Protein AF-A0A9D7RJI8-F1 (afdb_monomer_lite)

Foldseek 3Di:
DDADPLLVLVVVLLVVLVVLLLVLLVVLLVLLLVLCVVLLVLLLVLLVVCVVVVPALVRLVPDPSNVVSLVSQLVSLQVSLVSLLVSLLVLLLVLLVSLLVSLVVSLVSLCVVLVHDDDFDGDDSVVLVVVPCLNDCPAPLSVLSNVLRVVLSVVLSCLSSVCSNVVHHSVVSSVVNSVSSVVSSVVSSLSSSQSNVQSSQVSSLVSCVVRCVFFQWWQKDAPPVDPQGALQSLLSHGDTDGSVDGQQEARLGSIHTRTRTPSRPRSDPAGSLRVLVPDDLVSVCSRLPDPRSVCVVVVQADSNQQKDWDQDPSNGIHIDGDPPCVRNVHDDPPPPCDVQNVPPDDDSPRDDPDDGRDLPSCCVSCVVSVNDNDPPDDDDDDDPDVDPPDDPVNVVVVVVVVVCVVVVWDWDQPPVPRDIDTPDDDDDDDDDPPPDDD

Sequence (438 aa):
MSQSELIMLAEQFAAVAAKRDAAALSRIVKSYGSMYKRLIAQVEDLANVAEADELSRGQLARLSRYNALIGQIESELSDISSFTKTELTGNAEAAVTKALADSRALVNVAVRQAGVTAAFNTLPRGAVMQLLGFLQPNSPLLKRLKELAPYHSQAIADLFLDGIGLGWNPRKIAAAIRKQFGMALVDALRMTRTAGLYAYRETNRASYIANADVVEGWYWLAAINNPNVCPSCLRMHGTFHPNTERLNDHHNGRCTMLPAVKGFGNPIKQTGVEIFNSMSDAEQRALLGRDYHAALKDGLYSFEDISREVDNDVYGPMRSVAPLWQLLGAEPPPRDASPRDRGGRGRWPGGPAGRGGLRAAAARGAAALGFRARPPLSEQREPYVTQIVLSKDELSLIMRYRQAKAQGLRLFIDADAGELQVLGKREKFSIDKRDFTT

Secondary structure (DSSP, 8-state):
-PPPHHHHHHHHHHHHHHHHHHHHHHHHHHHHHHHHHHHHHHHHHHHHHHHHTT--HHHHHH-HHHHHHHHHHHHHHHHHHHHHHHHHHHHHHHHHHHHHHHHHHHHHHHHHHHT-----PPPPHHHHHHH-GGGSTTSHHHHHHHTHHHHHHHHHHHHHHHHHHTT--HHHHHHHHHHHHHHHHHHHHHHHHHHHHHHHHHHHHHHHHTTTTTEEEEEEE--TTSTT--HHHHHHTT-EEETTS---PPTT---EEEEEETT---S--S-HHHHHHHS-HHHHHHHH-HHHHHHHHTTSS-GGGGEEEEEETTTEEEEEEPPHHHHTTPPPPP----GGGSSS--S-TT--S---S-SSHHHHHHHTTT--PPPP--S------------HHHHHHHHHHHHHHHTT--EEEETTTTEEEETTS-------TTS---

Radius of gyration: 26.76 Å; chains: 1; bounding box: 64×45×84 Å

pLDDT: mean 78.83, std 24.98, range [23.36, 98.31]

Structure (mmCIF, N/CA/C/O backbone):
data_AF-A0A9D7RJI8-F1
#
_entry.id   AF-A0A9D7RJI8-F1
#
loop_
_atom_site.group_PDB
_atom_site.id
_atom_site.type_symbol
_atom_site.label_atom_id
_atom_site.label_alt_id
_atom_site.l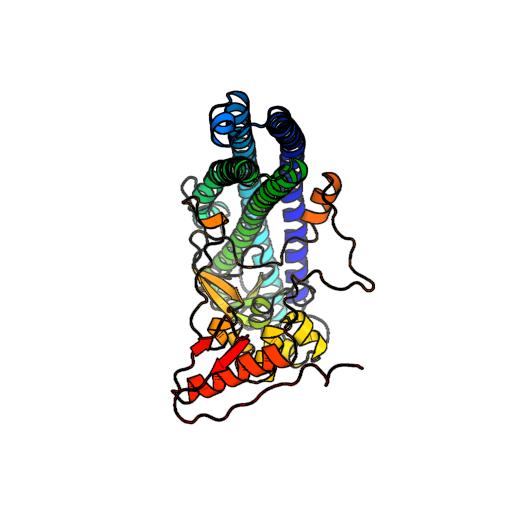abel_comp_id
_atom_site.label_asym_id
_atom_site.label_entity_id
_atom_site.label_seq_id
_atom_site.pdbx_PDB_ins_code
_atom_site.Cartn_x
_atom_site.Cartn_y
_atom_site.Cartn_z
_atom_site.occupancy
_atom_site.B_iso_or_equiv
_atom_site.auth_seq_id
_atom_site.auth_comp_id
_atom_site.auth_asym_id
_atom_site.auth_atom_id
_atom_site.pdbx_PDB_model_num
ATOM 1 N N . MET A 1 1 ? -24.637 15.597 13.321 1.00 45.06 1 MET A N 1
ATOM 2 C CA . MET A 1 1 ? -24.255 14.842 14.537 1.00 45.06 1 MET A CA 1
ATOM 3 C C . MET A 1 1 ? -22.760 15.016 14.737 1.00 45.06 1 MET A C 1
ATOM 5 O O . MET A 1 1 ? -22.046 14.957 13.743 1.00 45.06 1 MET A O 1
ATOM 9 N N . SER A 1 2 ? -22.283 15.289 15.952 1.00 62.31 2 SER A N 1
ATOM 10 C CA . SER A 1 2 ? -20.841 15.378 16.213 1.00 62.31 2 SER A CA 1
ATOM 11 C C . SER A 1 2 ? -20.188 14.003 16.038 1.00 62.31 2 SER A C 1
ATOM 13 O O . SER A 1 2 ? -20.740 12.980 16.442 1.00 62.31 2 SER A O 1
ATOM 15 N N . GLN A 1 3 ? -19.029 13.969 15.383 1.00 75.06 3 GLN A N 1
ATOM 16 C CA . GLN A 1 3 ? -18.249 12.749 15.192 1.00 75.06 3 GLN A CA 1
ATOM 17 C C . GLN A 1 3 ? -17.707 12.263 16.547 1.00 75.06 3 GLN A C 1
ATOM 19 O O . GLN A 1 3 ? -17.316 13.076 17.385 1.00 75.06 3 GLN A O 1
ATOM 24 N N . SER A 1 4 ? -17.693 10.945 16.777 1.00 89.44 4 SER A N 1
ATOM 25 C CA . SER A 1 4 ? -17.161 10.363 18.019 1.00 89.44 4 SER A CA 1
ATOM 26 C C . SER A 1 4 ? -15.708 10.796 18.250 1.00 89.44 4 SER A C 1
ATOM 28 O O . SER A 1 4 ? -14.885 10.708 17.337 1.00 89.44 4 SER A O 1
ATOM 30 N N . GLU A 1 5 ? -15.378 11.201 19.482 1.00 93.62 5 GLU A N 1
ATOM 31 C CA . GLU A 1 5 ? -14.006 11.544 19.899 1.00 93.62 5 GLU A CA 1
ATOM 32 C C . GLU A 1 5 ? -13.009 10.426 19.562 1.00 93.62 5 GLU A C 1
ATOM 34 O O . GLU A 1 5 ? -11.906 10.694 19.087 1.00 93.62 5 GLU A O 1
ATOM 39 N N . LEU A 1 6 ? -13.423 9.167 19.736 1.00 94.44 6 LEU A N 1
ATOM 40 C CA . LEU A 1 6 ? -12.594 8.006 19.435 1.00 94.44 6 LEU A CA 1
ATOM 41 C C . LEU A 1 6 ? -12.257 7.914 17.938 1.00 94.44 6 LEU A C 1
ATOM 43 O O . LEU A 1 6 ? -11.119 7.611 17.579 1.00 94.44 6 LEU A O 1
ATOM 47 N N . ILE A 1 7 ? -13.229 8.205 17.066 1.00 95.44 7 ILE A N 1
ATOM 48 C CA . ILE A 1 7 ? -13.020 8.211 15.612 1.00 95.44 7 ILE A CA 1
ATOM 49 C C . ILE A 1 7 ? -12.084 9.358 15.225 1.00 95.44 7 ILE A C 1
ATOM 51 O O . ILE A 1 7 ? -11.127 9.122 14.490 1.00 95.44 7 ILE A O 1
ATOM 55 N N . MET A 1 8 ? -12.303 10.567 15.754 1.00 94.19 8 MET A N 1
ATOM 56 C CA . MET A 1 8 ? -11.432 11.717 15.473 1.00 94.19 8 MET A CA 1
ATOM 57 C C . MET A 1 8 ? -9.977 11.438 15.876 1.00 94.19 8 MET A C 1
ATOM 59 O O . MET A 1 8 ? -9.053 11.737 15.118 1.00 94.19 8 MET A O 1
ATOM 63 N N . LEU A 1 9 ? -9.762 10.807 17.035 1.00 96.06 9 LEU A N 1
ATOM 64 C CA . LEU A 1 9 ? -8.426 10.419 17.488 1.00 96.06 9 LEU A CA 1
ATOM 65 C C . LEU A 1 9 ? -7.787 9.367 16.564 1.00 96.06 9 LEU A C 1
ATOM 67 O O . LEU A 1 9 ? -6.615 9.488 16.201 1.00 96.06 9 LEU A O 1
ATOM 71 N N . ALA A 1 10 ? -8.551 8.358 16.135 1.00 95.75 10 ALA A N 1
ATOM 72 C CA . ALA A 1 10 ? -8.068 7.344 15.198 1.00 95.75 10 ALA A CA 1
ATOM 73 C C . ALA A 1 10 ? -7.696 7.947 13.830 1.00 95.75 10 ALA A C 1
ATOM 75 O O . ALA A 1 10 ? -6.650 7.612 13.265 1.00 95.75 10 ALA A O 1
ATOM 76 N N . GLU A 1 11 ? -8.504 8.874 13.311 1.00 93.50 11 GLU A N 1
ATOM 77 C CA . GLU A 1 11 ? -8.220 9.604 12.071 1.00 93.50 11 GLU A CA 1
ATOM 78 C C . GLU A 1 11 ? -6.976 10.495 12.205 1.00 93.50 11 GLU A C 1
ATOM 80 O O . GLU A 1 11 ? -6.134 10.523 11.300 1.00 93.50 11 GLU A O 1
ATOM 85 N N . GLN A 1 12 ? -6.795 11.159 13.351 1.00 94.19 12 GLN A N 1
ATOM 86 C CA . GLN A 1 12 ? -5.589 11.932 13.648 1.00 94.19 12 GLN A CA 1
ATOM 87 C C . GLN A 1 12 ? -4.338 11.042 13.633 1.00 94.19 12 GLN A C 1
ATOM 89 O O . GLN A 1 12 ? -3.327 11.397 13.018 1.00 94.19 12 GLN A O 1
ATOM 94 N N . PHE A 1 13 ? -4.389 9.868 14.264 1.00 95.50 13 PHE A N 1
ATOM 95 C CA . PHE A 1 13 ? -3.278 8.914 14.244 1.00 95.50 13 PHE A CA 1
ATOM 96 C C . PHE A 1 13 ? -2.981 8.395 12.837 1.00 95.50 13 PHE A C 1
ATOM 98 O O . PHE A 1 13 ? -1.811 8.356 12.441 1.00 95.50 13 PHE A O 1
ATOM 105 N N . ALA A 1 14 ? -4.011 8.093 12.042 1.00 91.31 14 ALA A N 1
ATOM 106 C CA . ALA A 1 14 ? -3.848 7.708 10.643 1.00 91.31 14 ALA A CA 1
ATOM 107 C C . ALA A 1 14 ? -3.189 8.823 9.806 1.00 91.31 14 ALA A C 1
ATOM 109 O O . ALA A 1 14 ? -2.300 8.548 8.993 1.00 91.31 14 ALA A O 1
ATOM 110 N N . ALA A 1 15 ? -3.554 10.090 10.031 1.00 89.25 15 ALA A N 1
ATOM 111 C CA . ALA A 1 15 ? -2.942 11.237 9.362 1.00 89.25 15 ALA A CA 1
ATOM 112 C C . ALA A 1 15 ? -1.460 11.417 9.745 1.00 89.25 15 ALA A C 1
ATOM 114 O O . ALA A 1 15 ? -0.610 11.640 8.875 1.00 89.25 15 ALA A O 1
ATOM 115 N N . VAL A 1 16 ? -1.123 11.260 11.030 1.00 89.50 16 VAL A N 1
ATOM 116 C CA . VAL A 1 16 ? 0.269 11.295 11.513 1.00 89.50 16 VAL A CA 1
ATOM 117 C C . VAL A 1 16 ? 1.090 10.155 10.901 1.00 89.50 16 VAL A C 1
ATOM 119 O O . VAL A 1 16 ? 2.202 10.393 10.422 1.00 89.50 16 VAL A O 1
ATOM 122 N N . ALA A 1 17 ? 0.539 8.939 10.845 1.00 87.88 17 ALA A N 1
ATOM 123 C CA . ALA A 1 17 ? 1.187 7.797 10.203 1.00 87.88 17 ALA A CA 1
ATOM 124 C C . ALA A 1 17 ? 1.446 8.058 8.708 1.00 87.88 17 ALA A C 1
ATOM 126 O O . ALA A 1 17 ? 2.559 7.840 8.231 1.00 87.88 17 ALA A O 1
ATOM 127 N N . ALA A 1 18 ? 0.472 8.620 7.985 1.00 85.62 18 ALA A N 1
ATOM 128 C CA . ALA A 1 18 ? 0.632 8.971 6.575 1.00 85.62 18 ALA A CA 1
ATOM 129 C C . ALA A 1 18 ? 1.735 10.023 6.339 1.00 85.62 18 ALA A C 1
ATOM 131 O O . ALA A 1 18 ? 2.489 9.917 5.368 1.00 85.62 18 ALA A O 1
ATOM 132 N N . LYS A 1 19 ? 1.866 11.020 7.227 1.00 83.44 19 LYS A N 1
ATOM 133 C CA . LYS A 1 19 ? 2.942 12.026 7.159 1.00 83.44 19 LYS A CA 1
ATOM 134 C C . LYS A 1 19 ? 4.319 11.403 7.402 1.00 83.44 19 LYS A C 1
ATOM 136 O O . LYS A 1 19 ? 5.267 11.743 6.695 1.00 83.44 19 LYS A O 1
ATOM 141 N N . ARG A 1 20 ? 4.433 10.479 8.362 1.00 85.88 20 ARG A N 1
ATOM 142 C CA . ARG A 1 20 ? 5.674 9.730 8.620 1.00 85.88 20 ARG A CA 1
ATOM 143 C C . ARG A 1 20 ? 6.072 8.888 7.410 1.00 85.88 20 ARG A C 1
ATOM 145 O O . ARG A 1 20 ? 7.210 8.993 6.956 1.00 85.88 20 ARG A O 1
ATOM 152 N N . ASP A 1 21 ? 5.134 8.112 6.864 1.00 84.50 21 ASP A N 1
ATOM 153 C CA . ASP A 1 21 ? 5.384 7.291 5.678 1.00 84.50 21 ASP A CA 1
ATOM 154 C C . ASP A 1 21 ? 5.903 8.167 4.523 1.00 84.50 21 ASP A C 1
ATOM 156 O O . ASP A 1 21 ? 6.890 7.825 3.877 1.00 84.50 21 ASP A O 1
ATOM 160 N N . ALA A 1 22 ? 5.308 9.346 4.301 1.00 84.19 22 ALA A N 1
ATOM 161 C CA . ALA A 1 22 ? 5.747 10.270 3.255 1.00 84.19 22 ALA A CA 1
ATOM 162 C C . ALA A 1 22 ? 7.223 10.695 3.389 1.00 84.19 22 ALA A C 1
ATOM 164 O O . ALA A 1 22 ? 7.889 10.877 2.367 1.00 84.19 22 ALA A O 1
ATOM 165 N N . ALA A 1 23 ? 7.759 10.813 4.608 1.00 83.81 23 ALA A N 1
ATOM 166 C CA . ALA A 1 23 ? 9.165 11.144 4.827 1.00 83.81 23 ALA A CA 1
ATOM 167 C C . ALA A 1 23 ? 10.103 10.000 4.396 1.00 83.81 23 ALA A C 1
ATOM 169 O O . ALA A 1 23 ? 11.069 10.252 3.675 1.00 83.81 23 ALA A O 1
ATOM 170 N N . ALA A 1 24 ? 9.796 8.750 4.770 1.00 84.81 24 ALA A N 1
ATOM 171 C CA . ALA A 1 24 ? 10.570 7.572 4.352 1.00 84.81 24 ALA A CA 1
ATOM 172 C C . ALA A 1 24 ? 10.516 7.368 2.830 1.00 84.81 24 ALA A C 1
ATOM 174 O O . ALA A 1 24 ? 11.540 7.226 2.162 1.00 84.81 24 ALA A O 1
ATOM 175 N N . LEU A 1 25 ? 9.316 7.471 2.254 1.00 89.81 25 LEU A N 1
ATOM 176 C CA . LEU A 1 25 ? 9.116 7.368 0.809 1.00 89.81 25 LEU A CA 1
ATOM 177 C C . LEU A 1 25 ? 9.870 8.463 0.040 1.00 89.81 25 LEU A C 1
ATOM 179 O O . LEU A 1 25 ? 10.430 8.190 -1.019 1.00 89.81 25 LEU A O 1
ATOM 183 N N . SER A 1 26 ? 9.939 9.687 0.573 1.00 88.69 26 SER A N 1
ATOM 184 C CA . SER A 1 26 ? 10.673 10.788 -0.070 1.00 88.69 26 SER A CA 1
ATOM 185 C C . SER A 1 26 ? 12.179 10.528 -0.145 1.00 88.69 26 SER A C 1
ATOM 187 O O . SER A 1 26 ? 12.809 10.906 -1.134 1.00 88.69 26 SER A O 1
ATOM 189 N N . ARG A 1 27 ? 12.767 9.850 0.851 1.00 90.81 27 ARG A N 1
ATOM 190 C CA . ARG A 1 27 ? 14.186 9.459 0.814 1.00 90.81 27 ARG A CA 1
ATOM 191 C C . ARG A 1 27 ? 14.458 8.420 -0.273 1.00 90.81 27 ARG A C 1
ATOM 193 O O . ARG A 1 27 ? 15.408 8.592 -1.036 1.00 90.81 27 ARG A O 1
ATOM 200 N N . ILE A 1 28 ? 13.584 7.417 -0.413 1.00 89.56 28 ILE A N 1
ATOM 201 C CA . ILE A 1 28 ? 13.653 6.422 -1.501 1.00 89.56 28 ILE A CA 1
ATOM 202 C C . ILE A 1 28 ? 13.550 7.115 -2.860 1.00 89.56 28 ILE A C 1
ATOM 204 O O . ILE A 1 28 ? 14.409 6.915 -3.711 1.00 89.56 28 ILE A O 1
ATOM 208 N N . VAL A 1 29 ? 12.557 7.992 -3.044 1.00 93.25 29 VAL A N 1
ATOM 209 C CA . VAL A 1 29 ? 12.381 8.762 -4.287 1.00 93.25 29 VAL A CA 1
ATOM 210 C C . VAL A 1 29 ? 13.626 9.582 -4.627 1.00 93.25 29 VAL A C 1
ATOM 212 O O . VAL A 1 29 ? 14.038 9.600 -5.785 1.00 93.25 29 VAL A O 1
ATOM 215 N N . LYS A 1 30 ? 14.236 10.258 -3.645 1.00 91.50 30 LYS A N 1
ATOM 216 C CA . LYS A 1 30 ? 15.439 11.073 -3.866 1.00 91.50 30 LYS A CA 1
ATOM 217 C C . LYS A 1 30 ? 16.621 10.216 -4.322 1.00 91.50 30 LYS A C 1
ATOM 219 O O . LYS A 1 30 ? 17.269 10.571 -5.303 1.00 91.50 30 LYS A O 1
ATOM 224 N N . SER A 1 31 ? 16.879 9.101 -3.636 1.00 92.25 31 SER A N 1
ATOM 225 C CA . SER A 1 31 ? 17.959 8.172 -3.996 1.00 92.25 31 SER A CA 1
ATOM 226 C C . SER A 1 31 ? 17.733 7.575 -5.392 1.00 92.25 31 SER A C 1
ATOM 228 O O . SER A 1 31 ? 18.581 7.693 -6.279 1.00 92.25 31 SER A O 1
ATOM 230 N N . TYR A 1 32 ? 16.520 7.069 -5.632 1.00 93.75 32 TYR A N 1
ATOM 231 C CA . TYR A 1 32 ? 16.102 6.501 -6.911 1.00 93.75 32 TYR A CA 1
ATOM 232 C C . TYR A 1 32 ? 16.213 7.506 -8.061 1.00 93.75 32 TYR A C 1
ATOM 234 O O . TYR A 1 32 ? 16.665 7.171 -9.150 1.00 93.75 32 TYR A O 1
ATOM 242 N N . GLY A 1 33 ? 15.805 8.756 -7.836 1.00 90.81 33 GLY A N 1
ATOM 243 C CA . GLY A 1 33 ? 15.825 9.803 -8.852 1.00 90.81 33 GLY A CA 1
ATOM 244 C C . GLY A 1 33 ? 17.231 10.138 -9.348 1.00 90.81 33 GLY A C 1
ATOM 245 O O . GLY A 1 33 ? 17.419 10.359 -10.545 1.00 90.81 33 GLY A O 1
ATOM 246 N N . SER A 1 34 ? 18.217 10.139 -8.448 1.00 91.38 34 SER A N 1
ATOM 247 C CA . SER A 1 34 ? 19.627 10.338 -8.799 1.00 91.38 34 SER A CA 1
ATOM 248 C C . SER A 1 34 ? 20.163 9.195 -9.661 1.00 91.38 34 SER A C 1
ATOM 250 O O . SER A 1 34 ? 20.805 9.453 -10.677 1.00 91.38 34 SER A O 1
ATOM 252 N N . MET A 1 35 ? 19.853 7.949 -9.290 1.00 95.06 35 MET A N 1
ATOM 253 C CA . MET A 1 35 ? 20.177 6.758 -10.079 1.00 95.06 35 MET A CA 1
ATOM 254 C C . MET A 1 35 ? 19.524 6.815 -11.470 1.00 95.06 35 MET A C 1
ATOM 256 O O . MET A 1 35 ? 20.201 6.722 -12.493 1.00 95.06 35 MET A O 1
ATOM 260 N N . TYR A 1 36 ? 18.208 7.032 -11.512 1.00 94.56 36 TYR A N 1
ATOM 261 C CA . TYR A 1 36 ? 17.417 7.069 -12.741 1.00 94.56 36 TYR A CA 1
ATOM 262 C C . TYR A 1 36 ? 17.962 8.078 -13.756 1.00 94.56 36 TYR A C 1
ATOM 264 O O . TYR A 1 36 ? 18.119 7.731 -14.923 1.00 94.56 36 TYR A O 1
ATOM 272 N N . LYS A 1 37 ? 18.296 9.303 -13.322 1.00 91.56 37 LYS A N 1
ATOM 273 C CA . LYS A 1 37 ? 18.838 10.350 -14.206 1.00 91.56 37 LYS A CA 1
ATOM 274 C C . LYS A 1 37 ? 20.126 9.918 -14.909 1.00 91.56 37 LYS A C 1
ATOM 276 O O . LYS A 1 37 ? 20.293 10.223 -16.085 1.00 91.56 37 LYS A O 1
ATOM 281 N N . ARG A 1 38 ? 21.016 9.203 -14.211 1.00 93.38 38 ARG A N 1
ATOM 282 C CA . ARG A 1 38 ? 22.265 8.695 -14.800 1.00 93.38 38 ARG A CA 1
ATOM 283 C C . ARG A 1 38 ? 22.005 7.562 -15.787 1.00 93.38 38 ARG A C 1
ATOM 285 O O . ARG A 1 38 ? 22.556 7.572 -16.881 1.00 93.38 38 ARG A O 1
ATOM 292 N N . LEU A 1 39 ? 21.173 6.592 -15.407 1.00 95.06 39 LEU A N 1
ATOM 293 C CA . LEU A 1 39 ? 20.932 5.398 -16.221 1.00 95.06 39 LEU A CA 1
ATOM 294 C C . LEU A 1 39 ? 20.118 5.708 -17.477 1.00 95.06 39 LEU A C 1
ATOM 296 O O . LEU A 1 39 ? 20.401 5.158 -18.538 1.00 95.06 39 LEU A O 1
ATOM 300 N N . ILE A 1 40 ? 19.130 6.605 -17.392 1.00 94.31 40 ILE A N 1
ATOM 301 C CA . ILE A 1 40 ? 18.274 6.885 -18.547 1.00 94.31 40 ILE A CA 1
ATOM 302 C C . ILE A 1 40 ? 19.023 7.598 -19.675 1.00 94.31 40 ILE A C 1
ATOM 304 O O . ILE A 1 40 ? 18.784 7.290 -20.838 1.00 94.31 40 ILE A O 1
ATOM 308 N N . ALA A 1 41 ? 19.979 8.469 -19.345 1.00 94.50 41 ALA A N 1
ATOM 309 C CA . ALA A 1 41 ? 20.836 9.105 -20.342 1.00 94.50 41 ALA A CA 1
ATOM 310 C C . ALA A 1 41 ? 21.660 8.066 -21.124 1.00 94.50 41 ALA A C 1
ATOM 312 O O . ALA A 1 41 ? 21.777 8.157 -22.341 1.00 94.50 41 ALA A O 1
ATOM 313 N N . GLN A 1 42 ? 22.167 7.032 -20.444 1.00 96.69 42 GLN A N 1
ATOM 314 C CA . GLN A 1 42 ? 22.914 5.949 -21.090 1.00 96.69 42 GLN A CA 1
ATOM 315 C C . GLN A 1 42 ? 22.026 5.047 -21.953 1.00 96.69 42 GLN A C 1
ATOM 317 O O . GLN A 1 42 ? 22.454 4.595 -23.012 1.00 96.69 42 GLN A O 1
ATOM 322 N N . VAL A 1 43 ? 20.786 4.797 -21.518 1.00 95.25 43 VAL A N 1
ATOM 323 C CA . VAL A 1 43 ? 19.784 4.068 -22.312 1.00 95.25 43 VAL A CA 1
ATOM 324 C C . VAL A 1 43 ? 19.460 4.819 -23.599 1.00 95.25 43 VAL A C 1
ATOM 326 O O . VAL A 1 43 ? 19.398 4.206 -24.660 1.00 95.25 43 VAL A O 1
ATOM 329 N N . GLU A 1 44 ? 19.240 6.130 -23.509 1.00 95.25 44 GLU A N 1
ATOM 330 C CA . GLU A 1 44 ? 18.951 6.979 -24.667 1.00 95.25 44 GLU A CA 1
ATOM 331 C C . GLU A 1 44 ? 20.125 7.000 -25.645 1.00 95.25 44 GLU A C 1
ATOM 333 O O . GLU A 1 44 ? 19.920 6.804 -26.840 1.00 95.25 44 GLU A O 1
ATOM 338 N N . ASP A 1 45 ? 21.348 7.160 -25.138 1.00 96.38 45 ASP A N 1
ATOM 339 C CA . ASP A 1 45 ? 22.547 7.152 -25.973 1.00 96.38 45 ASP A CA 1
ATOM 340 C C . ASP A 1 45 ? 22.756 5.804 -26.675 1.00 96.38 45 ASP A C 1
ATOM 342 O O . ASP A 1 45 ? 22.950 5.759 -27.888 1.00 96.38 45 ASP A O 1
ATOM 346 N N . LEU A 1 46 ? 22.627 4.690 -25.946 1.00 96.44 46 LEU A N 1
ATOM 347 C CA . LEU A 1 46 ? 22.736 3.361 -26.545 1.00 96.44 46 LEU A CA 1
ATOM 348 C C . LEU A 1 46 ? 21.644 3.115 -27.592 1.00 96.44 46 LEU A C 1
ATOM 350 O O . LEU A 1 46 ? 21.908 2.465 -28.600 1.00 96.44 46 LEU A O 1
ATOM 354 N N . ALA A 1 47 ? 20.427 3.617 -27.368 1.00 95.31 47 ALA A N 1
ATOM 355 C CA . ALA A 1 47 ? 19.337 3.459 -28.323 1.00 95.31 47 ALA A CA 1
ATOM 356 C C . ALA A 1 47 ? 19.610 4.251 -29.609 1.00 95.31 47 ALA A C 1
ATOM 358 O O . ALA A 1 47 ? 19.368 3.729 -30.693 1.00 95.31 47 ALA A O 1
ATOM 359 N N . ASN A 1 48 ? 20.166 5.462 -29.501 1.00 95.56 48 ASN A N 1
ATOM 360 C CA . ASN A 1 48 ? 20.573 6.260 -30.660 1.00 95.56 48 ASN A CA 1
ATOM 361 C C . ASN A 1 48 ? 21.716 5.598 -31.439 1.00 95.56 48 ASN A C 1
ATOM 363 O O . ASN A 1 48 ? 21.661 5.557 -32.661 1.00 95.56 48 ASN A O 1
ATOM 367 N N . VAL A 1 49 ? 22.720 5.040 -30.750 1.00 94.94 49 VAL A N 1
ATOM 368 C CA . VAL A 1 49 ? 23.802 4.278 -31.401 1.00 94.94 49 VAL A CA 1
ATOM 369 C C . VAL A 1 49 ? 23.247 3.048 -32.117 1.00 94.94 49 VAL A C 1
ATOM 371 O O . VAL A 1 49 ? 23.606 2.789 -33.258 1.00 94.94 49 VAL A O 1
ATOM 374 N N . ALA A 1 50 ? 22.331 2.315 -31.480 1.00 94.00 50 ALA A N 1
ATOM 375 C CA . ALA A 1 50 ? 21.712 1.150 -32.099 1.00 94.00 50 ALA A CA 1
ATOM 376 C C . ALA A 1 50 ? 20.901 1.499 -33.359 1.00 94.00 50 ALA A C 1
ATOM 378 O O . ALA A 1 50 ? 20.887 0.702 -34.291 1.00 94.00 50 ALA A O 1
ATOM 379 N N . GLU A 1 51 ? 20.247 2.666 -33.396 1.00 93.75 51 GLU A N 1
ATOM 380 C CA . GLU A 1 51 ? 19.562 3.168 -34.596 1.00 93.75 51 GLU A CA 1
ATOM 381 C C . GLU A 1 51 ? 20.557 3.626 -35.671 1.00 93.75 51 GLU A C 1
ATOM 383 O O . GLU A 1 51 ? 20.406 3.241 -36.825 1.00 93.75 51 GLU A O 1
ATOM 388 N N . ALA A 1 52 ? 21.582 4.402 -35.304 1.00 94.38 52 ALA A N 1
ATOM 389 C CA . ALA A 1 52 ? 22.563 4.952 -36.243 1.00 94.38 52 ALA A CA 1
ATOM 390 C C . ALA A 1 52 ? 23.400 3.871 -36.945 1.00 94.38 52 ALA A C 1
ATOM 392 O O . ALA A 1 52 ? 23.662 3.981 -38.139 1.00 94.38 52 ALA A O 1
ATOM 393 N N . ASP A 1 53 ? 23.777 2.823 -36.211 1.00 95.00 53 ASP A N 1
ATOM 394 C CA . ASP A 1 53 ? 24.553 1.695 -36.735 1.00 95.00 53 ASP A CA 1
ATOM 395 C C . ASP A 1 53 ? 23.655 0.565 -37.282 1.00 95.00 53 ASP A C 1
ATOM 397 O O . ASP A 1 53 ? 24.148 -0.523 -37.587 1.00 95.00 53 ASP A O 1
ATOM 401 N N . GLU A 1 54 ? 22.334 0.787 -37.354 1.00 93.50 54 GLU A N 1
ATOM 402 C CA . GLU A 1 54 ? 21.324 -0.184 -37.803 1.00 93.50 54 GLU A CA 1
ATOM 403 C C . GLU A 1 54 ? 21.474 -1.569 -37.138 1.00 93.50 54 GLU A C 1
ATOM 405 O O . GLU A 1 54 ? 21.348 -2.627 -37.765 1.00 93.50 54 GLU A O 1
ATOM 410 N N . LEU A 1 55 ? 21.765 -1.583 -35.833 1.00 93.94 55 LEU A N 1
ATOM 411 C CA . LEU A 1 55 ? 22.062 -2.815 -35.111 1.00 93.94 55 LEU A CA 1
ATOM 412 C C . LEU A 1 55 ? 20.833 -3.723 -35.052 1.00 93.94 55 LEU A C 1
ATOM 414 O O . LEU A 1 55 ? 19.786 -3.370 -34.512 1.00 93.94 55 LEU A O 1
ATOM 418 N N . SER A 1 56 ? 20.992 -4.969 -35.490 1.00 94.19 56 SER A N 1
ATOM 419 C CA . SER A 1 56 ? 20.005 -6.015 -35.230 1.00 94.19 56 SER A CA 1
ATOM 420 C C . SER A 1 56 ? 19.952 -6.382 -33.742 1.00 94.19 56 SER A C 1
ATOM 422 O O . SER A 1 56 ? 20.929 -6.247 -32.999 1.00 94.19 56 SER A O 1
ATOM 424 N N . ARG A 1 57 ? 18.835 -6.987 -33.313 1.00 92.44 57 ARG A N 1
ATOM 425 C CA . ARG A 1 57 ? 18.673 -7.565 -31.963 1.00 92.44 57 ARG A CA 1
ATOM 426 C C . ARG A 1 57 ? 19.857 -8.454 -31.558 1.00 92.44 57 ARG A C 1
ATOM 428 O O . ARG A 1 57 ? 20.317 -8.401 -30.421 1.00 92.44 57 ARG A O 1
ATOM 435 N N . GLY A 1 58 ? 20.355 -9.271 -32.489 1.00 92.00 58 GLY A N 1
ATOM 436 C CA . GLY A 1 58 ? 21.477 -10.177 -32.243 1.00 92.00 58 GLY A CA 1
ATOM 437 C C . GLY A 1 58 ? 22.832 -9.472 -32.140 1.00 92.00 58 GLY A C 1
ATOM 438 O O . GLY A 1 58 ? 23.689 -9.928 -31.385 1.00 92.00 58 GLY A O 1
ATOM 439 N N . GLN A 1 59 ? 23.049 -8.385 -32.884 1.00 94.50 59 GLN A N 1
ATOM 440 C CA . GLN A 1 59 ? 24.263 -7.571 -32.755 1.00 94.50 59 GLN A CA 1
ATOM 441 C C . GLN A 1 59 ? 24.261 -6.810 -31.428 1.00 94.50 59 GLN A C 1
ATOM 443 O O . GLN A 1 59 ? 25.243 -6.881 -30.693 1.00 94.50 59 GLN A O 1
ATOM 448 N N . LEU A 1 60 ? 23.136 -6.184 -31.066 1.00 93.31 60 LEU A N 1
ATOM 449 C CA . LEU A 1 60 ? 23.001 -5.470 -29.797 1.00 93.31 60 LEU A CA 1
ATOM 450 C C . LEU A 1 60 ? 23.227 -6.391 -28.588 1.00 93.31 60 LEU A C 1
ATOM 452 O O . LEU A 1 60 ? 23.980 -6.036 -27.688 1.00 93.31 60 LEU A O 1
ATOM 456 N N . ALA A 1 61 ? 22.645 -7.595 -28.585 1.00 93.06 61 ALA A N 1
ATOM 457 C CA . ALA A 1 61 ? 22.819 -8.554 -27.489 1.00 93.06 61 ALA A CA 1
ATOM 458 C C . ALA A 1 61 ? 24.289 -8.967 -27.260 1.00 93.06 61 ALA A C 1
ATOM 460 O O . ALA A 1 61 ? 24.675 -9.322 -26.146 1.00 93.06 61 ALA A O 1
ATOM 461 N N . ARG A 1 62 ? 25.126 -8.914 -28.304 1.00 95.38 62 ARG A N 1
ATOM 462 C CA . ARG A 1 62 ? 26.565 -9.218 -28.226 1.00 95.38 62 ARG A CA 1
ATOM 463 C C . ARG A 1 62 ? 27.420 -7.988 -27.925 1.00 95.38 62 ARG A C 1
ATOM 465 O O . ARG A 1 62 ? 28.610 -8.126 -27.654 1.00 95.38 62 ARG A O 1
ATOM 472 N N . LEU A 1 63 ? 26.839 -6.792 -27.965 1.00 96.00 63 LEU A N 1
ATOM 473 C CA . LEU A 1 63 ? 27.567 -5.553 -27.756 1.00 96.00 63 LEU A CA 1
ATOM 474 C C . LEU A 1 63 ? 28.017 -5.453 -26.293 1.00 96.00 63 LEU A C 1
ATOM 476 O O . LEU A 1 63 ? 27.196 -5.448 -25.374 1.00 96.00 63 LEU A O 1
ATOM 480 N N . SER A 1 6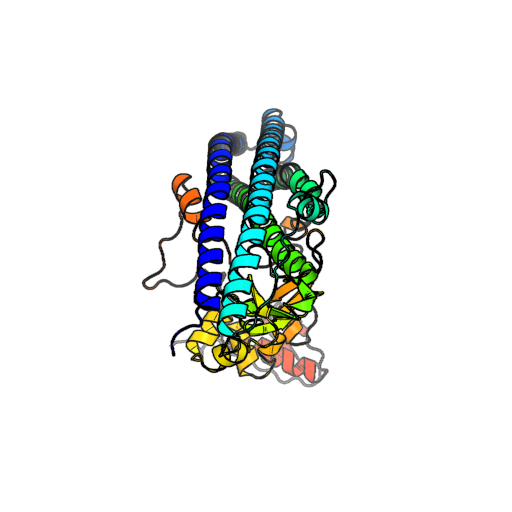4 ? 29.328 -5.327 -26.068 1.00 96.19 64 SER A N 1
ATOM 481 C CA . SER A 1 64 ? 29.900 -5.166 -24.719 1.00 96.19 64 SER A CA 1
ATOM 482 C C . SER A 1 64 ? 29.246 -4.001 -23.965 1.00 96.19 64 SER A C 1
ATOM 484 O O . SER A 1 64 ? 28.851 -4.137 -22.810 1.00 96.19 64 SER A O 1
ATOM 486 N N . ARG A 1 65 ? 29.007 -2.888 -24.669 1.00 95.25 65 ARG A N 1
ATOM 487 C CA . ARG A 1 65 ? 28.341 -1.700 -24.129 1.00 95.25 65 ARG A CA 1
ATOM 488 C C . ARG A 1 65 ? 26.917 -1.968 -23.626 1.00 95.25 65 ARG A C 1
ATOM 490 O O . ARG A 1 65 ? 26.541 -1.449 -22.580 1.00 95.25 65 ARG A O 1
ATOM 497 N N . TYR A 1 66 ? 26.140 -2.778 -24.346 1.00 96.62 66 TYR A N 1
ATOM 498 C CA . TYR A 1 66 ? 24.793 -3.171 -23.926 1.00 96.62 66 TYR A CA 1
ATOM 499 C C . TYR A 1 66 ? 24.841 -4.015 -22.650 1.00 96.62 66 TYR A C 1
ATOM 501 O O . TYR A 1 66 ? 24.175 -3.688 -21.670 1.00 96.62 66 TYR A O 1
ATOM 509 N N . ASN A 1 67 ? 25.686 -5.050 -22.629 1.00 96.69 67 ASN A N 1
ATOM 510 C CA . ASN A 1 67 ? 25.822 -5.929 -21.467 1.00 96.69 67 ASN A CA 1
ATOM 511 C C . ASN A 1 67 ? 26.325 -5.169 -20.227 1.00 96.69 67 ASN A C 1
ATOM 513 O O . ASN A 1 67 ? 25.806 -5.374 -19.130 1.00 96.69 67 ASN A O 1
ATOM 517 N N . ALA A 1 68 ? 27.264 -4.235 -20.406 1.00 97.62 68 ALA A N 1
ATOM 518 C CA . ALA A 1 68 ? 27.735 -3.353 -19.342 1.00 97.62 68 ALA A CA 1
ATOM 519 C C . ALA A 1 68 ? 26.613 -2.456 -18.791 1.00 97.62 68 ALA A C 1
ATOM 521 O O . ALA A 1 68 ? 26.478 -2.333 -17.575 1.00 97.62 68 ALA A O 1
ATOM 522 N N . LEU A 1 69 ? 25.772 -1.876 -19.659 1.00 97.50 69 LEU A N 1
ATOM 523 C CA . LEU A 1 69 ? 24.641 -1.049 -19.231 1.00 97.50 69 LEU A CA 1
ATOM 524 C C . LEU A 1 69 ? 23.605 -1.860 -18.443 1.00 97.50 69 LEU A C 1
ATOM 526 O O . LEU A 1 69 ? 23.164 -1.413 -17.387 1.00 97.50 69 LEU A O 1
ATOM 530 N N . ILE A 1 70 ? 23.224 -3.051 -18.916 1.00 97.94 70 ILE A N 1
ATOM 531 C CA . ILE A 1 70 ? 22.272 -3.908 -18.191 1.00 97.94 70 ILE A CA 1
ATOM 532 C C . ILE A 1 70 ? 22.845 -4.335 -16.832 1.00 97.94 70 ILE A C 1
ATOM 534 O O . ILE A 1 70 ? 22.142 -4.237 -15.825 1.00 97.94 70 ILE A O 1
ATOM 538 N N . GLY A 1 71 ? 24.126 -4.713 -16.776 1.00 97.88 71 GLY A N 1
ATOM 539 C CA . GLY A 1 71 ? 24.811 -5.024 -15.518 1.00 97.88 71 GLY A CA 1
ATOM 540 C C . GLY A 1 71 ? 24.858 -3.832 -14.556 1.00 97.88 71 GLY A C 1
ATOM 541 O O . GLY A 1 71 ? 24.596 -3.987 -13.363 1.00 97.88 71 GLY A O 1
ATOM 542 N N . GLN A 1 72 ? 25.108 -2.621 -15.066 1.00 98.00 72 GLN A N 1
ATOM 543 C CA . GLN A 1 72 ? 25.065 -1.401 -14.260 1.00 98.00 72 GLN A CA 1
ATOM 544 C C . GLN A 1 72 ? 23.654 -1.123 -13.725 1.00 98.00 72 GLN A C 1
ATOM 546 O O . GLN A 1 72 ? 23.507 -0.783 -12.553 1.00 98.00 72 GLN A O 1
ATOM 551 N N . ILE A 1 73 ? 22.617 -1.277 -14.557 1.00 98.06 73 ILE A N 1
ATOM 552 C CA . ILE A 1 73 ? 21.217 -1.101 -14.147 1.00 98.06 73 ILE A CA 1
ATOM 553 C C . ILE A 1 73 ? 20.866 -2.068 -13.016 1.00 98.06 73 ILE A C 1
ATOM 555 O O . ILE A 1 73 ? 20.248 -1.655 -12.036 1.00 98.06 73 ILE A O 1
ATOM 559 N N . GLU A 1 74 ? 21.259 -3.336 -13.128 1.00 97.94 74 GLU A N 1
ATOM 560 C CA . GLU A 1 74 ? 21.014 -4.325 -12.080 1.00 97.94 74 GLU A CA 1
ATOM 561 C C . GLU A 1 74 ? 21.745 -3.986 -10.779 1.00 97.94 74 GLU A C 1
ATOM 563 O O . GLU A 1 74 ? 21.122 -3.990 -9.717 1.00 97.94 74 GLU A O 1
ATOM 568 N N . SER A 1 75 ? 23.031 -3.630 -10.856 1.00 98.25 75 SER A N 1
ATOM 569 C CA . SER A 1 75 ? 23.823 -3.235 -9.686 1.00 98.25 75 SER A CA 1
ATOM 570 C C . SER A 1 75 ? 23.210 -2.032 -8.967 1.00 98.25 75 SER A C 1
ATOM 572 O O . SER A 1 75 ? 22.988 -2.069 -7.760 1.00 98.25 75 SER A O 1
ATOM 574 N N . GLU A 1 76 ? 22.863 -0.982 -9.707 1.00 97.75 76 GLU A N 1
ATOM 575 C CA . GLU A 1 76 ? 22.275 0.235 -9.146 1.00 97.75 76 GLU A CA 1
ATOM 576 C C . GLU A 1 76 ? 20.869 -0.020 -8.564 1.00 97.75 76 GLU A C 1
ATOM 578 O O . GLU A 1 76 ? 20.525 0.483 -7.492 1.00 97.75 76 GLU A O 1
ATOM 583 N N . LEU A 1 77 ? 20.052 -0.864 -9.208 1.00 96.88 77 LEU A N 1
ATOM 584 C CA . LEU A 1 77 ? 18.774 -1.297 -8.633 1.00 96.88 77 LEU A CA 1
ATOM 585 C C . LEU A 1 77 ? 18.962 -2.165 -7.378 1.00 96.88 77 LEU A C 1
ATOM 587 O O . LEU A 1 77 ? 18.104 -2.140 -6.492 1.00 96.88 77 LEU A O 1
ATOM 591 N N . SER A 1 78 ? 20.062 -2.914 -7.274 1.00 97.75 78 SER A N 1
ATOM 592 C CA . SER A 1 78 ? 20.415 -3.694 -6.082 1.00 97.75 78 SER A CA 1
ATOM 593 C C . SER A 1 78 ? 20.786 -2.785 -4.906 1.00 97.75 78 SER A C 1
ATOM 595 O O . SER A 1 78 ? 20.300 -2.984 -3.786 1.00 97.75 78 SER A O 1
ATOM 597 N N . ASP A 1 79 ? 21.538 -1.714 -5.166 1.00 97.12 79 ASP A N 1
ATOM 598 C CA . ASP A 1 79 ? 21.843 -0.682 -4.169 1.00 97.12 79 ASP A CA 1
ATOM 599 C C . ASP A 1 79 ? 20.563 0.016 -3.690 1.00 97.12 79 ASP A C 1
ATOM 601 O O . ASP A 1 79 ? 20.336 0.183 -2.487 1.00 97.12 79 ASP A O 1
ATOM 605 N N . ILE A 1 80 ? 19.657 0.341 -4.619 1.00 95.38 80 ILE A N 1
ATOM 606 C CA . ILE A 1 80 ? 18.327 0.868 -4.293 1.00 95.38 80 ILE A CA 1
ATOM 607 C C . ILE A 1 80 ? 17.495 -0.133 -3.489 1.00 95.38 80 ILE A C 1
ATOM 609 O O . ILE A 1 80 ? 16.801 0.278 -2.557 1.00 95.38 80 ILE A O 1
ATOM 613 N N . SER A 1 81 ? 17.538 -1.426 -3.812 1.00 95.25 81 SER A N 1
ATOM 614 C CA . SER A 1 81 ? 16.837 -2.467 -3.052 1.00 95.25 81 SER A CA 1
ATOM 615 C C . SER A 1 81 ? 17.360 -2.540 -1.612 1.00 95.25 81 SER A C 1
ATOM 617 O O . SER A 1 81 ? 16.575 -2.541 -0.659 1.00 95.25 81 SER A O 1
ATOM 619 N N . SER A 1 82 ? 18.681 -2.472 -1.434 1.00 95.94 82 SER A N 1
ATOM 620 C CA . SER A 1 82 ? 19.337 -2.434 -0.122 1.00 95.94 82 SER A CA 1
ATOM 621 C C . SER A 1 82 ? 18.972 -1.179 0.675 1.00 95.94 82 SER A C 1
ATOM 623 O O . SER A 1 82 ? 18.622 -1.269 1.852 1.00 95.94 82 SER A O 1
ATOM 625 N N . PHE A 1 83 ? 18.961 -0.009 0.035 1.00 96.31 83 PHE A N 1
ATOM 626 C CA . PHE A 1 83 ? 18.505 1.230 0.666 1.00 96.31 83 PHE A CA 1
ATOM 627 C C . PHE A 1 83 ? 17.016 1.169 1.047 1.00 96.31 83 PHE A C 1
ATOM 629 O O . PHE A 1 83 ? 16.628 1.534 2.158 1.00 96.31 83 PHE A O 1
ATOM 636 N N . THR A 1 84 ? 16.180 0.636 0.152 1.00 94.94 84 THR A N 1
ATOM 637 C CA . THR A 1 84 ? 14.743 0.431 0.381 1.00 94.94 84 THR A CA 1
ATOM 638 C C . THR A 1 84 ? 14.505 -0.499 1.564 1.00 94.94 84 THR A C 1
ATOM 640 O O . THR A 1 84 ? 13.606 -0.234 2.357 1.00 94.94 84 THR A O 1
ATOM 643 N N . LYS A 1 85 ? 15.323 -1.547 1.735 1.00 95.62 85 LYS A N 1
ATOM 644 C CA . LYS A 1 85 ? 15.268 -2.444 2.898 1.00 95.62 85 LYS A CA 1
ATOM 645 C C . LYS A 1 85 ? 15.476 -1.670 4.198 1.00 95.62 85 LYS A C 1
ATOM 647 O O . LYS A 1 85 ? 14.680 -1.826 5.118 1.00 95.62 85 LYS A O 1
ATOM 652 N N . THR A 1 86 ? 16.505 -0.829 4.265 1.00 95.38 86 THR A N 1
ATOM 653 C CA . THR A 1 86 ? 16.798 -0.009 5.451 1.00 95.38 86 THR A CA 1
ATOM 654 C C . THR A 1 86 ? 15.633 0.922 5.788 1.00 95.38 86 THR A C 1
ATOM 656 O O . THR A 1 86 ? 15.164 0.945 6.926 1.00 95.38 86 THR A O 1
ATOM 659 N N . GLU A 1 87 ? 15.111 1.641 4.792 1.00 94.75 87 GLU A N 1
ATOM 660 C CA . GLU A 1 87 ? 13.972 2.551 4.965 1.00 94.75 87 GLU A CA 1
ATOM 661 C C . GLU A 1 87 ? 12.683 1.816 5.353 1.00 94.75 87 GLU A C 1
ATOM 663 O O . GLU A 1 87 ? 11.921 2.284 6.199 1.00 94.75 87 GLU A O 1
ATOM 668 N N . LEU A 1 88 ? 12.444 0.643 4.765 1.00 94.00 88 LEU A N 1
ATOM 669 C CA . LEU A 1 88 ? 11.315 -0.227 5.078 1.00 94.00 88 LEU A CA 1
ATOM 670 C C . LEU A 1 88 ? 11.367 -0.709 6.525 1.00 94.00 88 LEU A C 1
ATOM 672 O O . LEU A 1 88 ? 10.378 -0.543 7.242 1.00 94.00 88 LEU A O 1
ATOM 676 N N . THR A 1 89 ? 12.493 -1.280 6.959 1.00 93.44 89 THR A N 1
ATOM 677 C CA . THR A 1 89 ? 12.652 -1.790 8.326 1.00 93.44 89 THR A CA 1
ATOM 678 C C . THR A 1 89 ? 12.513 -0.657 9.337 1.00 93.44 89 THR A C 1
ATOM 680 O O . THR A 1 89 ? 11.720 -0.771 10.269 1.00 93.44 89 THR A O 1
ATOM 683 N N . GLY A 1 90 ? 13.182 0.479 9.105 1.00 93.25 90 GLY A N 1
ATOM 684 C CA . GLY A 1 90 ? 13.065 1.652 9.973 1.00 93.25 90 GLY A CA 1
ATOM 685 C C . GLY A 1 90 ? 11.635 2.201 10.049 1.00 93.25 90 GLY A C 1
ATOM 686 O O . GLY A 1 90 ? 11.150 2.523 11.136 1.00 93.25 90 GLY A O 1
ATOM 687 N N . ASN A 1 91 ? 10.915 2.263 8.922 1.00 93.50 91 ASN A N 1
ATOM 688 C CA . ASN A 1 91 ? 9.520 2.711 8.913 1.00 93.50 91 ASN A CA 1
ATOM 689 C C . ASN A 1 91 ? 8.594 1.741 9.664 1.00 93.50 91 ASN A C 1
ATOM 691 O O . ASN A 1 91 ? 7.710 2.188 10.396 1.00 93.50 91 ASN A O 1
ATOM 695 N N . ALA A 1 92 ? 8.797 0.430 9.514 1.00 93.81 92 ALA A N 1
ATOM 696 C CA . ALA A 1 92 ? 8.017 -0.582 10.220 1.00 93.81 92 ALA A CA 1
ATOM 697 C C . ALA A 1 92 ? 8.277 -0.554 11.733 1.00 93.81 92 ALA A C 1
ATOM 699 O O . ALA A 1 92 ? 7.332 -0.553 12.517 1.00 93.81 92 ALA A O 1
ATOM 700 N N . GLU A 1 93 ? 9.533 -0.426 12.158 1.00 93.12 93 GLU A N 1
ATOM 701 C CA . GLU A 1 93 ? 9.892 -0.293 13.573 1.00 93.12 93 GLU A CA 1
ATOM 702 C C . GLU A 1 93 ? 9.286 0.953 14.227 1.00 93.12 93 GLU A C 1
ATOM 704 O O . GLU A 1 93 ? 8.753 0.884 15.338 1.00 93.12 93 GLU A O 1
ATOM 709 N N . ALA A 1 94 ? 9.324 2.094 13.534 1.00 93.44 94 ALA A N 1
ATOM 710 C CA . ALA A 1 94 ? 8.676 3.316 13.998 1.00 93.44 94 ALA A CA 1
ATOM 711 C C . ALA A 1 94 ? 7.146 3.163 14.062 1.00 93.44 94 ALA A C 1
ATOM 713 O O . ALA A 1 94 ? 6.490 3.756 14.925 1.00 93.44 94 ALA A O 1
ATOM 714 N N . ALA A 1 95 ? 6.566 2.366 13.161 1.00 94.62 95 ALA A N 1
ATOM 715 C CA . ALA A 1 95 ? 5.147 2.049 13.169 1.00 94.62 95 ALA A CA 1
ATOM 716 C C . ALA A 1 95 ? 4.744 1.209 14.387 1.00 94.62 95 ALA A C 1
ATOM 718 O O . ALA A 1 95 ? 3.742 1.543 15.013 1.00 94.62 95 ALA A O 1
ATOM 719 N N . VAL A 1 96 ? 5.549 0.217 14.781 1.00 95.31 96 VAL A N 1
ATOM 720 C CA . VAL A 1 96 ? 5.328 -0.576 16.005 1.00 95.31 96 VAL A CA 1
ATOM 721 C C . VAL A 1 96 ? 5.321 0.309 17.248 1.00 95.31 96 VAL A C 1
ATOM 723 O O . VAL A 1 96 ? 4.374 0.273 18.031 1.00 95.31 96 VAL A O 1
ATOM 726 N N . THR A 1 97 ? 6.343 1.151 17.420 1.00 94.25 97 THR A N 1
ATOM 727 C CA . THR A 1 97 ? 6.434 2.042 18.589 1.00 94.25 97 THR A CA 1
ATOM 728 C C . THR A 1 97 ? 5.214 2.958 18.692 1.00 94.25 97 THR A C 1
ATOM 730 O O . THR A 1 97 ? 4.650 3.127 19.772 1.00 94.25 97 THR A O 1
ATOM 733 N N . LYS A 1 98 ? 4.773 3.527 17.563 1.00 95.19 98 LYS A N 1
ATOM 734 C CA . LYS A 1 98 ? 3.599 4.405 17.533 1.00 95.19 98 LYS A CA 1
ATOM 735 C C . LYS A 1 98 ? 2.297 3.638 17.789 1.00 95.19 98 LYS A C 1
ATOM 737 O O . LYS A 1 98 ? 1.458 4.137 18.526 1.00 95.19 98 LYS A O 1
ATOM 742 N N . ALA A 1 99 ? 2.147 2.434 17.240 1.00 95.75 99 ALA A N 1
ATOM 743 C CA . ALA A 1 99 ? 0.973 1.587 17.446 1.00 95.75 99 ALA A CA 1
ATOM 744 C C . ALA A 1 99 ? 0.765 1.212 18.921 1.00 95.75 99 ALA A C 1
ATOM 746 O O . ALA A 1 99 ? -0.351 1.294 19.425 1.00 95.75 99 ALA A O 1
ATOM 747 N N . LEU A 1 100 ? 1.835 0.888 19.657 1.00 95.31 100 LEU A N 1
ATOM 748 C CA . LEU A 1 100 ? 1.739 0.615 21.097 1.00 95.31 100 LEU A CA 1
ATOM 749 C C . LEU A 1 100 ? 1.132 1.803 21.861 1.00 95.31 100 LEU A C 1
ATOM 751 O O . LEU A 1 100 ? 0.172 1.629 22.611 1.00 95.31 100 LEU A O 1
ATOM 755 N N . ALA A 1 101 ? 1.639 3.016 21.620 1.00 95.25 101 ALA A N 1
ATOM 756 C CA . ALA A 1 101 ? 1.116 4.232 22.242 1.00 95.25 101 ALA A CA 1
ATOM 757 C C . ALA A 1 101 ? -0.334 4.528 21.816 1.00 95.25 101 ALA A C 1
ATOM 759 O O . ALA A 1 101 ? -1.178 4.850 22.653 1.00 95.25 101 ALA A O 1
ATOM 760 N N . ASP A 1 102 ? -0.633 4.369 20.528 1.00 96.56 102 ASP A N 1
ATOM 761 C CA . ASP A 1 102 ? -1.941 4.688 19.955 1.00 96.56 102 ASP A CA 1
ATOM 762 C C . ASP A 1 102 ? -3.025 3.718 20.403 1.00 96.56 102 ASP A C 1
ATOM 764 O O . ASP A 1 102 ? -4.124 4.151 20.742 1.00 96.56 102 ASP A O 1
ATOM 768 N N . SER A 1 103 ? -2.712 2.422 20.474 1.00 95.75 103 SER A N 1
ATOM 769 C CA . SER A 1 103 ? -3.633 1.407 20.986 1.00 95.75 103 SER A CA 1
ATOM 770 C C . SER A 1 103 ? -4.073 1.725 22.416 1.00 95.75 103 SER A C 1
ATOM 772 O O . SER A 1 103 ? -5.266 1.678 22.709 1.00 95.75 103 SER A O 1
ATOM 774 N N . ARG A 1 104 ? -3.137 2.160 23.272 1.00 95.44 104 ARG A N 1
ATOM 775 C CA . ARG A 1 104 ? -3.428 2.571 24.647 1.00 95.44 104 ARG A CA 1
ATOM 776 C C . ARG A 1 104 ? -4.281 3.833 24.683 1.00 95.44 104 ARG A C 1
ATOM 778 O O . ARG A 1 104 ? -5.249 3.895 25.431 1.00 95.44 104 ARG A O 1
ATOM 785 N N . ALA A 1 105 ? -3.937 4.837 23.877 1.00 96.25 105 ALA A N 1
ATOM 786 C CA . ALA A 1 105 ? -4.681 6.092 23.826 1.00 96.25 105 ALA A CA 1
ATOM 787 C C . ALA A 1 105 ? -6.131 5.891 23.352 1.00 96.25 105 ALA A C 1
ATOM 789 O O . ALA A 1 105 ? -7.049 6.415 23.980 1.00 96.25 105 ALA A O 1
ATOM 790 N N . LEU A 1 106 ? -6.346 5.093 22.298 1.00 96.38 106 LEU A N 1
ATOM 791 C CA . LEU A 1 106 ? -7.683 4.769 21.793 1.00 96.38 106 LEU A CA 1
ATOM 792 C C . LEU A 1 106 ? -8.513 4.025 22.845 1.00 96.38 106 LEU A C 1
ATOM 794 O O . LEU A 1 106 ? -9.644 4.417 23.123 1.00 96.38 106 LEU A O 1
ATOM 798 N N . VAL A 1 107 ? -7.947 2.991 23.475 1.00 95.56 107 VAL A N 1
ATOM 799 C CA . VAL A 1 107 ? -8.665 2.230 24.507 1.00 95.56 107 VAL A CA 1
ATOM 800 C C . VAL A 1 107 ? -8.984 3.107 25.718 1.00 95.56 107 VAL A C 1
ATOM 802 O O . VAL A 1 107 ? -10.113 3.077 26.192 1.00 95.56 107 VAL A O 1
ATOM 805 N N . ASN A 1 108 ? -8.061 3.963 26.165 1.00 94.25 108 ASN A N 1
ATOM 806 C CA . ASN A 1 108 ? -8.306 4.881 27.283 1.00 94.25 108 ASN A CA 1
ATOM 807 C C . ASN A 1 108 ? -9.465 5.855 27.018 1.00 94.25 108 ASN A C 1
ATOM 809 O O . ASN A 1 108 ? -10.254 6.117 27.924 1.00 94.25 108 ASN A O 1
ATOM 813 N N . VAL A 1 109 ? -9.581 6.395 25.797 1.00 94.69 109 VAL A N 1
ATOM 814 C CA . VAL A 1 109 ? -10.711 7.266 25.427 1.00 94.69 109 VAL A CA 1
ATOM 815 C C . VAL A 1 109 ? -12.026 6.495 25.503 1.00 94.69 109 VAL A C 1
ATOM 817 O O . VAL A 1 109 ? -12.972 6.974 26.126 1.00 94.69 109 VAL A O 1
ATOM 820 N N . ALA A 1 110 ? -12.074 5.290 24.934 1.00 93.75 110 ALA A N 1
ATOM 821 C CA . ALA A 1 110 ? -13.274 4.459 24.941 1.00 93.75 110 ALA A CA 1
ATOM 822 C C . ALA A 1 110 ? -13.678 4.015 26.362 1.00 93.75 110 ALA A C 1
ATOM 824 O O . ALA A 1 110 ? -14.837 4.161 26.741 1.00 93.75 110 ALA A O 1
ATOM 825 N N . VAL A 1 111 ? -12.724 3.553 27.179 1.00 93.38 111 VAL A N 1
ATOM 826 C CA . VAL A 1 111 ? -12.939 3.157 28.586 1.00 93.38 111 VAL A CA 1
ATOM 827 C C . VAL A 1 111 ? -13.481 4.326 29.413 1.00 93.38 111 VAL A C 1
ATOM 829 O O . VAL A 1 111 ? -14.472 4.172 30.126 1.00 93.38 111 VAL A O 1
ATOM 832 N N . ARG A 1 112 ? -12.889 5.521 29.263 1.00 92.06 112 ARG A N 1
ATOM 833 C CA . ARG A 1 112 ? -13.359 6.742 29.934 1.00 92.06 112 ARG A CA 1
ATOM 834 C C . ARG A 1 112 ? -14.794 7.085 29.539 1.00 92.06 112 ARG A C 1
ATOM 836 O O . ARG A 1 112 ? -15.593 7.421 30.404 1.00 92.06 112 ARG A O 1
ATOM 843 N N . GLN A 1 113 ? -15.123 7.009 28.249 1.00 89.81 113 GLN A N 1
ATOM 844 C CA . GLN A 1 113 ? -16.471 7.303 27.751 1.00 89.81 113 GLN A CA 1
ATOM 845 C C . GLN A 1 113 ? -17.504 6.242 28.153 1.00 89.81 113 GLN A C 1
ATOM 847 O O . GLN A 1 113 ? -18.677 6.571 28.292 1.00 89.81 113 GLN A O 1
ATOM 852 N N . ALA A 1 114 ? -17.077 4.997 28.373 1.00 89.25 114 ALA A N 1
ATOM 853 C CA . ALA A 1 114 ? -17.921 3.934 28.912 1.00 89.25 114 ALA A CA 1
ATOM 854 C C . ALA A 1 114 ? -18.153 4.050 30.431 1.00 89.25 114 ALA A C 1
ATOM 856 O O . ALA A 1 114 ? -18.994 3.336 30.971 1.00 89.25 114 ALA A O 1
ATOM 857 N N . GLY A 1 115 ? -17.411 4.915 31.136 1.00 86.38 115 GLY A N 1
ATOM 858 C CA . GLY A 1 115 ? -17.487 5.034 32.595 1.00 86.38 115 GLY A CA 1
ATOM 859 C C . GLY A 1 115 ? -16.923 3.820 33.342 1.00 86.38 115 GLY A C 1
ATOM 860 O O . GLY A 1 115 ? -17.277 3.589 34.496 1.00 86.38 115 GLY A O 1
ATOM 861 N N . VAL A 1 116 ? -16.059 3.032 32.694 1.00 81.94 116 VAL A N 1
ATOM 862 C CA . VAL A 1 116 ? -15.463 1.815 33.264 1.00 81.94 116 VAL A CA 1
ATOM 863 C C . VAL A 1 116 ? -14.036 2.115 33.728 1.00 81.94 116 VAL A C 1
ATOM 865 O O . VAL A 1 116 ? -13.345 2.946 33.144 1.00 81.94 116 VAL A O 1
ATOM 868 N N . THR A 1 117 ? -13.569 1.438 34.778 1.00 80.06 117 THR A N 1
ATOM 869 C CA . THR A 1 117 ? -12.146 1.439 35.154 1.00 80.06 117 THR A CA 1
ATOM 870 C C . THR A 1 117 ? -11.513 0.145 34.665 1.00 80.06 117 THR A C 1
ATOM 872 O O . THR A 1 117 ? -11.945 -0.934 35.057 1.00 80.06 117 THR A O 1
ATOM 875 N N . ALA A 1 118 ? -10.493 0.247 33.817 1.00 81.94 118 ALA A N 1
ATOM 876 C CA . ALA A 1 118 ? -9.773 -0.906 33.294 1.00 81.94 118 ALA A CA 1
ATOM 877 C C . ALA A 1 118 ? -8.270 -0.616 33.230 1.00 81.94 118 ALA A C 1
ATOM 879 O O . ALA A 1 118 ? -7.854 0.482 32.853 1.00 81.94 118 ALA A O 1
ATOM 880 N N . ALA A 1 119 ? -7.451 -1.602 33.596 1.00 82.50 119 ALA A N 1
ATOM 881 C CA . ALA A 1 119 ? -6.010 -1.535 33.401 1.00 82.50 119 ALA A CA 1
ATOM 882 C C . ALA A 1 119 ? -5.677 -1.927 31.955 1.00 82.50 119 ALA A C 1
ATOM 884 O O . ALA A 1 119 ? -6.206 -2.908 31.447 1.00 82.50 119 ALA A O 1
ATOM 885 N N . PHE A 1 120 ? -4.794 -1.172 31.296 1.00 87.44 120 PHE A N 1
ATOM 886 C CA . PHE A 1 120 ? -4.322 -1.499 29.949 1.00 87.44 120 PHE A CA 1
ATOM 887 C C . PHE A 1 120 ? -2.858 -1.936 29.986 1.00 87.44 120 PHE A C 1
ATOM 889 O O . PHE A 1 120 ? -1.953 -1.130 30.238 1.00 87.44 120 PHE A O 1
ATOM 896 N N . ASN A 1 121 ? -2.623 -3.215 29.716 1.00 88.12 121 ASN A N 1
ATOM 897 C CA . ASN A 1 121 ? -1.305 -3.803 29.588 1.00 88.12 121 ASN A CA 1
ATOM 898 C C . ASN A 1 121 ? -0.605 -3.304 28.315 1.00 88.12 121 ASN A C 1
ATOM 900 O O . ASN A 1 121 ? -1.160 -3.338 27.216 1.00 88.12 121 ASN A O 1
ATOM 904 N N . THR A 1 122 ? 0.645 -2.861 28.460 1.00 89.06 122 THR A N 1
ATOM 905 C CA . THR A 1 122 ? 1.477 -2.416 27.336 1.00 89.06 122 THR A CA 1
ATOM 906 C C . THR A 1 122 ? 2.480 -3.506 26.988 1.00 89.06 122 THR A C 1
ATOM 908 O O . THR A 1 122 ? 3.332 -3.857 27.801 1.00 89.06 122 THR A O 1
ATOM 911 N N . LEU A 1 123 ? 2.406 -4.023 25.760 1.00 89.12 123 LEU A N 1
ATOM 912 C CA . LEU A 1 123 ? 3.332 -5.051 25.294 1.00 89.12 123 LEU A CA 1
ATOM 913 C C . LEU A 1 123 ? 4.770 -4.512 25.172 1.00 89.12 123 LEU A C 1
ATOM 915 O O . LEU A 1 123 ? 4.973 -3.413 24.643 1.00 89.12 123 LEU A O 1
ATOM 919 N N . PRO A 1 124 ? 5.793 -5.294 25.567 1.00 89.19 124 PRO A N 1
ATOM 920 C CA . PRO A 1 124 ? 7.179 -4.951 25.282 1.00 89.19 124 PRO A CA 1
ATOM 921 C C . PRO A 1 124 ? 7.424 -4.887 23.770 1.00 89.19 124 PRO A C 1
ATOM 923 O O . PRO A 1 124 ? 7.127 -5.836 23.041 1.00 89.19 124 PRO A O 1
ATOM 926 N N . ARG A 1 125 ? 8.048 -3.802 23.289 1.00 88.06 125 ARG A N 1
ATOM 927 C CA . ARG A 1 125 ? 8.380 -3.616 21.861 1.00 88.06 125 ARG A CA 1
ATOM 928 C C . ARG A 1 125 ? 9.122 -4.819 21.269 1.00 88.06 125 ARG A C 1
ATOM 930 O O . ARG A 1 125 ? 8.822 -5.227 20.152 1.00 88.06 125 ARG A O 1
ATOM 937 N N . GLY A 1 126 ? 10.076 -5.385 22.012 1.00 82.81 126 GLY A N 1
ATOM 938 C CA . GLY A 1 126 ? 10.858 -6.543 21.569 1.00 82.81 126 GLY A CA 1
ATOM 939 C C . GLY A 1 126 ? 9.997 -7.774 21.275 1.00 82.81 126 GLY A C 1
ATOM 940 O O . GLY A 1 126 ? 10.209 -8.423 20.256 1.00 82.81 126 GLY A O 1
ATOM 941 N N . ALA A 1 127 ? 8.981 -8.041 22.103 1.00 83.06 127 ALA A N 1
ATOM 942 C CA . ALA A 1 127 ? 8.058 -9.157 21.900 1.00 83.06 127 ALA A CA 1
ATOM 943 C C . ALA A 1 127 ? 7.212 -8.957 20.633 1.00 83.06 127 ALA A C 1
ATOM 945 O O . ALA A 1 127 ? 7.083 -9.872 19.824 1.00 83.06 127 ALA A O 1
ATOM 946 N N . VAL A 1 128 ? 6.714 -7.738 20.395 1.00 86.62 128 VAL A N 1
ATOM 947 C CA . VAL A 1 128 ? 5.969 -7.429 19.163 1.00 86.62 128 VAL A CA 1
ATOM 948 C C . VAL A 1 128 ? 6.855 -7.566 17.927 1.00 86.62 128 VAL A C 1
ATOM 950 O O . VAL A 1 128 ? 6.453 -8.188 16.951 1.00 86.62 128 VAL A O 1
ATOM 953 N N . MET A 1 129 ? 8.086 -7.052 17.966 1.00 81.50 129 MET A N 1
ATOM 954 C CA . MET A 1 129 ? 9.025 -7.188 16.846 1.00 81.50 129 MET A CA 1
ATOM 955 C C . MET A 1 129 ? 9.349 -8.654 16.519 1.00 81.50 129 MET A C 1
ATOM 957 O O . MET A 1 129 ? 9.502 -8.991 15.347 1.00 81.50 129 MET A O 1
ATOM 961 N N . GLN A 1 130 ? 9.414 -9.532 17.525 1.00 77.88 130 GLN A N 1
ATOM 962 C CA . GLN A 1 130 ? 9.579 -10.974 17.315 1.00 77.88 130 GLN A CA 1
ATOM 963 C C . GLN A 1 130 ? 8.337 -11.610 16.673 1.00 77.88 130 GLN A C 1
ATOM 965 O O . GLN A 1 130 ? 8.478 -12.437 15.774 1.00 77.88 130 GLN A O 1
ATOM 970 N N . LEU A 1 131 ? 7.132 -11.180 17.067 1.00 77.56 131 LEU A N 1
ATOM 971 C CA . LEU A 1 131 ? 5.873 -11.623 16.453 1.00 77.56 131 LEU A CA 1
ATOM 972 C C . LEU A 1 131 ? 5.741 -11.169 14.991 1.00 77.56 131 LEU A C 1
ATOM 974 O O . LEU A 1 131 ? 5.139 -11.869 14.174 1.00 77.56 131 LEU A O 1
ATOM 978 N N . LEU A 1 132 ? 6.340 -10.032 14.623 1.00 79.69 132 LEU A N 1
ATOM 979 C CA . LEU A 1 132 ? 6.391 -9.536 13.245 1.00 79.69 132 LEU A CA 1
ATOM 980 C C . LEU A 1 132 ? 7.447 -10.274 12.402 1.00 79.69 132 LEU A C 1
ATOM 982 O O . LEU A 1 132 ? 8.360 -9.677 11.826 1.00 79.69 132 LEU A O 1
ATOM 986 N N . GLY A 1 133 ? 7.271 -11.591 12.258 1.00 81.00 133 GLY A N 1
ATOM 987 C CA . GLY A 1 133 ? 8.155 -12.489 11.504 1.00 81.00 133 GLY A CA 1
ATOM 988 C C . GLY A 1 133 ? 8.392 -12.085 10.039 1.00 81.00 133 GLY A C 1
ATOM 989 O O . GLY A 1 133 ? 9.392 -12.471 9.434 1.00 81.00 133 GLY A O 1
ATOM 990 N N . PHE A 1 134 ? 7.523 -11.245 9.469 1.00 82.69 134 PHE A N 1
ATOM 991 C CA . PHE A 1 134 ? 7.651 -10.749 8.098 1.00 82.69 134 PHE A CA 1
ATOM 992 C C . PHE A 1 134 ? 8.817 -9.752 7.899 1.00 82.69 134 PHE A C 1
ATOM 994 O O . PHE A 1 134 ? 9.180 -9.469 6.758 1.00 82.69 134 PHE A O 1
ATOM 1001 N N . LEU A 1 135 ? 9.439 -9.248 8.972 1.00 84.25 135 LEU A N 1
ATOM 1002 C CA . LEU A 1 135 ? 10.636 -8.390 8.913 1.00 84.25 135 LEU A CA 1
ATOM 1003 C C . LEU A 1 135 ? 11.955 -9.161 9.102 1.00 84.25 135 LEU A C 1
ATOM 1005 O O . LEU A 1 135 ? 13.031 -8.578 8.967 1.00 84.25 135 LEU A O 1
ATOM 1009 N N . GLN A 1 136 ? 11.892 -10.461 9.402 1.00 86.62 136 GLN A N 1
ATOM 1010 C CA . GLN A 1 136 ? 13.079 -11.283 9.652 1.00 86.62 136 GLN A CA 1
ATOM 1011 C C . GLN A 1 136 ? 13.943 -11.439 8.386 1.00 86.62 136 GLN A C 1
ATOM 1013 O O . GLN A 1 136 ? 13.398 -11.434 7.281 1.00 86.62 136 GLN A O 1
ATOM 1018 N N . PRO A 1 137 ? 15.272 -11.651 8.500 1.00 84.00 137 PRO A N 1
ATOM 1019 C CA . PRO A 1 137 ? 16.192 -11.727 7.353 1.00 84.00 137 PRO A CA 1
ATOM 1020 C C . PRO A 1 137 ? 15.773 -12.673 6.210 1.00 84.00 137 PRO A C 1
ATOM 1022 O O . PRO A 1 137 ? 16.072 -12.395 5.047 1.00 84.00 137 PRO A O 1
ATOM 1025 N N . ASN A 1 138 ? 15.060 -13.757 6.534 1.00 85.69 138 ASN A N 1
ATOM 1026 C CA . ASN A 1 138 ? 14.594 -14.780 5.590 1.00 85.69 138 ASN A CA 1
ATOM 1027 C C . ASN A 1 138 ? 13.088 -14.708 5.289 1.00 85.69 138 ASN A C 1
ATOM 1029 O O . ASN A 1 138 ? 12.522 -15.659 4.742 1.00 85.69 138 ASN A O 1
ATOM 1033 N N . SER A 1 139 ? 12.433 -13.602 5.643 1.00 90.31 139 SER A N 1
ATOM 1034 C CA . SER A 1 139 ? 10.998 -13.440 5.448 1.00 90.31 139 SER A CA 1
ATOM 1035 C C . SER A 1 139 ? 10.606 -13.401 3.964 1.00 90.31 139 SER A C 1
ATOM 1037 O O . SER A 1 139 ? 11.407 -12.982 3.117 1.00 90.31 139 SER A O 1
ATOM 1039 N N . PRO A 1 140 ? 9.355 -13.769 3.628 1.00 90.56 140 PRO A N 1
ATOM 1040 C CA . PRO A 1 140 ? 8.823 -13.590 2.278 1.00 90.56 140 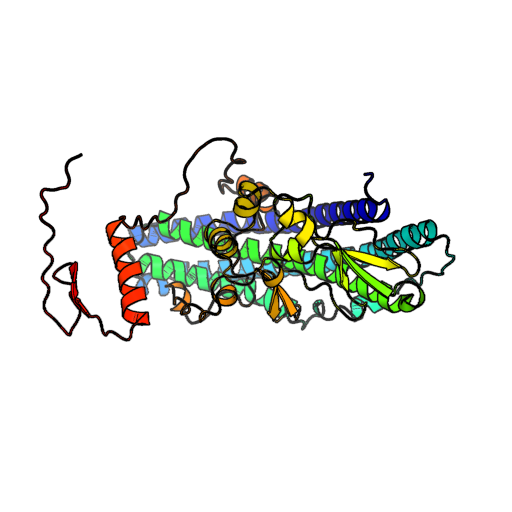PRO A CA 1
ATOM 1041 C C . PRO A 1 140 ? 8.965 -12.152 1.756 1.00 90.56 140 PRO A C 1
ATOM 1043 O O . PRO A 1 140 ? 9.316 -11.956 0.596 1.00 90.56 140 PRO A O 1
ATOM 1046 N N . LEU A 1 141 ? 8.790 -11.137 2.616 1.00 90.31 141 LEU A N 1
ATOM 1047 C CA . LEU A 1 141 ? 8.937 -9.730 2.229 1.00 90.31 141 LEU A CA 1
ATOM 1048 C C . LEU A 1 141 ? 10.360 -9.397 1.766 1.00 90.31 141 LEU A C 1
ATOM 1050 O O . LEU A 1 141 ? 10.539 -8.726 0.751 1.00 90.31 141 LEU A O 1
ATOM 1054 N N . LEU A 1 142 ? 11.380 -9.843 2.505 1.00 90.69 142 LEU A N 1
ATOM 1055 C CA . LEU A 1 142 ? 12.765 -9.549 2.142 1.00 90.69 142 LEU A CA 1
ATOM 1056 C C . LEU A 1 142 ? 13.240 -10.391 0.958 1.00 90.69 142 LEU A C 1
ATOM 1058 O O . LEU A 1 142 ? 14.036 -9.900 0.161 1.00 90.69 142 LEU A O 1
ATOM 1062 N N . LYS A 1 143 ? 12.727 -11.617 0.794 1.00 91.25 143 LYS A N 1
ATOM 1063 C CA . LYS A 1 143 ? 12.918 -12.397 -0.441 1.00 91.25 143 LYS A CA 1
ATOM 1064 C C . LYS A 1 143 ? 12.348 -11.644 -1.642 1.00 91.25 143 LYS A C 1
ATOM 1066 O O . LYS A 1 143 ? 13.070 -11.415 -2.604 1.00 91.25 143 LYS A O 1
ATOM 1071 N N . ARG A 1 144 ? 11.114 -11.149 -1.524 1.00 88.19 144 ARG A N 1
ATOM 1072 C CA . ARG A 1 144 ? 10.466 -10.322 -2.544 1.00 88.19 144 ARG A CA 1
ATOM 1073 C C . ARG A 1 144 ? 11.269 -9.064 -2.870 1.00 88.19 144 ARG A C 1
ATOM 1075 O O . ARG A 1 144 ? 11.391 -8.694 -4.027 1.00 88.19 144 ARG A O 1
ATOM 1082 N N . LEU A 1 145 ? 11.840 -8.399 -1.867 1.00 91.31 145 LEU A N 1
ATOM 1083 C CA . LEU A 1 145 ? 12.609 -7.170 -2.088 1.00 91.31 145 LEU A CA 1
ATOM 1084 C C . LEU A 1 145 ? 13.905 -7.437 -2.865 1.00 91.31 145 LEU A C 1
ATOM 1086 O O . LEU A 1 145 ? 14.293 -6.636 -3.714 1.00 91.31 145 LEU A O 1
ATOM 1090 N N . LYS A 1 146 ? 14.543 -8.589 -2.627 1.00 91.44 146 LYS A N 1
ATOM 1091 C CA . LYS A 1 146 ? 15.728 -9.027 -3.379 1.00 91.44 146 LYS A CA 1
ATOM 1092 C C . LYS A 1 146 ? 15.431 -9.277 -4.860 1.00 91.44 146 LYS A C 1
ATOM 1094 O O . LYS A 1 146 ? 16.329 -9.121 -5.675 1.00 91.44 146 LYS A O 1
ATOM 1099 N N . GLU A 1 147 ? 14.189 -9.602 -5.223 1.00 91.69 147 GLU A N 1
ATOM 1100 C CA . GLU A 1 147 ? 13.787 -9.788 -6.626 1.00 91.69 147 GLU A CA 1
ATOM 1101 C C . GLU A 1 147 ? 13.707 -8.465 -7.406 1.00 91.69 147 GLU A C 1
ATOM 1103 O O . GLU A 1 147 ? 13.664 -8.493 -8.633 1.00 91.69 147 GLU A O 1
ATOM 1108 N N . LEU A 1 148 ? 13.714 -7.307 -6.728 1.00 90.12 148 LEU A N 1
ATOM 1109 C CA . LEU A 1 148 ? 13.461 -6.000 -7.349 1.00 90.12 148 LEU A CA 1
ATOM 1110 C C . LEU A 1 148 ? 14.480 -5.700 -8.447 1.00 90.12 148 LEU A C 1
ATOM 1112 O O . LEU A 1 148 ? 14.104 -5.363 -9.567 1.00 90.12 148 LEU A O 1
ATOM 1116 N N . ALA A 1 149 ? 15.764 -5.872 -8.148 1.00 94.62 149 ALA A N 1
ATOM 1117 C CA . ALA A 1 149 ? 16.827 -5.640 -9.114 1.00 94.62 149 ALA A CA 1
ATOM 1118 C C . ALA A 1 149 ? 16.763 -6.602 -10.316 1.00 94.62 149 ALA A C 1
ATOM 1120 O O . ALA A 1 149 ? 16.522 -6.103 -11.417 1.00 94.62 149 ALA A O 1
ATOM 1121 N N . PRO A 1 150 ? 16.869 -7.938 -10.142 1.00 94.38 150 PRO A N 1
ATOM 1122 C CA . PRO A 1 150 ? 16.924 -8.869 -11.272 1.00 94.38 150 PRO A CA 1
ATOM 1123 C C . PRO A 1 150 ? 15.636 -8.894 -12.106 1.00 94.38 150 PRO A C 1
ATOM 1125 O O . PRO A 1 150 ? 15.681 -9.101 -13.316 1.00 94.38 150 PRO A O 1
ATOM 1128 N N . TYR A 1 151 ? 14.466 -8.664 -11.501 1.00 92.81 151 TYR A N 1
ATOM 1129 C CA . TYR A 1 151 ? 13.215 -8.596 -12.258 1.00 92.81 151 TYR A CA 1
ATOM 1130 C C . TYR A 1 151 ? 13.167 -7.359 -13.160 1.00 92.81 151 TYR A C 1
ATOM 1132 O O . TYR A 1 151 ? 12.825 -7.453 -14.341 1.00 92.81 151 TYR A O 1
ATOM 1140 N N . HIS A 1 152 ? 13.482 -6.178 -12.616 1.00 93.12 152 HIS A N 1
ATOM 1141 C CA . HIS A 1 152 ? 13.367 -4.945 -13.386 1.00 93.12 152 HIS A CA 1
ATOM 1142 C C . HIS A 1 152 ? 14.525 -4.756 -14.370 1.00 93.12 152 HIS A C 1
ATOM 1144 O O . HIS A 1 152 ? 14.257 -4.250 -15.459 1.00 93.12 152 HIS A O 1
ATOM 1150 N N . SER A 1 153 ? 15.752 -5.188 -14.050 1.00 94.81 153 SER A N 1
ATOM 1151 C CA . SER A 1 153 ? 16.881 -5.173 -14.995 1.00 94.81 153 SER A CA 1
ATOM 1152 C C . SER A 1 153 ? 16.597 -6.063 -16.203 1.00 94.81 153 SER A C 1
ATOM 1154 O O . SER A 1 153 ? 16.710 -5.597 -17.337 1.00 94.81 153 SER A O 1
ATOM 1156 N N . GLN A 1 154 ? 16.112 -7.290 -15.979 1.00 93.81 154 GLN A N 1
ATOM 1157 C CA . GLN A 1 154 ? 15.740 -8.203 -17.060 1.00 93.81 154 GLN A CA 1
ATOM 1158 C C . GLN A 1 154 ? 14.618 -7.627 -17.925 1.00 93.81 154 GLN A C 1
ATOM 1160 O O . GLN A 1 154 ? 14.723 -7.613 -19.145 1.00 93.81 154 GLN A O 1
ATOM 1165 N N . ALA A 1 155 ? 13.562 -7.088 -17.315 1.00 91.44 155 ALA A N 1
ATOM 1166 C CA . ALA A 1 155 ? 12.475 -6.484 -18.080 1.00 91.44 155 ALA A CA 1
ATOM 1167 C C . ALA A 1 155 ? 12.939 -5.271 -18.911 1.00 91.44 155 ALA A C 1
ATOM 1169 O O . ALA A 1 155 ? 12.377 -5.003 -19.970 1.00 91.44 155 ALA A O 1
ATOM 1170 N N . ILE A 1 156 ? 13.948 -4.523 -18.447 1.00 95.00 156 ILE A N 1
ATOM 1171 C CA . ILE A 1 156 ? 14.568 -3.445 -19.230 1.00 95.00 156 ILE A CA 1
ATOM 1172 C C . ILE A 1 156 ? 15.383 -4.020 -20.393 1.00 95.00 156 ILE A C 1
ATOM 1174 O O . ILE A 1 156 ? 15.256 -3.515 -21.507 1.00 95.00 156 ILE A O 1
ATOM 1178 N N . ALA A 1 157 ? 16.168 -5.072 -20.151 1.00 95.00 157 ALA A N 1
ATOM 1179 C CA . ALA A 1 157 ? 16.923 -5.785 -21.180 1.00 95.00 157 ALA A CA 1
ATOM 1180 C C . ALA A 1 157 ? 15.998 -6.293 -22.301 1.00 95.00 157 ALA A C 1
ATOM 1182 O O . ALA A 1 157 ? 16.220 -5.995 -23.476 1.00 95.00 157 ALA A O 1
ATOM 1183 N N . ASP A 1 158 ? 14.903 -6.958 -21.931 1.00 93.19 158 ASP A N 1
ATOM 1184 C CA . ASP A 1 158 ? 13.910 -7.484 -22.871 1.00 93.19 158 ASP A CA 1
ATOM 1185 C C . ASP A 1 158 ? 13.243 -6.354 -23.667 1.00 93.19 158 ASP A C 1
ATOM 1187 O O . ASP A 1 158 ? 13.190 -6.407 -24.893 1.00 93.19 158 ASP A O 1
ATOM 1191 N N . LEU A 1 159 ? 12.812 -5.275 -22.997 1.00 94.12 159 LEU A N 1
ATOM 1192 C CA . LEU A 1 159 ? 12.229 -4.102 -23.662 1.00 94.12 159 LEU A CA 1
ATOM 1193 C C . LEU A 1 159 ? 13.178 -3.463 -24.679 1.00 94.12 159 LEU A C 1
ATOM 1195 O O . LEU A 1 159 ? 12.718 -2.955 -25.703 1.00 94.12 159 LEU A O 1
ATOM 1199 N N . PHE A 1 160 ? 14.478 -3.459 -24.394 1.00 93.88 160 PHE A N 1
ATOM 1200 C CA . PHE A 1 160 ? 15.477 -2.913 -25.301 1.00 93.88 160 PHE A CA 1
ATOM 1201 C C . PHE A 1 160 ? 15.638 -3.818 -26.530 1.00 93.88 160 PHE A C 1
ATOM 1203 O O . PHE A 1 160 ? 15.478 -3.357 -27.661 1.00 93.88 160 PHE A O 1
ATOM 1210 N N . LEU A 1 161 ? 15.902 -5.111 -26.315 1.00 92.94 161 LEU A N 1
ATOM 1211 C CA . LEU A 1 161 ? 16.121 -6.084 -27.389 1.00 92.94 161 LEU A CA 1
ATOM 1212 C C . LEU A 1 161 ? 14.891 -6.247 -28.288 1.00 92.94 161 LEU A C 1
ATOM 1214 O O . LEU A 1 161 ? 15.020 -6.280 -29.514 1.00 92.94 161 LEU A O 1
ATOM 1218 N N . ASP A 1 162 ? 13.704 -6.329 -27.692 1.00 92.00 162 ASP A N 1
ATOM 1219 C CA . ASP A 1 162 ? 12.448 -6.449 -28.428 1.00 92.00 162 ASP A CA 1
ATOM 1220 C C . ASP A 1 162 ? 12.093 -5.139 -29.127 1.00 92.00 162 ASP A C 1
ATOM 1222 O O . ASP A 1 162 ? 11.594 -5.162 -30.247 1.00 92.00 162 ASP A O 1
ATOM 1226 N N . GLY A 1 163 ? 12.395 -3.992 -28.512 1.00 93.00 163 GLY A N 1
ATOM 1227 C CA . GLY A 1 163 ? 12.221 -2.683 -29.136 1.00 93.00 163 GLY A CA 1
ATOM 1228 C C . GLY A 1 163 ? 12.976 -2.576 -30.461 1.00 93.00 163 GLY A C 1
ATOM 1229 O O . GLY A 1 163 ? 12.379 -2.208 -31.472 1.00 93.00 163 GLY A O 1
ATOM 1230 N N . ILE A 1 164 ? 14.249 -2.979 -30.475 1.00 91.75 164 ILE A N 1
ATOM 1231 C CA . ILE A 1 164 ? 15.064 -3.042 -31.696 1.00 91.75 164 ILE A CA 1
ATOM 1232 C C . ILE A 1 164 ? 14.511 -4.073 -32.683 1.00 91.75 164 ILE A C 1
ATOM 1234 O O . ILE A 1 164 ? 14.321 -3.762 -33.855 1.00 91.75 164 ILE A O 1
ATOM 1238 N N . GLY A 1 165 ? 14.187 -5.285 -32.220 1.00 90.06 165 GLY A N 1
ATOM 1239 C CA . GLY A 1 165 ? 13.626 -6.332 -33.081 1.00 90.06 165 GLY A CA 1
ATOM 1240 C C . GLY A 1 165 ? 12.293 -5.951 -33.741 1.00 90.06 165 GLY A C 1
ATOM 1241 O O . GLY A 1 165 ? 11.987 -6.429 -34.829 1.00 90.06 165 GLY A O 1
ATOM 1242 N N . LEU A 1 166 ? 11.515 -5.074 -33.104 1.00 92.75 166 LEU A N 1
ATOM 1243 C CA . LEU A 1 166 ? 10.250 -4.537 -33.607 1.00 92.75 166 LEU A CA 1
ATOM 1244 C C . LEU A 1 166 ? 10.414 -3.233 -34.411 1.00 92.75 166 LEU A C 1
ATOM 1246 O O . LEU A 1 166 ? 9.403 -2.620 -34.763 1.00 92.75 166 LEU A O 1
ATOM 1250 N N . GLY A 1 167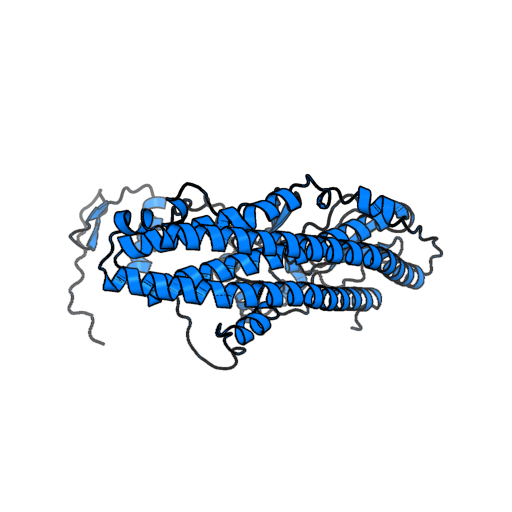 ? 11.645 -2.767 -34.647 1.00 92.44 167 GLY A N 1
ATOM 1251 C CA . GLY A 1 167 ? 11.922 -1.532 -35.385 1.00 92.44 167 GLY A CA 1
ATOM 1252 C C . GLY A 1 167 ? 11.425 -0.267 -34.678 1.00 92.44 167 GLY A C 1
ATOM 1253 O O . GLY A 1 167 ? 10.969 0.680 -35.319 1.00 92.44 167 GLY A O 1
ATOM 1254 N N . TRP A 1 168 ? 11.412 -0.244 -33.343 1.00 95.69 168 TRP A N 1
ATOM 1255 C CA . TRP A 1 168 ? 11.038 0.959 -32.603 1.00 95.69 168 TRP A CA 1
ATOM 1256 C C . TRP A 1 168 ? 12.150 2.001 -32.683 1.00 95.69 168 TRP A C 1
ATOM 1258 O O . TRP A 1 168 ? 13.296 1.707 -32.367 1.00 95.69 168 TRP A O 1
ATOM 1268 N N . ASN A 1 169 ? 11.785 3.250 -32.977 1.00 94.06 169 ASN A N 1
ATOM 1269 C CA . ASN A 1 169 ? 12.730 4.359 -32.846 1.00 94.06 169 ASN A CA 1
ATOM 1270 C C . ASN A 1 169 ? 13.195 4.540 -31.378 1.00 94.06 169 ASN A C 1
ATOM 1272 O O . ASN A 1 169 ? 12.435 4.226 -30.443 1.00 94.06 169 ASN A O 1
ATOM 1276 N N . PRO A 1 170 ? 14.383 5.129 -31.142 1.00 95.19 170 PRO A N 1
ATOM 1277 C CA . PRO A 1 170 ? 14.979 5.298 -29.816 1.00 95.19 170 PRO A CA 1
ATOM 1278 C C . PRO A 1 170 ? 14.076 5.995 -28.805 1.00 95.19 170 PRO A C 1
ATOM 1280 O O . PRO A 1 170 ? 14.016 5.602 -27.639 1.00 95.19 170 PRO A O 1
ATOM 1283 N N . ARG A 1 171 ? 13.287 6.989 -29.239 1.00 94.56 171 ARG A N 1
ATOM 1284 C CA . ARG A 1 171 ? 12.365 7.712 -28.346 1.00 94.56 171 ARG A CA 1
ATOM 1285 C C . ARG A 1 171 ? 11.309 6.781 -27.757 1.00 94.56 171 ARG A C 1
ATOM 1287 O O . ARG A 1 171 ? 10.969 6.916 -26.578 1.00 94.56 171 ARG A O 1
ATOM 1294 N N . LYS A 1 172 ? 10.801 5.834 -28.550 1.00 95.69 172 LYS A N 1
ATOM 1295 C CA . LYS A 1 172 ? 9.820 4.839 -28.102 1.00 95.69 172 LYS A CA 1
ATOM 1296 C C . LYS A 1 172 ? 10.450 3.810 -27.159 1.00 95.69 172 LYS A C 1
ATOM 1298 O O . LYS A 1 172 ? 9.843 3.515 -26.129 1.00 95.69 172 LYS A O 1
ATOM 1303 N N . ILE A 1 173 ? 11.661 3.331 -27.458 1.00 92.62 173 ILE A N 1
ATOM 1304 C CA . ILE A 1 173 ? 12.425 2.424 -26.579 1.00 92.62 173 ILE A CA 1
ATOM 1305 C C . ILE A 1 173 ? 12.675 3.095 -25.224 1.00 92.62 173 ILE A C 1
ATOM 1307 O O . ILE A 1 173 ? 12.267 2.576 -24.182 1.00 92.62 173 ILE A O 1
ATOM 1311 N N . ALA A 1 174 ? 13.230 4.308 -25.235 1.00 92.88 174 ALA A N 1
ATOM 1312 C CA . ALA A 1 174 ? 13.473 5.083 -24.028 1.00 92.88 174 ALA A CA 1
ATOM 1313 C C . ALA A 1 174 ? 12.175 5.323 -23.243 1.00 92.88 174 ALA A C 1
ATOM 1315 O O . ALA A 1 174 ? 12.146 5.139 -22.032 1.00 92.88 174 ALA A O 1
ATOM 1316 N N . ALA A 1 175 ? 11.060 5.681 -23.892 1.00 91.25 175 ALA A N 1
ATOM 1317 C CA . ALA A 1 175 ? 9.774 5.853 -23.208 1.00 91.25 175 ALA A CA 1
ATOM 1318 C C . ALA A 1 175 ? 9.277 4.567 -22.516 1.00 91.25 175 ALA A C 1
ATOM 1320 O O . ALA A 1 175 ? 8.756 4.635 -21.397 1.00 91.25 175 ALA A O 1
ATOM 1321 N N . ALA A 1 176 ? 9.455 3.400 -23.142 1.00 90.50 176 ALA A N 1
ATOM 1322 C CA . ALA A 1 176 ? 9.107 2.115 -22.543 1.00 90.50 176 ALA A CA 1
ATOM 1323 C C . ALA A 1 176 ? 9.999 1.785 -21.333 1.00 90.50 176 ALA A C 1
ATOM 1325 O O . ALA A 1 176 ? 9.487 1.388 -20.285 1.00 90.50 176 ALA A O 1
ATOM 1326 N N . ILE A 1 177 ? 11.305 2.038 -21.431 1.00 93.00 177 ILE A N 1
ATOM 1327 C CA . ILE A 1 177 ? 12.256 1.822 -20.334 1.00 93.00 177 ILE A CA 1
ATOM 1328 C C . ILE A 1 177 ? 12.016 2.808 -19.179 1.00 93.00 177 ILE A C 1
ATOM 1330 O O . ILE A 1 177 ? 11.978 2.394 -18.020 1.00 93.00 177 ILE A O 1
ATOM 1334 N N . ARG A 1 178 ? 11.728 4.090 -19.456 1.00 91.62 178 ARG A N 1
ATOM 1335 C CA . ARG A 1 178 ? 11.313 5.074 -18.431 1.00 91.62 178 ARG A CA 1
ATOM 1336 C C . ARG A 1 178 ? 10.096 4.589 -17.651 1.00 91.62 178 ARG A C 1
ATOM 1338 O O . ARG A 1 178 ? 10.042 4.723 -16.430 1.00 91.62 178 ARG A O 1
ATOM 1345 N N . LYS A 1 179 ? 9.118 3.998 -18.345 1.00 89.19 179 LYS A N 1
ATOM 1346 C CA . LYS A 1 179 ? 7.946 3.394 -17.702 1.00 89.19 179 LYS A CA 1
ATOM 1347 C C . LYS A 1 179 ? 8.346 2.226 -16.801 1.00 89.19 179 LYS A C 1
ATOM 1349 O O . LYS A 1 179 ? 7.791 2.116 -15.712 1.00 89.19 179 LYS A O 1
ATOM 1354 N N . GLN A 1 180 ? 9.298 1.395 -17.220 1.00 92.88 180 GLN A N 1
ATOM 1355 C CA . GLN A 1 180 ? 9.769 0.258 -16.430 1.00 92.88 180 GLN A CA 1
ATOM 1356 C C . GLN A 1 180 ? 10.535 0.683 -15.167 1.00 92.88 180 GLN A C 1
ATOM 1358 O O . GLN A 1 180 ? 10.250 0.156 -14.093 1.00 92.88 180 GLN A O 1
ATOM 1363 N N . PHE A 1 181 ? 11.402 1.698 -15.243 1.00 90.50 181 PHE A N 1
ATOM 1364 C CA . PHE A 1 181 ? 11.974 2.333 -14.045 1.00 90.50 181 PHE A CA 1
ATOM 1365 C C . PHE A 1 181 ? 10.875 2.904 -13.131 1.00 90.50 181 PHE A C 1
ATOM 1367 O O . PHE A 1 181 ? 10.892 2.715 -11.916 1.00 90.50 181 PHE A O 1
ATOM 1374 N N . GLY A 1 182 ? 9.852 3.539 -13.710 1.00 88.25 182 GLY A N 1
ATOM 1375 C CA . GLY A 1 182 ? 8.686 3.999 -12.953 1.00 88.25 182 GLY A CA 1
ATOM 1376 C C . GLY A 1 182 ? 7.980 2.874 -12.184 1.00 88.25 182 GLY A C 1
ATOM 1377 O O . GLY A 1 182 ? 7.574 3.082 -11.041 1.00 88.25 182 GLY A O 1
ATOM 1378 N N . MET A 1 183 ? 7.867 1.679 -12.773 1.00 89.44 183 MET A N 1
ATOM 1379 C CA . MET A 1 183 ? 7.305 0.504 -12.097 1.00 89.44 183 MET A CA 1
ATOM 1380 C C . MET A 1 183 ? 8.179 0.047 -10.924 1.00 89.44 183 MET A C 1
ATOM 1382 O O . MET A 1 183 ? 7.648 -0.148 -9.836 1.00 89.44 183 MET A O 1
ATOM 1386 N N . ALA A 1 184 ? 9.500 -0.028 -11.109 1.00 87.75 184 ALA A N 1
ATOM 1387 C CA . ALA A 1 184 ? 10.434 -0.409 -10.047 1.00 87.75 184 ALA A CA 1
ATOM 1388 C C . ALA A 1 184 ? 10.374 0.535 -8.839 1.00 87.75 184 ALA A C 1
ATOM 1390 O O . ALA A 1 184 ? 10.338 0.090 -7.691 1.00 87.75 184 ALA A O 1
ATOM 1391 N N . LEU A 1 185 ? 10.285 1.846 -9.087 1.00 92.56 185 LEU A N 1
ATOM 1392 C CA . LEU A 1 185 ? 10.070 2.818 -8.018 1.00 92.56 185 LEU A CA 1
ATOM 1393 C C . LEU A 1 185 ? 8.724 2.589 -7.317 1.00 92.56 185 LEU A C 1
ATOM 1395 O O . LEU A 1 185 ? 8.658 2.590 -6.090 1.00 92.56 185 LEU A O 1
ATOM 1399 N N . VAL A 1 186 ? 7.640 2.388 -8.070 1.00 88.94 186 VAL A N 1
ATOM 1400 C CA . VAL A 1 186 ? 6.312 2.121 -7.493 1.00 88.94 186 VAL A CA 1
ATOM 1401 C C . VAL A 1 186 ? 6.325 0.874 -6.609 1.00 88.94 186 VAL A C 1
ATOM 1403 O O . VAL A 1 186 ? 5.723 0.900 -5.533 1.00 88.94 186 VAL A O 1
ATOM 1406 N N . ASP A 1 187 ? 7.015 -0.185 -7.027 1.00 88.06 187 ASP A N 1
ATOM 1407 C CA . ASP A 1 187 ? 7.130 -1.422 -6.261 1.00 88.06 187 ASP A CA 1
ATOM 1408 C C . ASP A 1 187 ? 7.920 -1.197 -4.960 1.00 88.06 187 ASP A C 1
ATOM 1410 O O . ASP A 1 187 ? 7.403 -1.530 -3.890 1.00 88.06 187 ASP A O 1
ATOM 1414 N N . ALA A 1 188 ? 9.067 -0.504 -5.006 1.00 91.06 188 ALA A N 1
ATOM 1415 C CA . ALA A 1 188 ? 9.827 -0.120 -3.808 1.00 91.06 188 ALA A CA 1
ATOM 1416 C C . ALA A 1 188 ? 8.969 0.673 -2.803 1.00 91.06 188 ALA A C 1
ATOM 1418 O O . ALA A 1 188 ? 8.856 0.312 -1.630 1.00 91.06 188 ALA A O 1
ATOM 1419 N N . LEU A 1 189 ? 8.284 1.723 -3.274 1.00 93.00 189 LEU A N 1
ATOM 1420 C CA . LEU A 1 189 ? 7.443 2.571 -2.423 1.00 93.00 189 LEU A CA 1
ATOM 1421 C C . LEU A 1 189 ? 6.250 1.804 -1.835 1.00 93.00 189 LEU A C 1
ATOM 1423 O O . LEU A 1 189 ? 5.896 1.999 -0.667 1.00 93.00 189 LEU A O 1
ATOM 1427 N N . ARG A 1 190 ? 5.618 0.929 -2.629 1.00 91.69 190 ARG A N 1
ATOM 1428 C CA . ARG A 1 190 ? 4.499 0.086 -2.181 1.00 91.69 190 ARG A CA 1
ATOM 1429 C C . ARG A 1 190 ? 4.935 -0.857 -1.068 1.00 91.69 190 ARG A C 1
ATOM 1431 O O . ARG A 1 190 ? 4.199 -0.986 -0.089 1.00 91.69 190 ARG A O 1
ATOM 1438 N N . MET A 1 191 ? 6.097 -1.493 -1.204 1.00 91.31 191 MET A N 1
ATOM 1439 C CA . MET A 1 191 ? 6.628 -2.419 -0.201 1.00 91.31 191 MET A CA 1
ATOM 1440 C C . MET A 1 191 ? 6.925 -1.702 1.118 1.00 91.31 191 MET A C 1
ATOM 1442 O O . MET A 1 191 ? 6.429 -2.126 2.160 1.00 91.31 191 MET A O 1
ATOM 1446 N N . THR A 1 192 ? 7.634 -0.567 1.074 1.00 93.62 192 THR A N 1
ATOM 1447 C CA . THR A 1 192 ? 7.957 0.238 2.266 1.00 93.62 192 THR A CA 1
ATOM 1448 C C . THR A 1 192 ? 6.707 0.684 3.018 1.00 93.62 192 THR A C 1
ATOM 1450 O O . THR A 1 192 ? 6.622 0.538 4.241 1.00 93.62 192 THR A O 1
ATOM 1453 N N . ARG A 1 193 ? 5.710 1.215 2.303 1.00 93.62 193 ARG A N 1
ATOM 1454 C CA . ARG A 1 193 ? 4.487 1.701 2.946 1.00 93.62 193 ARG A CA 1
ATOM 1455 C C . ARG A 1 193 ? 3.611 0.563 3.467 1.00 93.62 193 ARG A C 1
ATOM 1457 O O . ARG A 1 193 ? 3.106 0.655 4.582 1.00 93.62 193 ARG A O 1
ATOM 1464 N N . THR A 1 194 ? 3.445 -0.516 2.702 1.00 93.19 194 THR A N 1
ATOM 1465 C CA . THR A 1 194 ? 2.611 -1.653 3.131 1.00 93.19 194 THR A CA 1
ATOM 1466 C C . THR A 1 194 ? 3.204 -2.346 4.354 1.00 93.19 194 THR A C 1
ATOM 1468 O O . THR A 1 194 ? 2.463 -2.642 5.286 1.00 93.19 194 THR A O 1
ATOM 1471 N N . ALA A 1 195 ? 4.529 -2.507 4.419 1.00 93.88 195 ALA A N 1
ATOM 1472 C CA . ALA A 1 195 ? 5.207 -3.041 5.597 1.00 93.88 195 ALA A CA 1
ATOM 1473 C C . ALA A 1 195 ? 4.937 -2.208 6.862 1.00 93.88 195 ALA A C 1
ATOM 1475 O O . ALA A 1 195 ? 4.602 -2.769 7.902 1.00 93.88 195 ALA A O 1
ATOM 1476 N N . GLY A 1 196 ? 5.020 -0.876 6.764 1.00 94.38 196 GLY A N 1
ATOM 1477 C CA . GLY A 1 196 ? 4.730 0.020 7.888 1.00 94.38 196 GLY A CA 1
ATOM 1478 C C . GLY A 1 196 ? 3.277 -0.059 8.362 1.00 94.38 196 GLY A C 1
ATOM 1479 O O . GLY A 1 196 ? 3.018 -0.157 9.560 1.00 94.38 196 GLY A O 1
ATOM 1480 N N . LEU A 1 197 ? 2.323 -0.073 7.428 1.00 93.56 197 LEU A N 1
ATOM 1481 C CA . LEU A 1 197 ? 0.899 -0.217 7.747 1.00 93.56 197 LEU A CA 1
ATOM 1482 C C . LEU A 1 197 ? 0.587 -1.568 8.389 1.00 93.56 197 LEU A C 1
ATOM 1484 O O . LEU A 1 197 ? -0.145 -1.622 9.375 1.00 93.56 197 LEU A O 1
ATOM 1488 N N . TYR A 1 198 ? 1.139 -2.648 7.835 1.00 93.75 198 TYR A N 1
ATOM 1489 C CA . TYR A 1 198 ? 0.945 -3.995 8.356 1.00 93.75 198 TYR A CA 1
ATOM 1490 C C . TYR A 1 198 ? 1.511 -4.115 9.776 1.00 93.75 198 TYR A C 1
ATOM 1492 O O . TYR A 1 198 ? 0.805 -4.563 10.675 1.00 93.75 198 TYR A O 1
ATOM 1500 N N . ALA A 1 199 ? 2.733 -3.621 10.009 1.00 94.44 199 ALA A N 1
ATOM 1501 C CA . ALA A 1 199 ? 3.341 -3.584 11.339 1.00 94.44 199 ALA A CA 1
ATOM 1502 C C . ALA A 1 199 ? 2.483 -2.807 12.349 1.00 94.44 199 ALA A C 1
ATOM 1504 O O . ALA A 1 199 ? 2.260 -3.290 13.457 1.00 94.44 199 ALA A O 1
ATOM 1505 N N . TYR A 1 200 ? 1.961 -1.639 11.960 1.00 95.31 200 TYR A N 1
ATOM 1506 C CA . TYR A 1 200 ? 1.093 -0.830 12.818 1.00 95.31 200 TYR A CA 1
ATOM 1507 C C . TYR A 1 200 ? -0.181 -1.590 13.214 1.00 95.31 200 TYR A C 1
ATOM 1509 O O . TYR A 1 200 ? -0.516 -1.689 14.392 1.00 95.31 200 TYR A O 1
ATOM 1517 N N . ARG A 1 201 ? -0.876 -2.163 12.225 1.00 95.25 201 ARG A N 1
ATOM 1518 C CA . ARG A 1 201 ? -2.149 -2.869 12.423 1.00 95.25 201 ARG A CA 1
ATOM 1519 C C . ARG A 1 201 ? -1.978 -4.137 13.254 1.00 95.25 201 ARG A C 1
ATOM 1521 O O . ARG A 1 201 ? -2.720 -4.336 14.208 1.00 95.25 201 ARG A O 1
ATOM 1528 N N . GLU A 1 202 ? -0.976 -4.956 12.947 1.00 94.56 202 GLU A N 1
ATOM 1529 C CA . GLU A 1 202 ? -0.729 -6.189 13.701 1.00 94.56 202 GLU A CA 1
ATOM 1530 C C . GLU A 1 202 ? -0.248 -5.894 15.129 1.00 94.56 202 GLU A C 1
ATOM 1532 O O . GLU A 1 202 ? -0.588 -6.630 16.051 1.00 94.56 202 GLU A O 1
ATOM 1537 N N . THR A 1 203 ? 0.453 -4.774 15.348 1.00 95.62 203 THR A N 1
ATOM 1538 C CA . THR A 1 203 ? 0.779 -4.302 16.705 1.00 95.62 203 THR A CA 1
ATOM 1539 C C . THR A 1 203 ? -0.476 -3.897 17.474 1.00 95.62 203 THR A C 1
ATOM 1541 O O . THR A 1 203 ? -0.641 -4.328 18.611 1.00 95.62 203 THR A O 1
ATOM 1544 N N . ASN A 1 204 ? -1.390 -3.130 16.866 1.00 95.56 204 ASN A N 1
ATOM 1545 C CA . ASN A 1 204 ? -2.667 -2.795 17.505 1.00 95.56 204 ASN A CA 1
ATOM 1546 C C . ASN A 1 204 ? -3.453 -4.061 17.863 1.00 95.56 204 ASN A C 1
ATOM 1548 O O . ASN A 1 204 ? -3.917 -4.192 18.993 1.00 95.56 204 ASN A O 1
ATOM 1552 N N . ARG A 1 205 ? -3.542 -5.025 16.938 1.00 95.69 205 ARG A N 1
ATOM 1553 C CA . ARG A 1 205 ? -4.214 -6.306 17.188 1.00 95.69 205 ARG A CA 1
ATOM 1554 C C . ARG A 1 205 ? -3.570 -7.087 18.328 1.00 95.69 205 ARG A C 1
ATOM 1556 O O . ARG A 1 205 ? -4.283 -7.583 19.194 1.00 95.69 205 ARG A O 1
ATOM 1563 N N . ALA A 1 206 ? -2.240 -7.183 18.352 1.00 95.19 206 ALA A N 1
ATOM 1564 C CA . ALA A 1 206 ? -1.516 -7.840 19.436 1.00 95.19 206 ALA A CA 1
ATOM 1565 C C . ALA A 1 206 ? -1.806 -7.165 20.786 1.00 95.19 206 ALA A C 1
ATOM 1567 O O . ALA A 1 206 ? -2.084 -7.861 21.762 1.00 95.19 206 ALA A O 1
ATOM 1568 N N . SER A 1 207 ? -1.825 -5.827 20.832 1.00 95.50 207 SER A N 1
ATOM 1569 C CA . SER A 1 207 ? -2.235 -5.078 22.024 1.00 95.50 207 SER A CA 1
ATOM 1570 C C . SER A 1 207 ? -3.669 -5.406 22.445 1.00 95.50 207 SER A C 1
ATOM 1572 O O . SER A 1 207 ? -3.921 -5.560 23.635 1.00 95.50 207 SER A O 1
ATOM 1574 N N . TYR A 1 208 ? -4.609 -5.547 21.508 1.00 96.56 208 TYR A N 1
ATOM 1575 C CA . TYR A 1 208 ? -5.997 -5.895 21.833 1.00 96.56 208 TYR A CA 1
ATOM 1576 C C . TYR A 1 208 ? -6.136 -7.333 22.341 1.00 96.56 208 TYR A C 1
ATOM 1578 O O . TYR A 1 208 ? -6.840 -7.558 23.319 1.00 96.56 208 TYR A O 1
ATOM 1586 N N . ILE A 1 209 ? -5.404 -8.294 21.765 1.00 95.81 209 ILE A N 1
ATOM 1587 C CA . ILE A 1 209 ? -5.341 -9.673 22.283 1.00 95.81 209 ILE A CA 1
ATOM 1588 C C . ILE A 1 209 ? -4.816 -9.692 23.722 1.00 95.81 209 ILE A C 1
ATOM 1590 O O . ILE A 1 209 ? -5.384 -10.366 24.577 1.00 95.81 209 ILE A O 1
ATOM 1594 N N . ALA A 1 210 ? -3.751 -8.938 23.999 1.00 95.06 210 ALA A N 1
ATOM 1595 C CA . ALA A 1 210 ? -3.147 -8.860 25.329 1.00 95.06 210 ALA A CA 1
ATOM 1596 C C . ALA A 1 210 ? -4.040 -8.179 26.382 1.00 95.06 210 ALA A C 1
ATOM 1598 O O . ALA A 1 210 ? -3.714 -8.223 27.564 1.00 95.06 210 ALA A O 1
ATOM 1599 N N . ASN A 1 211 ? -5.133 -7.550 25.943 1.00 95.62 211 ASN A N 1
ATOM 1600 C CA . ASN A 1 211 ? -6.116 -6.846 26.760 1.00 95.62 211 ASN A CA 1
ATOM 1601 C C . ASN A 1 211 ? -7.540 -7.334 26.433 1.00 95.62 211 ASN A C 1
ATOM 1603 O O . ASN A 1 211 ? -8.479 -6.539 26.386 1.00 95.62 211 ASN A O 1
ATOM 1607 N N . ALA A 1 212 ? -7.708 -8.630 26.137 1.00 95.75 212 ALA A N 1
ATOM 1608 C CA . ALA A 1 212 ? -8.993 -9.214 25.734 1.00 95.75 212 ALA A CA 1
ATOM 1609 C C . ALA A 1 212 ? -10.065 -9.180 26.846 1.00 95.75 212 ALA A C 1
ATOM 1611 O O . ALA A 1 212 ? -11.261 -9.359 26.597 1.00 95.75 212 ALA A O 1
ATOM 1612 N N . ASP A 1 213 ? -9.653 -8.939 28.088 1.00 93.62 213 ASP A N 1
ATOM 1613 C CA . ASP A 1 213 ? -10.523 -8.623 29.215 1.00 93.62 213 ASP A CA 1
ATOM 1614 C C . ASP A 1 213 ? -11.227 -7.265 29.036 1.00 93.62 213 ASP A C 1
ATOM 1616 O O . ASP A 1 213 ? -12.391 -7.156 29.420 1.00 93.62 213 ASP A O 1
ATOM 1620 N N . VAL A 1 214 ? -10.603 -6.304 28.344 1.00 95.06 214 VAL A N 1
ATOM 1621 C CA . VAL A 1 214 ? -11.118 -4.942 28.092 1.00 95.06 214 VAL A CA 1
ATOM 1622 C C . VAL A 1 214 ? -11.629 -4.751 26.658 1.00 95.06 214 VAL A C 1
ATOM 1624 O O . VAL A 1 214 ? -12.651 -4.100 26.437 1.00 95.06 214 VAL A O 1
ATOM 1627 N N . VAL A 1 215 ? -10.923 -5.307 25.672 1.00 96.62 215 VAL A N 1
ATOM 1628 C CA . VAL A 1 215 ? -11.183 -5.134 24.235 1.00 96.62 215 VAL A CA 1
ATOM 1629 C C . VAL A 1 215 ? -11.692 -6.451 23.659 1.00 96.62 215 VAL A C 1
ATOM 1631 O O . VAL A 1 215 ? -10.946 -7.421 23.590 1.00 96.62 215 VAL A O 1
ATOM 1634 N N . GLU A 1 216 ? -12.948 -6.513 23.226 1.00 96.44 216 GLU A N 1
ATOM 1635 C CA . GLU A 1 216 ? -13.556 -7.751 22.699 1.00 96.44 216 GLU A CA 1
ATOM 1636 C C . GLU A 1 216 ? -13.303 -7.974 21.201 1.00 96.44 216 GLU A C 1
ATOM 1638 O O . GLU A 1 216 ? -13.412 -9.089 20.691 1.00 96.44 216 GLU A O 1
ATOM 1643 N N . GLY A 1 217 ? -12.916 -6.917 20.495 1.00 98.00 217 GLY A N 1
ATOM 1644 C CA . GLY A 1 217 ? -12.674 -6.948 19.064 1.00 98.00 217 GLY A CA 1
ATOM 1645 C C . GLY A 1 217 ? -12.302 -5.574 18.537 1.00 98.00 217 GLY A C 1
ATOM 1646 O O . GLY A 1 217 ? -11.799 -4.706 19.256 1.00 98.00 217 GLY A O 1
ATOM 1647 N N . TRP A 1 218 ? -12.590 -5.350 17.267 1.00 98.31 218 TRP A N 1
ATOM 1648 C CA . TRP A 1 218 ? -12.367 -4.075 16.612 1.00 98.31 218 TRP A CA 1
ATOM 1649 C C . TRP A 1 218 ? -13.390 -3.843 15.505 1.00 98.31 218 TRP A C 1
ATOM 1651 O O . TRP A 1 218 ? -13.888 -4.775 14.881 1.00 98.31 218 TRP A O 1
ATOM 1661 N N . TYR A 1 219 ? -13.686 -2.574 15.250 1.00 98.25 219 TYR A N 1
ATOM 1662 C CA . TYR A 1 219 ? -14.465 -2.142 14.103 1.00 98.25 219 TYR A CA 1
ATOM 1663 C C . TYR A 1 219 ? -13.534 -1.702 12.978 1.00 98.25 219 TYR A C 1
ATOM 1665 O O . TYR A 1 219 ? -12.526 -1.020 13.205 1.00 98.25 219 TYR A O 1
ATOM 1673 N N . TRP A 1 220 ? -13.875 -2.072 11.749 1.00 97.81 220 TRP A N 1
ATOM 1674 C CA . TRP A 1 220 ? -13.125 -1.661 10.572 1.00 97.81 220 TRP A CA 1
ATOM 1675 C C . TRP A 1 220 ? -13.410 -0.192 10.246 1.00 97.81 220 TRP A C 1
ATOM 1677 O O . TRP A 1 220 ? -14.475 0.171 9.743 1.00 97.81 220 TRP A O 1
ATOM 1687 N N . LEU A 1 221 ? -12.431 0.678 10.499 1.00 97.06 221 LEU A N 1
ATOM 1688 C CA . LEU A 1 221 ? -12.530 2.100 10.192 1.00 97.06 221 LEU A CA 1
ATOM 1689 C C . LEU A 1 221 ? -11.876 2.391 8.838 1.00 97.06 221 LEU A C 1
ATOM 1691 O O . LEU A 1 221 ? -10.658 2.558 8.726 1.00 97.06 221 LEU A O 1
ATOM 1695 N N . ALA A 1 222 ? -12.698 2.443 7.791 1.00 95.88 222 ALA A N 1
ATOM 1696 C CA . ALA A 1 222 ? -12.271 2.907 6.473 1.00 95.88 222 ALA A CA 1
ATOM 1697 C C . ALA A 1 222 ? -12.122 4.436 6.424 1.00 95.88 222 ALA A C 1
ATOM 1699 O O . ALA A 1 222 ? -12.847 5.160 7.102 1.00 95.88 222 ALA A O 1
ATOM 1700 N N . ALA A 1 223 ? -11.226 4.929 5.565 1.00 91.44 223 ALA A N 1
ATOM 1701 C CA . ALA A 1 223 ? -11.012 6.359 5.338 1.00 91.44 223 ALA A CA 1
ATOM 1702 C C . ALA A 1 223 ? -12.119 6.969 4.451 1.00 91.44 223 ALA A C 1
ATOM 1704 O O . ALA A 1 223 ? -11.834 7.432 3.351 1.00 91.44 223 ALA A O 1
ATOM 1705 N N . ILE A 1 224 ? -13.374 6.934 4.909 1.00 92.12 224 ILE A N 1
ATOM 1706 C CA . ILE A 1 224 ? -14.570 7.333 4.139 1.00 92.12 224 ILE A CA 1
ATOM 1707 C C . ILE A 1 224 ? -14.574 8.812 3.729 1.00 92.12 224 ILE A C 1
ATOM 1709 O O . ILE A 1 224 ? -15.100 9.156 2.680 1.00 92.12 224 ILE A O 1
ATOM 1713 N N . ASN A 1 225 ? -13.884 9.667 4.487 1.00 85.19 225 ASN A N 1
ATOM 1714 C CA . ASN A 1 225 ? -13.687 11.082 4.162 1.00 85.19 225 ASN A CA 1
ATOM 1715 C C . ASN A 1 225 ? -12.618 11.306 3.069 1.00 85.19 225 ASN A C 1
ATOM 1717 O O . ASN A 1 225 ? -12.296 12.438 2.712 1.00 85.19 225 ASN A O 1
ATOM 1721 N N . ASN A 1 226 ? -12.008 10.233 2.553 1.00 84.31 226 ASN A N 1
ATOM 1722 C CA . ASN A 1 226 ? -11.036 10.298 1.473 1.00 84.31 226 ASN A CA 1
ATOM 1723 C C . ASN A 1 226 ? -11.722 10.014 0.128 1.00 84.31 226 ASN A C 1
ATOM 1725 O O . ASN A 1 226 ? -12.269 8.925 -0.039 1.00 84.31 226 ASN A O 1
ATOM 1729 N N . PRO A 1 227 ? -11.569 10.879 -0.891 1.00 81.88 227 PRO A N 1
ATOM 1730 C CA . PRO A 1 227 ? -12.154 10.646 -2.216 1.00 81.88 227 PRO A CA 1
ATOM 1731 C C . PRO A 1 227 ? -11.570 9.426 -2.953 1.00 81.88 227 PRO A C 1
ATOM 1733 O O . PRO A 1 227 ? -12.035 9.070 -4.027 1.00 81.88 227 PRO A O 1
ATOM 1736 N N . ASN A 1 228 ? -10.525 8.790 -2.411 1.00 82.00 228 ASN A N 1
ATOM 1737 C CA . ASN A 1 228 ? -9.919 7.566 -2.942 1.00 82.00 228 ASN A CA 1
ATOM 1738 C C . ASN A 1 228 ? -10.223 6.331 -2.076 1.00 82.00 228 ASN A C 1
ATOM 1740 O O . ASN A 1 228 ? -9.465 5.356 -2.133 1.00 82.00 228 ASN A O 1
ATOM 1744 N N . VAL A 1 229 ? -11.248 6.374 -1.218 1.00 89.75 229 VAL A N 1
ATOM 1745 C CA . VAL A 1 229 ? -11.743 5.162 -0.554 1.00 89.75 229 VAL A CA 1
ATOM 1746 C C . VAL A 1 229 ? -12.202 4.175 -1.629 1.00 89.75 229 VAL A C 1
ATOM 1748 O O . VAL A 1 229 ? -12.924 4.544 -2.551 1.00 89.75 229 VAL A O 1
ATOM 1751 N N . CYS A 1 230 ? -11.714 2.934 -1.579 1.00 91.12 230 CYS A N 1
ATOM 1752 C CA . CYS A 1 230 ? -12.102 1.931 -2.567 1.00 91.12 230 CYS A CA 1
ATOM 1753 C C . CYS A 1 230 ? -13.423 1.252 -2.155 1.00 91.12 230 CYS A C 1
ATOM 1755 O O . CYS A 1 230 ? -13.726 1.211 -0.959 1.00 91.12 230 CYS A O 1
ATOM 1757 N N . PRO A 1 231 ? -14.180 0.667 -3.104 1.00 95.25 231 PRO A N 1
ATOM 1758 C CA . PRO A 1 231 ? -15.449 -0.002 -2.810 1.00 95.25 231 PRO A CA 1
ATOM 1759 C C . PRO A 1 231 ? -15.339 -1.104 -1.747 1.00 95.25 231 PRO A C 1
ATOM 1761 O O . PRO A 1 231 ? -16.194 -1.200 -0.876 1.00 95.25 231 PRO A O 1
ATOM 1764 N N . SER A 1 232 ? -14.253 -1.888 -1.761 1.00 95.75 232 SER A N 1
ATOM 1765 C CA . SER A 1 232 ? -14.008 -2.939 -0.760 1.00 95.75 232 SER A CA 1
ATOM 1766 C C . SER A 1 232 ? -13.823 -2.351 0.643 1.00 95.75 232 SER A C 1
ATOM 1768 O O . SER A 1 232 ? -14.466 -2.805 1.583 1.00 95.75 232 SER A O 1
ATOM 1770 N N . CYS A 1 233 ? -13.024 -1.290 0.792 1.00 95.00 233 CYS A N 1
ATOM 1771 C CA . CYS A 1 233 ? -12.857 -0.608 2.076 1.00 95.00 233 CYS A CA 1
ATOM 1772 C C . CYS A 1 233 ? -14.150 0.054 2.546 1.00 95.00 233 CYS A C 1
ATOM 1774 O O . CYS A 1 233 ? -14.443 -0.003 3.737 1.00 95.00 233 CYS A O 1
ATOM 1776 N N . LEU A 1 234 ? -14.909 0.672 1.632 1.00 97.12 234 LEU A N 1
ATOM 1777 C CA . LEU A 1 234 ? -16.213 1.227 1.969 1.00 97.12 234 LEU A CA 1
ATOM 1778 C C . LEU A 1 234 ? -17.119 0.115 2.489 1.00 97.12 234 LEU A C 1
ATOM 1780 O O . LEU A 1 234 ? -17.605 0.251 3.596 1.00 97.12 234 LEU A O 1
ATOM 1784 N N . ARG A 1 235 ? -17.246 -1.015 1.783 1.00 97.44 235 ARG A N 1
ATOM 1785 C CA . ARG A 1 235 ? -18.040 -2.172 2.224 1.00 97.44 235 ARG A CA 1
ATOM 1786 C C . ARG A 1 235 ? -17.681 -2.656 3.632 1.00 97.44 235 ARG A C 1
ATOM 1788 O O . ARG A 1 235 ? -18.582 -2.984 4.399 1.00 97.44 235 ARG A O 1
ATOM 1795 N N . MET A 1 236 ? -16.396 -2.682 3.977 1.00 98.00 236 MET A N 1
ATOM 1796 C CA . MET A 1 236 ? -15.955 -3.093 5.312 1.00 98.00 236 MET A CA 1
ATOM 1797 C C . MET A 1 236 ? -16.215 -2.028 6.391 1.00 98.00 236 MET A C 1
ATOM 1799 O O . MET A 1 236 ? -16.151 -2.334 7.569 1.00 98.00 236 MET A O 1
ATOM 1803 N N . HIS A 1 237 ? -16.498 -0.769 6.051 1.00 97.94 237 HIS A N 1
ATOM 1804 C CA . HIS A 1 237 ? -16.650 0.285 7.055 1.00 97.94 237 HIS A CA 1
ATOM 1805 C C . HIS A 1 237 ? -17.744 -0.048 8.086 1.00 97.94 237 HIS A C 1
ATOM 1807 O O . HIS A 1 237 ? -18.906 -0.259 7.734 1.00 97.94 237 HIS A O 1
ATOM 1813 N N . GLY A 1 238 ? -17.367 -0.059 9.365 1.00 97.25 238 GLY A N 1
ATOM 1814 C CA . GLY A 1 238 ? -18.276 -0.320 10.481 1.00 97.25 238 GLY A CA 1
ATOM 1815 C C . GLY A 1 238 ? -18.487 -1.795 10.829 1.00 97.25 238 GLY A C 1
ATOM 1816 O O . GLY A 1 238 ? -19.149 -2.061 11.831 1.00 97.25 238 GLY A O 1
ATOM 1817 N N . THR A 1 239 ? -17.924 -2.750 10.076 1.00 97.75 239 THR A N 1
ATOM 1818 C CA . THR A 1 239 ? -18.025 -4.177 10.424 1.00 97.75 239 THR A CA 1
ATOM 1819 C C . THR A 1 239 ? -17.220 -4.492 11.683 1.00 97.75 239 THR A C 1
ATOM 1821 O O . THR A 1 239 ? -16.125 -3.960 11.881 1.00 97.75 239 THR A O 1
ATOM 1824 N N . PHE A 1 240 ? -17.774 -5.348 12.544 1.00 98.19 240 PHE A N 1
ATOM 1825 C CA . PHE A 1 240 ? -17.093 -5.872 13.727 1.00 98.19 240 PHE A CA 1
ATOM 1826 C C . PHE A 1 240 ? -16.231 -7.081 13.361 1.00 98.19 240 PHE A C 1
ATOM 1828 O O . PHE A 1 240 ? -16.643 -7.920 12.562 1.00 98.19 240 PHE A O 1
ATOM 1835 N N . HIS A 1 241 ? -15.074 -7.184 14.004 1.00 98.19 241 HIS A N 1
ATOM 1836 C CA . HIS A 1 241 ? -14.119 -8.265 13.832 1.00 98.19 241 HIS A CA 1
ATOM 1837 C C . HIS A 1 241 ? -13.539 -8.687 15.189 1.00 98.19 241 HIS A C 1
ATOM 1839 O O . HIS A 1 241 ? -13.191 -7.825 16.005 1.00 98.19 241 HIS A O 1
ATOM 1845 N N . PRO A 1 242 ? -13.391 -9.994 15.459 1.00 97.94 242 PRO A N 1
ATOM 1846 C CA . PRO A 1 242 ? -12.765 -10.462 16.688 1.00 97.94 242 PRO A CA 1
ATOM 1847 C C . PRO A 1 242 ? -11.259 -10.157 16.694 1.00 97.94 242 PRO A C 1
ATOM 1849 O O . PRO A 1 242 ? -10.618 -10.031 15.651 1.00 97.94 242 PRO A O 1
ATOM 1852 N N . ASN A 1 243 ? -10.645 -10.120 17.881 1.00 95.56 243 ASN A N 1
ATOM 1853 C CA . ASN A 1 243 ? -9.194 -9.911 18.021 1.00 95.56 243 ASN A CA 1
ATOM 1854 C C . ASN A 1 243 ? -8.343 -11.010 17.351 1.00 95.56 243 ASN A C 1
ATOM 1856 O O . ASN A 1 243 ? -7.160 -10.805 17.063 1.00 95.56 243 ASN A O 1
ATOM 1860 N N . THR A 1 244 ? -8.931 -12.180 17.086 1.00 93.94 244 THR A N 1
ATOM 1861 C CA . THR A 1 244 ? -8.305 -13.271 16.327 1.00 93.94 244 THR A CA 1
ATOM 1862 C C . THR A 1 244 ? -8.192 -12.962 14.833 1.00 93.94 244 THR A C 1
ATOM 1864 O O . THR A 1 244 ? -7.308 -13.511 14.178 1.00 93.94 244 THR A O 1
ATOM 1867 N N . GLU A 1 245 ? -9.014 -12.053 14.305 1.00 95.62 245 GLU A N 1
ATOM 1868 C CA . GLU A 1 245 ? -8.994 -11.643 12.904 1.00 95.62 245 GLU A CA 1
ATOM 1869 C C . GLU A 1 245 ? -8.035 -10.470 12.678 1.00 95.62 245 GLU A C 1
ATOM 1871 O O . GLU A 1 245 ? -8.018 -9.480 13.415 1.00 95.62 245 GLU A O 1
ATOM 1876 N N . ARG A 1 246 ? -7.221 -10.580 11.625 1.00 93.69 246 ARG A N 1
ATOM 1877 C CA . ARG A 1 246 ? -6.307 -9.521 11.190 1.00 93.69 246 ARG A CA 1
ATOM 1878 C C . ARG A 1 246 ? -7.035 -8.509 10.321 1.00 93.69 246 ARG A C 1
ATOM 1880 O O . ARG A 1 246 ? -7.797 -8.890 9.440 1.00 93.69 246 ARG A O 1
ATOM 1887 N N . LEU A 1 247 ? -6.690 -7.229 10.463 1.00 95.62 247 LEU A N 1
ATOM 1888 C CA . LEU A 1 247 ? -7.067 -6.232 9.462 1.00 95.62 247 LEU A CA 1
ATOM 1889 C C . LEU A 1 247 ? -6.249 -6.472 8.183 1.00 95.62 247 LEU A C 1
ATOM 1891 O O . LEU A 1 247 ? -5.130 -5.975 8.023 1.00 95.62 247 LEU A O 1
ATOM 1895 N N . ASN A 1 248 ? -6.840 -7.235 7.268 1.00 93.31 248 ASN A N 1
ATOM 1896 C CA . ASN A 1 248 ? -6.249 -7.739 6.034 1.00 93.31 248 ASN A CA 1
ATOM 1897 C C . ASN A 1 248 ? -6.510 -6.830 4.817 1.00 93.31 248 ASN A C 1
ATOM 1899 O O . ASN A 1 248 ? -6.891 -7.282 3.748 1.00 93.31 248 ASN A O 1
ATOM 1903 N N . ASP A 1 249 ? -6.335 -5.519 4.956 1.00 91.94 249 ASP A N 1
ATOM 1904 C CA . ASP A 1 249 ? -6.567 -4.556 3.866 1.00 91.94 249 ASP A CA 1
ATOM 1905 C C . ASP A 1 249 ? -5.506 -4.671 2.750 1.00 91.94 249 ASP A C 1
ATOM 1907 O O . ASP A 1 249 ? -4.399 -5.166 2.968 1.00 91.94 249 ASP A O 1
ATOM 1911 N N . HIS A 1 250 ? -5.835 -4.189 1.551 1.00 90.69 250 HIS A N 1
ATOM 1912 C CA . HIS A 1 250 ? -4.990 -4.277 0.363 1.00 90.69 250 HIS A CA 1
ATOM 1913 C C . HIS A 1 250 ? -3.662 -3.505 0.507 1.00 90.69 250 HIS A C 1
ATOM 1915 O O . HIS A 1 250 ? -3.476 -2.658 1.387 1.00 90.69 250 HIS A O 1
ATOM 1921 N N . HIS A 1 251 ? -2.723 -3.748 -0.418 1.00 90.75 251 HIS A N 1
ATOM 1922 C CA . HIS A 1 251 ? -1.462 -2.996 -0.501 1.00 90.75 251 HIS A CA 1
ATOM 1923 C C . HIS A 1 251 ? -1.723 -1.496 -0.544 1.00 90.75 251 HIS A C 1
ATOM 1925 O O . HIS A 1 251 ? -2.526 -1.032 -1.352 1.00 90.75 251 HIS A O 1
ATOM 1931 N N . ASN A 1 252 ? -1.005 -0.719 0.263 1.00 88.12 252 ASN A N 1
ATOM 1932 C CA . ASN A 1 252 ? -1.265 0.709 0.438 1.00 88.12 252 ASN A CA 1
ATOM 1933 C C . ASN A 1 252 ? -2.662 1.078 0.983 1.00 88.12 252 ASN A C 1
ATOM 1935 O O . ASN A 1 252 ? -3.083 2.234 0.845 1.00 88.12 252 ASN A O 1
ATOM 1939 N N . GLY A 1 253 ? -3.335 0.153 1.656 1.00 89.44 253 GLY A N 1
ATOM 1940 C CA . GLY A 1 253 ? -4.578 0.395 2.368 1.00 89.44 253 GLY A CA 1
ATOM 1941 C C . GLY A 1 253 ? -4.530 1.596 3.324 1.00 89.44 253 GLY A C 1
ATOM 1942 O O . GLY A 1 253 ? -3.462 2.055 3.748 1.00 89.44 253 GLY A O 1
ATOM 1943 N N . ARG A 1 254 ? -5.696 2.165 3.628 1.00 88.06 254 ARG A N 1
ATOM 1944 C CA . ARG A 1 254 ? -5.836 3.307 4.560 1.00 88.06 254 ARG A CA 1
ATOM 1945 C C . ARG A 1 254 ? -6.707 2.984 5.767 1.00 88.06 254 ARG A C 1
ATOM 1947 O O . ARG A 1 254 ? -6.861 3.841 6.626 1.00 88.06 254 ARG A O 1
ATOM 1954 N N . CYS A 1 255 ? -7.258 1.774 5.833 1.00 93.00 255 CYS A N 1
ATOM 1955 C CA . CYS A 1 255 ? -8.142 1.378 6.919 1.00 93.00 255 CYS A CA 1
ATOM 1956 C C . CYS A 1 255 ? -7.365 1.176 8.223 1.00 93.00 255 CYS A C 1
ATOM 1958 O O . CYS A 1 255 ? -6.195 0.775 8.203 1.00 93.00 255 CYS A O 1
ATOM 1960 N N . THR A 1 256 ? -8.009 1.435 9.352 1.00 94.81 256 THR A N 1
ATOM 1961 C CA . THR A 1 256 ? -7.440 1.214 10.684 1.00 94.81 256 THR A CA 1
ATOM 1962 C C . THR A 1 256 ? -8.418 0.445 11.564 1.00 94.81 256 THR A C 1
ATOM 1964 O O . THR A 1 256 ? -9.613 0.386 11.280 1.00 94.81 256 THR A O 1
ATOM 1967 N N . MET A 1 257 ? -7.890 -0.170 12.617 1.00 96.38 257 MET A N 1
ATOM 1968 C CA . MET A 1 257 ? -8.682 -0.861 13.628 1.00 96.38 257 MET A CA 1
ATOM 1969 C C . MET A 1 257 ? -9.144 0.171 14.655 1.00 96.38 257 MET A C 1
ATOM 1971 O O . MET A 1 257 ? -8.315 0.893 15.211 1.00 96.38 257 MET A O 1
ATOM 1975 N N . LEU A 1 258 ? -10.447 0.243 14.898 1.00 97.31 258 LEU A N 1
ATOM 1976 C CA . LEU A 1 258 ? -11.019 0.998 16.007 1.00 97.31 258 LEU A CA 1
ATOM 1977 C C . LEU A 1 258 ? -11.361 0.001 17.122 1.00 97.31 258 LEU A C 1
ATOM 1979 O O . LEU A 1 258 ? -12.111 -0.929 16.840 1.00 97.31 258 LEU A O 1
ATOM 1983 N N . PRO A 1 259 ? -10.831 0.120 18.350 1.00 97.38 259 PRO A N 1
ATOM 1984 C CA . PRO A 1 259 ? -11.051 -0.907 19.366 1.00 97.38 259 PRO A CA 1
ATOM 1985 C C . PRO A 1 259 ? -12.531 -0.985 19.756 1.00 97.38 259 PRO A C 1
ATOM 1987 O O . PRO A 1 259 ? -13.153 0.037 20.053 1.00 97.38 259 PRO A O 1
ATOM 1990 N N . ALA A 1 260 ? -13.079 -2.199 19.788 1.00 97.31 260 ALA A N 1
ATOM 1991 C CA . ALA A 1 260 ? -14.372 -2.478 20.397 1.00 97.31 260 ALA A CA 1
ATOM 1992 C C . ALA A 1 260 ? -14.132 -2.757 21.886 1.00 97.31 260 ALA A C 1
ATOM 1994 O O . ALA A 1 260 ? -13.712 -3.848 22.274 1.00 97.31 260 ALA A O 1
ATOM 1995 N N . VAL A 1 261 ? -14.298 -1.723 22.710 1.00 95.81 261 VAL A N 1
ATOM 1996 C CA . VAL A 1 261 ? -14.138 -1.815 24.166 1.00 95.81 261 VAL A CA 1
ATOM 1997 C C . VAL A 1 261 ? -15.443 -2.299 24.785 1.00 95.81 261 VAL A C 1
ATOM 1999 O O . VAL A 1 261 ? -16.510 -1.783 24.462 1.00 95.81 261 VAL A O 1
ATOM 2002 N N . LYS A 1 262 ? -15.364 -3.267 25.699 1.00 94.06 262 LYS A N 1
ATOM 2003 C CA . LYS A 1 262 ? -16.546 -3.804 26.382 1.00 94.06 262 LYS A CA 1
ATOM 2004 C C . LYS A 1 262 ? -17.285 -2.699 27.131 1.00 94.06 262 LYS A C 1
ATOM 2006 O O . LYS A 1 262 ? -16.675 -1.882 27.817 1.00 94.06 262 LYS A O 1
ATOM 2011 N N . GLY A 1 263 ? -18.607 -2.672 26.990 1.00 90.69 263 GLY A N 1
ATOM 2012 C CA . GLY A 1 263 ? -19.449 -1.613 27.556 1.00 90.69 263 GLY A CA 1
ATOM 2013 C C . GLY A 1 263 ? -19.418 -0.290 26.778 1.00 90.69 263 GLY A C 1
ATOM 2014 O O . GLY A 1 263 ? -20.213 0.597 27.074 1.00 90.69 263 GLY A O 1
ATOM 2015 N N . PHE A 1 264 ? -18.571 -0.157 25.750 1.00 92.62 264 PHE A N 1
ATOM 2016 C CA . PHE A 1 264 ? -18.586 0.969 24.822 1.00 92.62 264 PHE A CA 1
ATOM 2017 C C . PHE A 1 264 ? -19.249 0.550 23.504 1.00 92.62 264 PHE A C 1
ATOM 2019 O O . PHE A 1 264 ? -18.693 -0.220 22.722 1.00 92.62 264 PHE A O 1
ATOM 2026 N N . GLY A 1 265 ? -20.458 1.056 23.247 1.00 91.06 265 GLY A N 1
ATOM 2027 C CA . GLY A 1 265 ? -21.187 0.750 22.013 1.00 91.06 265 GLY A CA 1
ATOM 2028 C C . GLY A 1 265 ? -20.448 1.212 20.749 1.00 91.06 265 GLY A C 1
ATOM 2029 O O . GLY A 1 265 ? -19.597 2.100 20.807 1.00 91.06 265 GLY A O 1
ATOM 2030 N N . ASN A 1 266 ? -20.809 0.651 19.587 1.00 93.50 266 ASN A N 1
ATOM 2031 C CA . ASN A 1 266 ? -20.171 0.994 18.313 1.00 93.50 266 ASN A CA 1
ATOM 2032 C C . ASN A 1 266 ? -20.211 2.522 18.059 1.00 93.50 266 ASN A C 1
ATOM 2034 O O . ASN A 1 266 ? -21.300 3.114 17.949 1.00 93.50 266 ASN A O 1
ATOM 2038 N N . PRO A 1 267 ? -19.047 3.193 17.973 1.00 94.00 267 PRO A N 1
ATOM 2039 C CA . PRO A 1 267 ? -18.989 4.626 17.700 1.00 94.00 267 PRO A CA 1
ATOM 2040 C C . PRO A 1 267 ? -19.297 4.960 16.233 1.00 94.00 267 PRO A C 1
ATOM 2042 O O . PRO A 1 267 ? -19.645 6.105 15.946 1.00 94.00 267 PRO A O 1
ATOM 2045 N N . ILE A 1 268 ? -19.190 3.995 15.312 1.00 95.38 268 ILE A N 1
ATOM 2046 C CA . ILE A 1 268 ? -19.531 4.154 13.895 1.00 95.38 268 ILE A CA 1
ATOM 2047 C C . ILE A 1 268 ? -21.053 4.040 13.756 1.00 95.38 268 ILE A C 1
ATOM 2049 O O . ILE A 1 268 ? -21.633 2.999 14.051 1.00 95.38 268 ILE A O 1
ATOM 2053 N N . LYS A 1 269 ? -21.706 5.136 13.349 1.00 93.19 269 LYS A N 1
ATOM 2054 C CA . LYS A 1 269 ? -23.178 5.239 13.293 1.00 93.19 269 LYS A CA 1
ATOM 2055 C C . LYS A 1 269 ? -23.788 4.892 11.941 1.00 93.19 269 LYS A C 1
ATOM 2057 O O . LYS A 1 269 ? -24.987 4.668 11.882 1.00 93.19 269 LYS A O 1
ATOM 2062 N N . GLN A 1 270 ? -22.978 4.879 10.888 1.00 94.56 270 GLN A N 1
ATOM 2063 C CA . GLN A 1 270 ? -23.386 4.468 9.551 1.00 94.56 270 GLN A CA 1
ATOM 2064 C C . GLN A 1 270 ? -22.358 3.478 9.021 1.00 94.56 270 GLN A C 1
ATOM 2066 O O . GLN A 1 270 ? -21.160 3.757 9.000 1.00 94.56 270 GLN A O 1
ATOM 2071 N N . THR A 1 271 ? -22.831 2.312 8.619 1.00 96.69 271 THR A N 1
ATOM 2072 C CA . THR A 1 271 ? -22.049 1.293 7.933 1.00 96.69 271 THR A CA 1
ATOM 2073 C C . THR A 1 271 ? -21.707 1.743 6.519 1.00 96.69 271 THR A C 1
ATOM 2075 O O . THR A 1 271 ? -22.350 2.607 5.923 1.00 96.69 271 THR A O 1
ATOM 2078 N N . GLY A 1 272 ? -20.704 1.100 5.936 1.00 96.62 272 GLY A N 1
ATOM 2079 C CA . GLY A 1 272 ? -20.332 1.307 4.545 1.00 96.62 272 GLY A CA 1
ATOM 2080 C C . GLY A 1 272 ? -21.457 1.128 3.534 1.00 96.62 272 GLY A C 1
ATOM 2081 O O . GLY A 1 272 ? -21.527 1.866 2.555 1.00 96.62 272 GLY A O 1
ATOM 2082 N N . VAL A 1 273 ? -22.330 0.150 3.778 1.00 97.25 273 VAL A N 1
ATOM 2083 C CA . VAL A 1 273 ? -23.494 -0.139 2.931 1.00 97.25 273 VAL A CA 1
ATOM 2084 C C . VAL A 1 273 ? -24.533 0.967 3.047 1.00 97.25 273 VAL A C 1
ATOM 2086 O O . VAL A 1 273 ? -25.028 1.434 2.030 1.00 97.25 273 VAL A O 1
ATOM 2089 N N . GLU A 1 274 ? -24.827 1.438 4.260 1.00 97.69 274 GLU A N 1
ATOM 2090 C CA . GLU A 1 274 ? -25.754 2.560 4.459 1.00 97.69 274 GLU A CA 1
ATOM 2091 C C . GLU A 1 274 ? -25.230 3.836 3.798 1.00 97.69 274 GLU A C 1
ATOM 2093 O O . GLU A 1 274 ? -25.982 4.523 3.109 1.00 97.69 274 GLU A O 1
ATOM 2098 N N . ILE A 1 275 ? -23.928 4.116 3.939 1.00 96.94 275 ILE A N 1
ATOM 2099 C CA . ILE A 1 275 ? -23.276 5.236 3.251 1.00 96.94 275 ILE A CA 1
ATOM 2100 C C . ILE A 1 275 ? -23.440 5.075 1.737 1.00 96.94 275 ILE A C 1
ATOM 2102 O O . ILE A 1 275 ? -23.912 5.998 1.080 1.00 96.94 275 ILE A O 1
ATOM 2106 N N . PHE A 1 276 ? -23.098 3.910 1.182 1.00 97.31 276 PHE A N 1
ATOM 2107 C CA . PHE A 1 276 ? -23.220 3.640 -0.250 1.00 97.31 276 PHE A CA 1
ATOM 2108 C C . PHE A 1 276 ? -24.662 3.805 -0.761 1.00 97.31 276 PHE A C 1
ATOM 2110 O O . PHE A 1 276 ? -24.888 4.477 -1.764 1.00 97.31 276 PHE A O 1
ATOM 2117 N N . ASN A 1 277 ? -25.646 3.265 -0.042 1.00 97.00 277 ASN A N 1
ATOM 2118 C CA . ASN A 1 277 ? -27.062 3.364 -0.402 1.00 97.00 277 ASN A CA 1
ATOM 2119 C C . ASN A 1 277 ? -27.609 4.796 -0.294 1.00 97.00 277 ASN A C 1
ATOM 2121 O O . ASN A 1 277 ? -28.588 5.122 -0.957 1.00 97.00 277 ASN A O 1
ATOM 2125 N N . SER A 1 278 ? -26.982 5.653 0.518 1.00 96.81 278 SER A N 1
ATOM 2126 C CA . SER A 1 278 ? -27.328 7.077 0.615 1.00 96.81 278 SER A CA 1
ATOM 2127 C C . SER A 1 278 ? -26.704 7.952 -0.482 1.00 96.81 278 SER A C 1
ATOM 2129 O O . SER A 1 278 ? -27.122 9.096 -0.650 1.00 96.81 278 SER A O 1
ATOM 2131 N N . MET A 1 279 ? -25.715 7.437 -1.224 1.00 95.94 279 MET A N 1
ATOM 2132 C CA . MET A 1 279 ? -25.085 8.154 -2.337 1.00 95.94 279 MET A CA 1
ATOM 2133 C C . MET A 1 279 ? -26.051 8.315 -3.516 1.00 95.94 279 MET A C 1
ATOM 2135 O O . MET A 1 279 ? -26.851 7.430 -3.816 1.00 95.94 279 MET A O 1
ATOM 2139 N N . SER A 1 280 ? -25.913 9.414 -4.255 1.00 96.88 280 SER A N 1
ATOM 2140 C CA . SER A 1 280 ? -26.563 9.588 -5.557 1.00 96.88 280 SER A CA 1
ATOM 2141 C C . SER A 1 280 ? -26.041 8.587 -6.603 1.00 96.88 280 SER A C 1
ATOM 2143 O O . SER A 1 280 ? -24.908 8.114 -6.517 1.00 96.88 280 SER A O 1
ATOM 2145 N N . ASP A 1 281 ? -26.823 8.321 -7.658 1.00 96.56 281 ASP A N 1
ATOM 2146 C CA . ASP A 1 281 ? -26.408 7.475 -8.802 1.00 96.56 281 ASP A CA 1
ATOM 2147 C C . ASP A 1 281 ? -25.070 7.959 -9.407 1.00 96.56 281 ASP A C 1
ATOM 2149 O O . ASP A 1 281 ? -24.179 7.167 -9.712 1.00 96.56 281 ASP A O 1
ATOM 2153 N N . ALA A 1 282 ? -24.865 9.280 -9.481 1.00 96.38 282 ALA A N 1
ATOM 2154 C CA . ALA A 1 282 ? -23.614 9.867 -9.958 1.00 96.38 282 ALA A CA 1
ATOM 2155 C C . ALA A 1 282 ? -22.414 9.540 -9.049 1.00 96.38 282 ALA A C 1
ATOM 2157 O O . ALA A 1 282 ? -21.331 9.224 -9.550 1.00 96.38 282 ALA A O 1
ATOM 2158 N N . GLU A 1 283 ? -22.593 9.586 -7.728 1.00 95.56 283 GLU A N 1
ATOM 2159 C CA . GLU A 1 283 ? -21.558 9.241 -6.746 1.00 95.56 283 GLU A CA 1
ATOM 2160 C C . GLU A 1 283 ? -21.262 7.738 -6.738 1.00 95.56 283 GLU A C 1
ATOM 2162 O O . GLU A 1 283 ? -20.092 7.348 -6.780 1.00 95.56 283 GLU A O 1
ATOM 2167 N N . GLN A 1 284 ? -22.292 6.886 -6.786 1.00 96.25 284 GLN A N 1
ATOM 2168 C CA . GLN A 1 284 ? -22.116 5.435 -6.900 1.00 96.25 284 GLN A CA 1
ATOM 2169 C C . GLN A 1 284 ? -21.361 5.073 -8.185 1.00 96.25 284 GLN A C 1
ATOM 2171 O O . GLN A 1 284 ? -20.415 4.280 -8.161 1.00 96.25 284 GLN A O 1
ATOM 2176 N N . ARG A 1 285 ? -21.709 5.705 -9.312 1.00 95.88 285 ARG A N 1
ATOM 2177 C CA . ARG A 1 285 ? -21.005 5.527 -10.587 1.00 95.88 285 ARG A CA 1
ATOM 2178 C C . ARG A 1 285 ? -19.564 6.026 -10.538 1.00 95.88 285 ARG A C 1
ATOM 2180 O O . ARG A 1 285 ? -18.692 5.396 -11.139 1.00 95.88 285 ARG A O 1
ATOM 2187 N N . ALA A 1 286 ? -19.296 7.133 -9.846 1.00 94.00 286 ALA A N 1
ATOM 2188 C CA . ALA A 1 286 ? -17.940 7.645 -9.659 1.00 94.00 286 ALA A CA 1
ATOM 2189 C C . ALA A 1 286 ? -17.082 6.697 -8.804 1.00 94.00 286 ALA A C 1
ATOM 2191 O O . ALA A 1 286 ? -15.909 6.487 -9.120 1.00 94.00 286 ALA A O 1
ATOM 2192 N N . LEU A 1 287 ? -17.671 6.090 -7.770 1.00 93.88 287 LEU A N 1
ATOM 2193 C CA . LEU A 1 287 ? -17.011 5.132 -6.884 1.00 93.88 287 LEU A CA 1
ATOM 2194 C C . LEU A 1 287 ? -16.716 3.790 -7.576 1.00 93.88 287 LEU A C 1
ATOM 2196 O O . LEU A 1 287 ? -15.605 3.266 -7.470 1.00 93.88 287 LEU A O 1
ATOM 2200 N N . LEU A 1 288 ? -17.711 3.215 -8.256 1.00 94.44 288 LEU A N 1
ATOM 2201 C CA . LEU A 1 288 ? -17.639 1.868 -8.836 1.00 94.44 288 LEU A CA 1
ATOM 2202 C C . LEU A 1 288 ? -17.016 1.846 -10.238 1.00 94.44 288 LEU A C 1
ATOM 2204 O O . LEU A 1 288 ? -16.438 0.844 -10.663 1.00 94.44 288 LEU A O 1
ATOM 2208 N N . GLY A 1 289 ? -17.127 2.950 -10.972 1.00 94.38 289 GLY A N 1
ATOM 2209 C CA . GLY A 1 289 ? -16.879 2.983 -12.406 1.00 94.38 289 GLY A CA 1
ATOM 2210 C C . GLY A 1 289 ? -18.064 2.445 -13.213 1.00 94.38 289 GLY A C 1
ATOM 2211 O O . GLY A 1 289 ? -18.995 1.836 -12.690 1.00 94.38 289 GLY A O 1
ATOM 2212 N N . ARG A 1 290 ? -18.027 2.692 -14.529 1.00 95.12 290 ARG A N 1
ATOM 2213 C CA . ARG A 1 290 ? -19.159 2.467 -15.444 1.00 95.12 290 ARG A CA 1
ATOM 2214 C C . ARG A 1 290 ? -19.708 1.038 -15.394 1.00 95.12 290 ARG A C 1
ATOM 2216 O O . ARG A 1 290 ? -20.913 0.872 -15.262 1.00 95.12 290 ARG A O 1
ATOM 2223 N N . ASP A 1 291 ? -18.838 0.040 -15.526 1.00 93.06 291 ASP A N 1
ATOM 2224 C CA . ASP A 1 291 ? -19.273 -1.338 -15.777 1.00 93.06 291 ASP A CA 1
ATOM 2225 C C . ASP A 1 291 ? -19.798 -2.020 -14.498 1.00 93.06 291 ASP A C 1
ATOM 2227 O O . ASP A 1 291 ? -20.821 -2.695 -14.546 1.00 93.06 291 ASP A O 1
ATOM 2231 N N . TYR A 1 292 ? -19.163 -1.778 -13.343 1.00 95.94 292 TYR A N 1
ATOM 2232 C CA . TYR A 1 292 ? -19.666 -2.245 -12.042 1.00 95.94 292 TYR A CA 1
ATOM 2233 C C . TYR A 1 292 ? -20.993 -1.574 -11.687 1.00 95.94 292 TYR A C 1
ATOM 2235 O O . TYR A 1 292 ? -21.937 -2.247 -11.297 1.00 95.94 292 TYR A O 1
ATOM 2243 N N . HIS A 1 293 ? -21.097 -0.256 -11.879 1.00 96.88 293 HIS A N 1
ATOM 2244 C CA . HIS A 1 293 ? -22.334 0.469 -11.602 1.00 96.88 293 HIS A CA 1
ATOM 2245 C C . HIS A 1 293 ? -23.510 -0.022 -12.456 1.00 96.88 293 HIS A C 1
ATOM 2247 O O . HIS A 1 293 ? -24.605 -0.201 -11.936 1.00 96.88 293 HIS A O 1
ATOM 2253 N N . ALA A 1 294 ? -23.292 -0.259 -13.755 1.00 94.44 294 ALA A N 1
ATOM 2254 C CA . ALA A 1 294 ? -24.330 -0.798 -14.633 1.00 94.44 294 ALA A CA 1
ATOM 2255 C C . ALA A 1 294 ? -24.807 -2.179 -14.155 1.00 94.44 294 ALA A C 1
ATOM 2257 O O . ALA A 1 294 ? -26.000 -2.373 -13.959 1.00 94.44 294 ALA A O 1
ATOM 2258 N N . ALA A 1 295 ? -23.877 -3.095 -13.868 1.00 92.94 295 ALA A N 1
ATOM 2259 C CA . ALA A 1 295 ? -24.218 -4.428 -13.375 1.00 92.94 295 ALA A CA 1
ATOM 2260 C C . ALA A 1 295 ? -24.946 -4.408 -12.019 1.00 92.94 295 ALA A C 1
ATOM 2262 O O . ALA A 1 295 ? -25.861 -5.200 -11.810 1.00 92.94 295 ALA A O 1
ATOM 2263 N N . LEU A 1 296 ? -24.576 -3.494 -11.116 1.00 94.81 296 LEU A N 1
ATOM 2264 C CA . LEU A 1 296 ? -25.273 -3.299 -9.844 1.00 94.81 296 LEU A CA 1
ATOM 2265 C C . LEU A 1 296 ? -26.707 -2.801 -10.063 1.00 94.81 296 LEU A C 1
ATOM 2267 O O . LEU A 1 296 ? -27.638 -3.309 -9.447 1.00 94.81 296 LEU A O 1
ATOM 2271 N N . LYS A 1 297 ? -26.891 -1.821 -10.957 1.00 95.25 297 LYS A N 1
ATOM 2272 C CA . LYS A 1 297 ? -28.199 -1.231 -11.280 1.00 95.25 297 LYS A CA 1
ATOM 2273 C C . LYS A 1 297 ? -29.143 -2.228 -11.950 1.00 95.25 297 LYS A C 1
ATOM 2275 O O . LYS A 1 297 ? -30.342 -2.195 -11.693 1.00 95.25 297 LYS A O 1
ATOM 2280 N N . ASP A 1 298 ? -28.586 -3.128 -12.752 1.00 94.81 298 ASP A N 1
ATOM 2281 C CA . ASP A 1 298 ? -29.308 -4.238 -13.377 1.00 94.81 298 ASP A CA 1
ATOM 2282 C C . ASP A 1 298 ? -29.592 -5.389 -12.386 1.00 94.81 298 ASP A C 1
ATOM 2284 O O . ASP A 1 298 ? -30.193 -6.394 -12.763 1.00 94.81 298 ASP A O 1
ATOM 2288 N N . GLY A 1 299 ? -29.167 -5.266 -11.120 1.00 94.69 299 GLY A N 1
ATOM 2289 C CA . GLY A 1 299 ? -29.402 -6.259 -10.070 1.00 94.69 299 GLY A CA 1
ATOM 2290 C C . GLY A 1 299 ? -28.577 -7.539 -10.219 1.00 94.69 299 GLY A C 1
ATOM 2291 O O . GLY A 1 299 ? -28.943 -8.567 -9.654 1.00 94.69 299 GLY A O 1
ATOM 2292 N N . LEU A 1 300 ? -27.478 -7.506 -10.982 1.00 92.75 300 LEU A N 1
ATOM 2293 C CA . LEU A 1 300 ? -26.659 -8.691 -11.263 1.00 92.75 300 LEU A CA 1
ATOM 2294 C C . LEU A 1 300 ? -25.754 -9.099 -10.092 1.00 92.75 300 LEU A C 1
ATOM 2296 O O . LEU A 1 300 ? -25.249 -10.217 -10.079 1.00 92.75 300 LEU A O 1
ATOM 2300 N N . TYR A 1 301 ? -25.520 -8.194 -9.143 1.00 95.94 301 TYR A N 1
ATOM 2301 C CA . TYR A 1 301 ? -24.821 -8.452 -7.884 1.00 95.94 301 TYR A CA 1
ATOM 2302 C C . TYR A 1 301 ? -25.260 -7.416 -6.840 1.00 95.94 301 TYR A C 1
ATOM 2304 O O . TYR A 1 301 ? -25.840 -6.394 -7.214 1.00 95.94 301 TYR A O 1
ATOM 2312 N N . SER A 1 302 ? -24.972 -7.635 -5.553 1.00 95.94 302 SER A N 1
ATOM 2313 C CA . SER A 1 302 ? -25.224 -6.636 -4.507 1.00 95.94 302 SER A CA 1
ATOM 2314 C C . SER A 1 302 ? -23.925 -5.959 -4.050 1.00 95.94 302 SER A C 1
ATOM 2316 O O . SER A 1 302 ? -22.839 -6.539 -4.107 1.00 95.94 302 SER A O 1
ATOM 2318 N N . PHE A 1 303 ? -23.988 -4.707 -3.580 1.00 97.50 303 PHE A N 1
ATOM 2319 C CA . PHE A 1 303 ? -22.780 -4.003 -3.119 1.00 97.50 303 PHE A CA 1
ATOM 2320 C C . PHE A 1 303 ? -22.076 -4.751 -1.973 1.00 97.50 303 PHE A C 1
ATOM 2322 O O . PHE A 1 303 ? -20.866 -4.630 -1.787 1.00 97.50 303 PHE A O 1
ATOM 2329 N N . GLU A 1 304 ? -22.810 -5.575 -1.233 1.00 96.38 304 GLU A N 1
ATOM 2330 C CA . GLU A 1 304 ? -22.292 -6.423 -0.175 1.00 96.38 304 GLU A CA 1
ATOM 2331 C C . GLU A 1 304 ? -21.224 -7.416 -0.648 1.00 96.38 304 GLU A C 1
ATOM 2333 O O . GLU A 1 304 ? -20.293 -7.687 0.119 1.00 96.38 304 GLU A O 1
ATOM 2338 N N . ASP A 1 305 ? -21.322 -7.871 -1.899 1.00 95.94 305 ASP A N 1
ATOM 2339 C CA . ASP A 1 305 ? -20.443 -8.861 -2.532 1.00 95.94 305 ASP A CA 1
ATOM 2340 C C . ASP A 1 305 ? -19.156 -8.242 -3.110 1.00 95.94 305 ASP A C 1
ATOM 2342 O O . ASP A 1 305 ? -18.237 -8.947 -3.530 1.00 95.94 305 ASP A O 1
ATOM 2346 N N . ILE A 1 306 ? -19.048 -6.904 -3.128 1.00 96.62 306 ILE A N 1
ATOM 2347 C CA . ILE A 1 306 ? -17.965 -6.168 -3.810 1.00 96.62 306 ILE A CA 1
ATOM 2348 C C . ILE A 1 306 ? -16.574 -6.432 -3.217 1.00 96.62 306 ILE A C 1
ATOM 2350 O O . ILE A 1 306 ? -15.560 -6.109 -3.838 1.00 96.62 306 ILE A O 1
ATOM 2354 N N . SER A 1 307 ? -16.506 -6.962 -1.997 1.00 96.12 307 SER A N 1
ATOM 2355 C CA . SER A 1 307 ? -15.270 -7.207 -1.258 1.00 96.12 307 SER A CA 1
ATOM 2356 C C . SER A 1 307 ? -14.995 -8.702 -1.192 1.00 96.12 307 SER A C 1
ATOM 2358 O O . SER A 1 307 ? -15.816 -9.463 -0.692 1.00 96.12 307 SER A O 1
ATOM 2360 N N . ARG A 1 308 ? -13.810 -9.121 -1.635 1.00 93.88 308 ARG A N 1
ATOM 2361 C CA . ARG A 1 308 ? -13.360 -10.514 -1.533 1.00 93.88 308 ARG A CA 1
ATOM 2362 C C . ARG A 1 308 ? -12.003 -10.616 -0.867 1.00 93.88 308 ARG A C 1
ATOM 2364 O O . ARG A 1 308 ? -11.212 -9.670 -0.918 1.00 93.88 308 ARG A O 1
ATOM 2371 N N . GLU A 1 309 ? -11.705 -11.795 -0.345 1.00 94.12 309 GLU A N 1
ATOM 2372 C CA . GLU A 1 309 ? -10.352 -12.151 0.069 1.00 94.12 309 GLU A CA 1
ATOM 2373 C C . GLU A 1 309 ? -9.536 -12.706 -1.104 1.00 94.12 309 GLU A C 1
ATOM 2375 O O . GLU A 1 309 ? -10.062 -13.312 -2.040 1.00 94.12 309 GLU A O 1
ATOM 2380 N N . VAL A 1 310 ? -8.240 -12.425 -1.075 1.00 91.06 310 VAL A N 1
ATOM 2381 C CA . VAL A 1 310 ? -7.222 -12.904 -2.003 1.00 91.06 310 VAL A CA 1
ATOM 2382 C C . VAL A 1 310 ? -5.979 -13.273 -1.210 1.00 91.06 310 VAL A C 1
ATOM 2384 O O . VAL A 1 310 ? -5.571 -12.536 -0.313 1.00 91.06 310 VAL A O 1
ATOM 2387 N N . ASP A 1 311 ? -5.342 -14.379 -1.570 1.00 91.00 311 ASP A N 1
ATOM 2388 C CA . ASP A 1 311 ? -4.110 -14.791 -0.910 1.00 91.00 311 ASP A CA 1
ATOM 2389 C C . ASP A 1 311 ? -2.918 -13.959 -1.385 1.00 91.00 311 ASP A C 1
ATOM 2391 O O . ASP A 1 311 ? -2.700 -13.732 -2.581 1.00 91.00 311 ASP A O 1
ATOM 2395 N N . ASN A 1 312 ? -2.116 -13.513 -0.422 1.00 89.44 312 ASN A N 1
ATOM 2396 C CA . ASN A 1 312 ? -0.826 -12.891 -0.638 1.00 89.44 312 ASN A CA 1
ATOM 2397 C C . ASN A 1 312 ? 0.273 -13.712 0.041 1.00 89.44 312 ASN A C 1
ATOM 2399 O O . ASN A 1 312 ? 0.181 -14.095 1.202 1.00 89.44 312 ASN A O 1
ATOM 2403 N N . ASP A 1 313 ? 1.359 -13.929 -0.683 1.00 85.75 313 ASP A N 1
ATOM 2404 C CA . ASP A 1 313 ? 2.493 -14.742 -0.254 1.00 85.75 313 ASP A CA 1
ATOM 2405 C C . ASP A 1 313 ? 3.318 -14.114 0.884 1.00 85.75 313 ASP A C 1
ATOM 2407 O O . ASP A 1 313 ? 4.050 -14.815 1.581 1.00 85.75 313 ASP A O 1
ATOM 2411 N N . VAL A 1 314 ? 3.213 -12.795 1.073 1.00 86.69 314 VAL A N 1
ATOM 2412 C CA . VAL A 1 314 ? 3.925 -12.060 2.123 1.00 86.69 314 VAL A CA 1
ATOM 2413 C C . VAL A 1 314 ? 3.039 -11.807 3.336 1.00 86.69 314 VAL A C 1
ATOM 2415 O O . VAL A 1 314 ? 3.483 -11.992 4.469 1.00 86.69 314 VAL A O 1
ATOM 2418 N N . TYR A 1 315 ? 1.808 -11.357 3.101 1.00 87.75 315 TYR A N 1
ATOM 2419 C CA . TYR A 1 315 ? 0.910 -10.866 4.148 1.00 87.75 315 TYR A CA 1
ATOM 2420 C C . TYR A 1 315 ? -0.238 -11.831 4.483 1.00 87.75 315 TYR A C 1
ATOM 2422 O O . TYR A 1 315 ? -1.020 -11.543 5.387 1.00 87.75 315 TYR A O 1
ATOM 2430 N N . GLY A 1 316 ? -0.325 -12.982 3.808 1.00 89.88 316 GLY A N 1
ATOM 2431 C CA . GLY A 1 316 ? -1.435 -13.924 3.951 1.00 89.88 316 GLY A CA 1
ATOM 2432 C C . GLY A 1 316 ? -2.701 -13.416 3.254 1.00 89.88 316 GLY A C 1
ATOM 2433 O O . GLY A 1 316 ? -2.593 -12.719 2.243 1.00 89.88 316 GLY A O 1
ATOM 2434 N N . PRO A 1 317 ? -3.900 -13.737 3.765 1.00 92.62 317 PRO A N 1
ATOM 2435 C CA . PRO A 1 317 ? -5.142 -13.199 3.225 1.00 92.62 317 PRO A CA 1
ATOM 2436 C C . PRO A 1 317 ? -5.098 -11.670 3.178 1.00 92.62 317 PRO A C 1
ATOM 2438 O O . PRO A 1 317 ? -4.648 -11.025 4.124 1.00 92.62 317 PRO A O 1
ATOM 2441 N N . MET A 1 318 ? -5.568 -11.090 2.079 1.00 93.25 318 MET A N 1
ATOM 2442 C CA . MET A 1 318 ? -5.782 -9.657 1.886 1.00 93.25 318 MET A CA 1
ATOM 2443 C C . MET A 1 318 ? -7.145 -9.434 1.233 1.00 93.25 318 MET A C 1
ATOM 2445 O O . MET A 1 318 ? -7.659 -10.309 0.548 1.00 93.25 318 MET A O 1
ATOM 2449 N N . ARG A 1 319 ? -7.725 -8.245 1.367 1.00 93.75 319 ARG A N 1
ATOM 2450 C CA . ARG A 1 319 ? -8.976 -7.877 0.701 1.00 93.75 319 ARG A CA 1
ATOM 2451 C C . ARG A 1 319 ? -8.721 -7.164 -0.614 1.00 93.75 319 ARG A C 1
ATOM 2453 O O . ARG A 1 319 ? -7.719 -6.476 -0.795 1.00 93.75 319 ARG A O 1
ATOM 2460 N N . SER A 1 320 ? -9.640 -7.331 -1.553 1.00 92.56 320 SER A N 1
ATOM 2461 C CA . SER A 1 320 ? -9.660 -6.606 -2.821 1.00 92.56 320 SER A CA 1
ATOM 2462 C C . SER A 1 320 ? -11.094 -6.408 -3.296 1.00 92.56 320 SER A C 1
ATOM 2464 O O . SER A 1 320 ? -12.012 -7.081 -2.828 1.00 92.56 320 SER A O 1
ATOM 2466 N N . VAL A 1 321 ? -11.279 -5.501 -4.257 1.00 94.12 321 VAL A N 1
ATOM 2467 C CA . VAL A 1 321 ? -12.534 -5.444 -5.009 1.00 94.12 321 VAL A CA 1
ATOM 2468 C C . VAL A 1 321 ? -12.676 -6.743 -5.802 1.00 94.12 321 VAL A C 1
ATOM 2470 O O . VAL A 1 321 ? -11.750 -7.133 -6.523 1.00 94.12 321 VAL A O 1
ATOM 2473 N N . ALA A 1 322 ? -13.811 -7.419 -5.646 1.00 93.94 322 ALA A N 1
ATOM 2474 C CA . ALA A 1 322 ? -14.137 -8.595 -6.429 1.00 93.94 322 ALA A CA 1
ATOM 2475 C C . ALA A 1 322 ? -14.183 -8.210 -7.914 1.00 93.94 322 ALA A C 1
ATOM 2477 O O . ALA A 1 322 ? -14.829 -7.225 -8.264 1.00 93.94 322 ALA A O 1
ATOM 2478 N N . PRO A 1 323 ? -13.467 -8.918 -8.802 1.00 92.06 323 PRO A N 1
ATOM 2479 C CA . PRO A 1 323 ? -13.489 -8.612 -10.214 1.00 92.06 323 PRO A CA 1
ATOM 2480 C C . PRO A 1 323 ? -14.889 -8.873 -10.759 1.00 92.06 323 PRO A C 1
ATOM 2482 O O . PRO A 1 323 ? -15.538 -9.839 -10.368 1.00 92.06 323 PRO A O 1
ATOM 2485 N N . LEU A 1 324 ? -15.323 -8.045 -11.706 1.00 89.31 324 LEU A N 1
ATOM 2486 C CA . LEU A 1 324 ? -16.690 -8.087 -12.219 1.00 89.31 324 LEU A CA 1
ATOM 2487 C C . LEU A 1 324 ? -17.107 -9.478 -12.718 1.00 89.31 324 LEU A C 1
ATOM 2489 O O . LEU A 1 324 ? -18.214 -9.904 -12.436 1.00 89.31 324 LEU A O 1
ATOM 2493 N N . TRP A 1 325 ? -16.219 -10.229 -13.379 1.00 89.44 325 TRP A N 1
ATOM 2494 C CA . TRP A 1 325 ? -16.532 -11.600 -13.804 1.00 89.44 325 TRP A CA 1
ATOM 2495 C C . TRP A 1 325 ? -16.940 -12.503 -12.630 1.00 89.44 325 TRP A C 1
ATOM 2497 O O . TRP A 1 325 ? -17.859 -13.293 -12.782 1.00 89.44 325 TRP A O 1
ATOM 2507 N N . GLN A 1 326 ? -16.326 -12.346 -11.453 1.00 89.56 326 GLN A N 1
ATOM 2508 C CA . GLN A 1 326 ? -16.665 -13.139 -10.272 1.00 89.56 326 GLN A CA 1
ATOM 2509 C C . GLN A 1 326 ? -18.028 -12.734 -9.713 1.00 89.56 326 GLN A C 1
ATOM 2511 O O . GLN A 1 326 ? -18.818 -13.605 -9.368 1.00 89.56 326 GLN A O 1
ATOM 2516 N N . LEU A 1 327 ? -18.303 -11.428 -9.646 1.00 88.94 327 LEU A N 1
ATOM 2517 C CA . LEU A 1 327 ? -19.598 -10.904 -9.195 1.00 88.94 327 LEU A CA 1
ATOM 2518 C C . LEU A 1 327 ? -20.747 -11.378 -10.088 1.00 88.94 327 LEU A C 1
ATOM 2520 O O . LEU A 1 327 ? -21.841 -11.623 -9.606 1.00 88.94 327 LEU A O 1
ATOM 2524 N N . LEU A 1 328 ? -20.476 -11.542 -11.382 1.00 91.12 328 LEU A N 1
ATOM 2525 C CA . LEU A 1 328 ? -21.440 -12.016 -12.372 1.00 91.12 328 LEU A CA 1
ATOM 2526 C C . LEU A 1 328 ? -21.521 -13.550 -12.472 1.00 91.12 328 LEU A C 1
ATOM 2528 O O . LEU A 1 328 ? -22.198 -14.057 -13.364 1.00 91.12 328 LEU A O 1
ATOM 2532 N N . GLY A 1 329 ? -20.791 -14.299 -11.637 1.00 86.81 329 GLY A N 1
ATOM 2533 C CA . GLY A 1 329 ? -20.732 -15.764 -11.719 1.00 86.81 329 GLY A CA 1
ATOM 2534 C C . GLY A 1 329 ? -20.130 -16.299 -13.027 1.00 86.81 329 GLY A C 1
ATOM 2535 O O . GLY A 1 329 ? -20.387 -17.437 -13.409 1.00 86.81 329 GLY A O 1
ATOM 2536 N N . ALA A 1 330 ? -19.352 -15.480 -13.736 1.00 84.69 330 ALA A N 1
ATOM 2537 C CA . ALA A 1 330 ? -18.695 -15.841 -14.984 1.00 84.69 330 ALA A CA 1
ATOM 2538 C C . ALA A 1 330 ? -17.311 -16.462 -14.741 1.00 84.69 330 ALA A C 1
ATOM 2540 O O . ALA A 1 330 ? -16.688 -16.277 -13.694 1.00 84.69 330 ALA A O 1
ATOM 2541 N N . GLU A 1 331 ? -16.791 -17.163 -15.747 1.00 78.69 331 GLU A N 1
ATOM 2542 C CA . GLU A 1 331 ? -15.412 -17.646 -15.720 1.00 78.69 331 GLU A CA 1
ATOM 2543 C C . GLU A 1 331 ? -14.407 -16.482 -15.795 1.00 78.69 331 GLU A C 1
ATOM 2545 O O . GLU A 1 331 ? -14.670 -15.461 -16.447 1.00 78.69 331 GLU A O 1
ATOM 2550 N N . PRO A 1 332 ? -13.233 -16.612 -15.147 1.00 80.25 332 PRO A N 1
ATOM 2551 C CA . PRO A 1 332 ? -12.180 -15.618 -15.270 1.00 80.25 332 PRO A CA 1
ATOM 2552 C C . PRO A 1 332 ? -11.757 -15.482 -16.740 1.00 80.25 332 PRO A C 1
ATOM 2554 O O . PRO A 1 332 ? -11.608 -16.494 -17.428 1.00 80.25 332 PRO A O 1
ATOM 2557 N N . PRO A 1 333 ? -11.515 -14.253 -17.237 1.00 77.12 333 PRO A N 1
ATOM 2558 C CA . PRO A 1 333 ? -11.032 -14.074 -18.596 1.00 77.12 333 PRO A CA 1
ATOM 2559 C C . PRO A 1 333 ? -9.716 -14.843 -18.782 1.00 77.12 333 PRO A C 1
ATOM 2561 O O . PRO A 1 333 ? -8.918 -14.913 -17.834 1.00 77.12 333 PRO A O 1
ATOM 2564 N N . PRO A 1 334 ? -9.460 -15.392 -19.988 1.00 69.19 334 PRO A N 1
ATOM 2565 C CA . PRO A 1 334 ? -8.172 -15.985 -20.305 1.00 69.19 334 PRO A CA 1
ATOM 2566 C C . PRO A 1 334 ? -7.082 -14.993 -19.926 1.00 69.19 334 PRO A C 1
ATOM 2568 O O . PRO A 1 334 ? -7.200 -13.805 -20.231 1.00 69.19 334 PRO A O 1
ATOM 2571 N N . ARG A 1 335 ? -6.042 -15.467 -19.237 1.00 53.53 335 ARG A N 1
ATOM 2572 C CA . ARG A 1 335 ? -4.874 -14.632 -18.960 1.00 53.53 335 ARG A CA 1
ATOM 2573 C C . ARG A 1 335 ? -4.302 -14.243 -20.314 1.00 53.53 335 ARG A C 1
ATOM 2575 O O . ARG A 1 335 ? -3.749 -15.081 -21.020 1.00 53.53 335 ARG A O 1
ATOM 2582 N N . ASP A 1 336 ? -4.510 -12.998 -20.701 1.00 41.22 336 ASP A N 1
ATOM 2583 C CA . ASP A 1 336 ? -3.939 -12.417 -21.890 1.00 41.22 336 ASP A CA 1
ATOM 2584 C C . ASP A 1 336 ? -2.424 -12.507 -21.744 1.00 41.22 336 ASP A C 1
ATOM 2586 O O . ASP A 1 336 ? -1.821 -11.766 -20.971 1.00 41.22 336 ASP A O 1
ATOM 2590 N N . ALA A 1 337 ? -1.817 -13.435 -22.491 1.00 32.25 337 ALA A N 1
ATOM 2591 C CA . ALA A 1 337 ? -0.386 -13.467 -22.740 1.00 32.25 337 ALA A CA 1
ATOM 2592 C C . ALA A 1 337 ? -0.039 -12.229 -23.573 1.00 32.25 337 ALA A C 1
ATOM 2594 O O . ALA A 1 337 ? 0.199 -12.284 -24.783 1.00 32.25 337 ALA A O 1
ATOM 2595 N N . SER A 1 338 ? -0.082 -11.061 -22.933 1.00 30.47 338 SER A N 1
ATOM 2596 C CA . SER A 1 338 ? 0.441 -9.838 -23.513 1.00 30.47 338 SER A CA 1
ATOM 2597 C C . SER A 1 338 ? 1.899 -10.105 -23.921 1.00 30.47 338 SER A C 1
ATOM 2599 O O . SER A 1 338 ? 2.535 -10.998 -23.360 1.00 30.47 338 SER A O 1
ATOM 2601 N N . PRO A 1 339 ? 2.498 -9.345 -24.851 1.00 32.12 339 PRO A N 1
ATOM 2602 C CA . PRO A 1 339 ? 3.916 -9.504 -25.192 1.00 32.12 339 PRO A CA 1
ATOM 2603 C C . PRO A 1 339 ? 4.872 -9.509 -23.976 1.00 32.12 339 PRO A C 1
ATOM 2605 O O . PRO A 1 339 ? 5.992 -9.981 -24.096 1.00 32.12 339 PRO A O 1
ATOM 2608 N N . ARG A 1 340 ? 4.411 -9.062 -22.794 1.00 38.91 340 ARG A N 1
ATOM 2609 C CA . ARG A 1 340 ? 5.102 -9.150 -21.496 1.00 38.91 340 ARG A CA 1
ATOM 2610 C C . ARG A 1 340 ? 5.265 -10.570 -20.941 1.00 38.91 340 ARG A C 1
ATOM 2612 O O . ARG A 1 340 ? 6.134 -10.767 -20.108 1.00 38.91 340 ARG A O 1
ATOM 2619 N N . ASP A 1 341 ? 4.452 -11.532 -21.370 1.00 33.56 341 ASP A N 1
ATOM 2620 C CA . ASP A 1 341 ? 4.470 -12.913 -20.862 1.00 33.56 341 ASP A CA 1
ATOM 2621 C C . ASP A 1 341 ? 5.259 -13.879 -21.763 1.00 33.56 341 ASP A C 1
ATOM 2623 O O . ASP A 1 341 ? 5.428 -15.046 -21.418 1.00 33.56 341 ASP A O 1
ATOM 2627 N N . ARG A 1 342 ? 5.794 -13.415 -22.905 1.00 33.47 342 ARG A N 1
ATOM 2628 C CA . ARG A 1 342 ? 6.626 -14.258 -23.790 1.00 33.47 342 ARG A CA 1
ATOM 2629 C C . ARG A 1 342 ? 8.073 -14.417 -23.302 1.00 33.47 342 ARG A C 1
ATOM 2631 O O . ARG A 1 342 ? 8.796 -15.254 -23.830 1.00 33.47 342 ARG A O 1
ATOM 2638 N N . GLY A 1 343 ? 8.469 -13.663 -22.274 1.00 30.23 343 GLY A N 1
ATOM 2639 C CA . GLY A 1 343 ? 9.781 -13.712 -21.624 1.00 30.23 343 GLY A CA 1
ATOM 2640 C C . GLY A 1 343 ? 9.782 -14.459 -20.287 1.00 30.23 343 GLY A C 1
ATOM 2641 O O . GLY A 1 343 ? 10.327 -13.953 -19.318 1.00 30.23 343 GLY A O 1
ATOM 2642 N N . GLY A 1 344 ? 9.130 -15.622 -20.178 1.00 27.95 344 GLY A N 1
ATOM 2643 C CA . GLY A 1 344 ? 9.397 -16.638 -19.139 1.00 27.95 344 GLY A CA 1
ATOM 2644 C C . GLY A 1 344 ? 9.248 -16.275 -17.646 1.00 27.95 344 GLY A C 1
ATOM 2645 O O . GLY A 1 344 ? 9.419 -17.155 -16.805 1.00 27.95 344 GLY A O 1
ATOM 2646 N N . ARG A 1 345 ? 8.920 -15.036 -17.269 1.00 36.78 345 ARG A N 1
ATOM 2647 C CA . ARG A 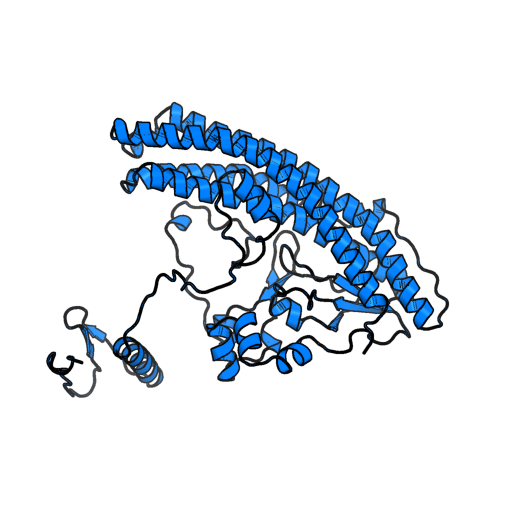1 345 ? 8.680 -14.609 -15.884 1.00 36.78 345 ARG A CA 1
ATOM 2648 C C . ARG A 1 345 ? 7.514 -13.626 -15.873 1.00 36.78 345 ARG A C 1
ATOM 2650 O O . ARG A 1 345 ? 7.648 -12.487 -16.304 1.00 36.78 345 ARG A O 1
ATOM 2657 N N . GLY A 1 346 ? 6.354 -14.110 -15.426 1.00 33.94 346 GLY A N 1
ATOM 2658 C CA . GLY A 1 346 ? 5.116 -13.335 -15.366 1.00 33.94 346 GLY A CA 1
ATOM 2659 C C . GLY A 1 346 ? 5.209 -12.095 -14.469 1.00 33.94 346 GLY A C 1
ATOM 2660 O O . GLY A 1 346 ? 6.224 -11.837 -13.826 1.00 33.94 346 GLY A O 1
ATOM 2661 N N . ARG A 1 347 ? 4.104 -11.335 -14.420 1.00 44.69 347 ARG A N 1
ATOM 2662 C CA . ARG A 1 347 ? 3.846 -10.207 -13.498 1.00 44.69 347 ARG A CA 1
ATOM 2663 C C . ARG A 1 347 ? 4.594 -10.364 -12.167 1.00 44.69 347 ARG A C 1
ATOM 2665 O O . ARG A 1 347 ? 4.441 -11.407 -11.538 1.00 44.69 347 ARG A O 1
ATOM 2672 N N . TRP A 1 348 ? 5.272 -9.300 -11.708 1.00 40.34 348 TRP A N 1
ATOM 2673 C CA . TRP A 1 348 ? 5.812 -9.187 -10.343 1.00 40.34 348 TRP A CA 1
ATOM 2674 C C . TRP A 1 348 ? 4.864 -9.874 -9.350 1.00 40.34 348 TRP A C 1
ATOM 2676 O O . TRP A 1 348 ? 3.727 -9.396 -9.181 1.00 40.34 348 TRP A O 1
ATOM 2686 N N . PRO A 1 349 ? 5.249 -11.019 -8.764 1.00 38.88 349 PRO A N 1
ATOM 2687 C CA . PRO A 1 349 ? 4.269 -11.828 -8.065 1.00 38.88 349 PRO A CA 1
ATOM 2688 C C . PRO A 1 349 ? 3.739 -11.041 -6.847 1.00 38.88 349 PRO A C 1
ATOM 2690 O O . PRO A 1 349 ? 4.484 -10.366 -6.138 1.00 38.88 349 PRO A O 1
ATOM 2693 N N . GLY A 1 350 ? 2.411 -10.995 -6.692 1.00 39.25 350 GLY A N 1
ATOM 2694 C CA . GLY A 1 350 ? 1.730 -10.187 -5.667 1.00 39.25 350 GLY A CA 1
ATOM 2695 C C . GLY A 1 350 ? 1.402 -8.724 -6.031 1.00 39.25 350 GLY A C 1
ATOM 2696 O O . GLY A 1 350 ? 0.863 -8.003 -5.192 1.00 39.25 350 GLY A O 1
ATOM 2697 N N . GLY A 1 351 ? 1.668 -8.253 -7.257 1.00 32.00 351 GLY A N 1
ATOM 2698 C CA . GLY A 1 351 ? 1.205 -6.933 -7.711 1.00 32.00 351 GLY A CA 1
ATOM 2699 C C . GLY A 1 351 ? -0.304 -6.922 -8.032 1.00 32.00 351 GLY A C 1
ATOM 2700 O O . GLY A 1 351 ? -0.717 -7.643 -8.946 1.00 32.00 351 GLY A O 1
ATOM 2701 N N . PRO A 1 352 ? -1.151 -6.108 -7.367 1.00 31.81 352 PRO A N 1
ATOM 2702 C CA . PRO A 1 352 ? -2.583 -6.095 -7.657 1.00 31.81 352 PRO A CA 1
ATOM 2703 C C . PRO A 1 352 ? -2.879 -5.667 -9.102 1.00 31.81 352 PRO A C 1
ATOM 2705 O O . PRO A 1 352 ? -2.207 -4.812 -9.690 1.00 31.81 352 PRO A O 1
ATOM 2708 N N . ALA A 1 353 ? -3.944 -6.229 -9.674 1.00 32.97 353 ALA A N 1
ATOM 2709 C CA . ALA A 1 353 ? -4.662 -5.624 -10.787 1.00 32.97 353 ALA A CA 1
ATOM 2710 C C . ALA A 1 353 ? -5.405 -4.387 -10.251 1.00 32.97 353 ALA A C 1
ATOM 2712 O O . ALA A 1 353 ? -6.547 -4.474 -9.827 1.00 32.97 353 ALA A O 1
ATOM 2713 N N . GLY A 1 354 ? -4.731 -3.239 -10.179 1.00 30.42 354 GLY A N 1
ATOM 2714 C CA . GLY A 1 354 ? -5.336 -2.033 -9.615 1.00 30.42 354 GLY A CA 1
ATOM 2715 C C . GLY A 1 354 ? -4.647 -0.767 -10.092 1.00 30.42 354 GLY A C 1
ATOM 2716 O O . GLY A 1 354 ? -3.595 -0.384 -9.584 1.00 30.42 354 GLY A O 1
ATOM 2717 N N . ARG A 1 355 ? -5.252 -0.088 -11.071 1.00 35.62 355 ARG A N 1
ATOM 2718 C CA . ARG A 1 355 ? -4.950 1.320 -11.347 1.00 35.62 355 ARG A CA 1
ATOM 2719 C C . ARG A 1 355 ? -5.631 2.143 -10.257 1.00 35.62 355 ARG A C 1
ATOM 2721 O O . ARG A 1 355 ? -6.826 2.373 -10.330 1.00 35.62 355 ARG A O 1
ATOM 2728 N N . GLY A 1 356 ? -4.879 2.593 -9.264 1.00 32.38 356 GLY A N 1
ATOM 2729 C CA . GLY A 1 356 ? -5.401 3.523 -8.264 1.00 32.38 356 GLY A CA 1
ATOM 2730 C C . GLY A 1 356 ? -4.676 3.363 -6.945 1.00 32.38 356 GLY A C 1
ATOM 2731 O O . GLY A 1 356 ? -4.862 2.374 -6.252 1.00 32.38 356 GLY A O 1
ATOM 2732 N N . GLY A 1 357 ? -3.812 4.319 -6.603 1.00 30.75 357 GLY A N 1
ATOM 2733 C CA . GLY A 1 357 ? -3.145 4.278 -5.303 1.00 30.75 357 GLY A CA 1
ATOM 2734 C C . GLY A 1 357 ? -1.827 5.025 -5.162 1.00 30.75 357 GLY A C 1
ATOM 2735 O O . GLY A 1 357 ? -1.267 4.976 -4.082 1.00 30.75 357 GLY A O 1
ATOM 2736 N N . LEU A 1 358 ? -1.325 5.740 -6.173 1.00 34.53 358 LEU A N 1
ATOM 2737 C CA . LEU A 1 358 ? -0.155 6.622 -6.037 1.00 34.53 358 LEU A CA 1
ATOM 2738 C C . LEU A 1 358 ? -0.318 7.839 -6.961 1.00 34.53 358 LEU A C 1
ATOM 2740 O O . LEU A 1 358 ? 0.272 7.897 -8.033 1.00 34.53 358 LEU A O 1
ATOM 2744 N N . ARG A 1 359 ? -1.153 8.814 -6.574 1.00 38.56 359 ARG A N 1
ATOM 2745 C CA . ARG A 1 359 ? -1.258 10.094 -7.307 1.00 38.56 359 ARG A CA 1
ATOM 2746 C C . ARG A 1 359 ? -0.698 11.311 -6.569 1.00 38.56 359 ARG A C 1
ATOM 2748 O O . ARG A 1 359 ? -0.370 12.272 -7.237 1.00 38.56 359 ARG A O 1
ATOM 2755 N N . ALA A 1 360 ? -0.497 11.285 -5.248 1.00 30.89 360 ALA A N 1
ATOM 2756 C CA . ALA A 1 360 ? -0.106 12.501 -4.509 1.00 30.89 360 ALA A CA 1
ATOM 2757 C C . ALA A 1 360 ? 1.373 12.563 -4.070 1.00 30.89 360 ALA A C 1
ATOM 2759 O O . ALA A 1 360 ? 1.970 13.637 -4.099 1.00 30.89 360 ALA A O 1
ATOM 2760 N N . ALA A 1 361 ? 1.975 11.432 -3.680 1.00 30.25 361 ALA A N 1
ATOM 2761 C CA . ALA A 1 361 ? 3.390 11.369 -3.281 1.00 30.25 361 ALA A CA 1
ATOM 2762 C C . ALA A 1 361 ? 4.307 11.070 -4.481 1.00 30.25 361 ALA A C 1
ATOM 2764 O O . ALA A 1 361 ? 5.320 11.738 -4.674 1.00 30.25 361 ALA A O 1
ATOM 2765 N N . ALA A 1 362 ? 3.880 10.152 -5.358 1.00 33.25 362 ALA A N 1
ATOM 2766 C CA . ALA A 1 362 ? 4.552 9.890 -6.626 1.00 33.25 362 ALA A CA 1
ATOM 2767 C C . ALA A 1 362 ? 4.521 11.112 -7.556 1.00 33.25 362 ALA A C 1
ATOM 2769 O O . ALA A 1 362 ? 5.520 11.379 -8.198 1.00 33.25 362 ALA A O 1
ATOM 2770 N N . ALA A 1 363 ? 3.448 11.915 -7.586 1.00 30.77 363 ALA A N 1
ATOM 2771 C CA . ALA A 1 363 ? 3.386 13.093 -8.461 1.00 30.77 363 ALA A CA 1
ATOM 2772 C C . ALA A 1 363 ? 4.412 14.182 -8.112 1.00 30.77 363 ALA A C 1
ATOM 2774 O O . ALA A 1 363 ? 4.938 14.814 -9.019 1.00 30.77 363 ALA A O 1
ATOM 2775 N N . ARG A 1 364 ? 4.738 14.379 -6.826 1.00 32.53 364 ARG A N 1
ATOM 2776 C CA . ARG A 1 364 ? 5.724 15.394 -6.407 1.00 32.53 364 ARG A CA 1
ATOM 2777 C C . ARG A 1 364 ? 7.162 14.942 -6.667 1.00 32.53 364 ARG A C 1
ATOM 2779 O O . ARG A 1 364 ? 7.978 15.741 -7.108 1.00 32.53 364 ARG A O 1
ATOM 2786 N N . GLY A 1 365 ? 7.446 13.653 -6.475 1.00 31.09 365 GLY A N 1
ATOM 2787 C CA . GLY A 1 365 ? 8.725 13.049 -6.857 1.00 31.09 365 GLY A CA 1
ATOM 2788 C C . GLY A 1 365 ? 8.917 12.940 -8.371 1.00 31.09 365 GLY A C 1
ATOM 2789 O O . GLY A 1 365 ? 9.994 13.212 -8.887 1.00 31.09 365 GLY A O 1
ATOM 2790 N N . ALA A 1 366 ? 7.853 12.588 -9.092 1.00 33.88 366 ALA A N 1
ATOM 2791 C CA . ALA A 1 366 ? 7.868 12.403 -10.534 1.00 33.88 366 ALA A CA 1
ATOM 2792 C C . ALA A 1 366 ? 7.978 13.756 -11.273 1.00 33.88 366 ALA A C 1
ATOM 2794 O O . ALA A 1 366 ? 8.778 13.879 -12.200 1.00 33.88 366 ALA A O 1
ATOM 2795 N N . ALA A 1 367 ? 7.292 14.806 -10.806 1.00 33.19 367 ALA A N 1
ATOM 2796 C CA . ALA A 1 367 ? 7.417 16.155 -11.368 1.00 33.19 367 ALA A CA 1
ATOM 2797 C C . ALA A 1 367 ? 8.846 16.726 -11.259 1.00 33.19 367 ALA A C 1
ATOM 2799 O O . ALA A 1 367 ? 9.324 17.354 -12.199 1.00 33.19 367 ALA A O 1
ATOM 2800 N N . ALA A 1 368 ? 9.569 16.440 -10.168 1.00 33.72 368 ALA A N 1
ATOM 2801 C CA . ALA A 1 368 ? 10.965 16.861 -9.979 1.00 33.72 368 ALA A CA 1
ATOM 2802 C C . ALA A 1 368 ? 11.986 16.089 -10.852 1.00 33.72 368 ALA A C 1
ATOM 2804 O O . ALA A 1 368 ? 13.156 16.472 -10.946 1.00 33.72 368 ALA A O 1
ATOM 2805 N N . LEU A 1 369 ? 11.556 14.997 -11.494 1.00 34.34 369 LEU A N 1
ATOM 2806 C CA . LEU A 1 369 ? 12.366 14.138 -12.368 1.00 34.34 369 LEU A CA 1
ATOM 2807 C C . LEU A 1 369 ? 11.927 14.216 -13.845 1.00 34.34 369 LEU A C 1
ATOM 2809 O O . LEU A 1 369 ? 12.321 13.371 -14.644 1.00 34.34 369 LEU A O 1
ATOM 2813 N N . GLY A 1 370 ? 11.115 15.214 -14.217 1.00 30.27 370 GLY A N 1
ATOM 2814 C CA . GLY A 1 370 ? 10.657 15.411 -15.598 1.00 30.27 370 GLY A CA 1
ATOM 2815 C C . GLY A 1 370 ? 9.513 14.489 -16.033 1.00 30.27 370 GLY A C 1
ATOM 2816 O O . GLY A 1 370 ? 9.106 14.511 -17.194 1.00 30.27 370 GLY A O 1
ATOM 2817 N N . PHE A 1 371 ? 8.931 13.706 -15.123 1.00 31.89 371 PHE A N 1
ATOM 2818 C CA . PHE A 1 371 ? 7.668 13.035 -15.399 1.00 31.89 371 PHE A CA 1
ATOM 2819 C C . PHE A 1 371 ? 6.543 14.065 -15.269 1.00 31.89 371 PHE A C 1
ATOM 2821 O O . PHE A 1 371 ? 6.327 14.633 -14.198 1.00 31.89 371 PHE A O 1
ATOM 2828 N N . ARG A 1 372 ? 5.779 14.303 -16.340 1.00 26.59 372 ARG A N 1
ATOM 2829 C CA . ARG A 1 372 ? 4.561 15.117 -16.239 1.00 26.59 372 ARG A CA 1
ATOM 2830 C C . ARG A 1 372 ? 3.567 14.433 -15.295 1.00 26.59 372 ARG A C 1
ATOM 2832 O O . ARG A 1 372 ? 2.865 13.502 -15.687 1.00 26.59 372 ARG A O 1
ATOM 2839 N N . ALA A 1 373 ? 3.461 14.933 -14.068 1.00 28.62 373 ALA A N 1
ATOM 2840 C CA . ALA A 1 373 ? 2.226 14.824 -13.313 1.00 28.62 373 ALA A CA 1
ATOM 2841 C C . ALA A 1 373 ? 1.195 15.715 -14.020 1.00 28.62 373 ALA A C 1
ATOM 2843 O O . ALA A 1 373 ? 1.419 16.913 -14.183 1.00 28.62 373 ALA A O 1
ATOM 2844 N N . ARG A 1 374 ? 0.085 15.135 -14.495 1.00 25.19 374 ARG A N 1
ATOM 2845 C CA . ARG A 1 374 ? -1.064 15.949 -14.913 1.00 25.19 374 ARG A CA 1
ATOM 2846 C C . ARG A 1 374 ? -1.522 16.783 -13.702 1.00 25.19 374 ARG A C 1
ATOM 2848 O O . ARG A 1 374 ? -1.570 16.215 -12.605 1.00 25.19 374 ARG A O 1
ATOM 2855 N N . PRO A 1 375 ? -1.855 18.075 -13.876 1.00 23.84 375 PRO A N 1
ATOM 2856 C CA . PRO A 1 375 ? -2.472 18.862 -12.813 1.00 23.84 375 PRO A CA 1
ATOM 2857 C C . PRO A 1 375 ? -3.793 18.209 -12.358 1.00 23.84 375 PRO A C 1
ATOM 2859 O O . PRO A 1 375 ? -4.338 17.364 -13.085 1.00 23.84 375 PRO A O 1
ATOM 2862 N N . PRO A 1 376 ? -4.299 18.541 -11.154 1.00 26.14 376 PRO A N 1
ATOM 2863 C CA . PRO A 1 376 ? -5.630 18.114 -10.740 1.00 26.14 376 PRO A CA 1
ATOM 2864 C C . PRO A 1 376 ? -6.634 18.549 -11.811 1.00 26.14 376 PRO A C 1
ATOM 2866 O O . PRO A 1 376 ? -6.652 19.705 -12.218 1.00 26.14 376 PRO A O 1
ATOM 2869 N N . LEU A 1 377 ? -7.404 17.588 -12.320 1.00 30.66 377 LEU A N 1
ATOM 2870 C CA . LEU A 1 377 ? -8.404 17.821 -13.356 1.00 30.66 377 LEU A CA 1
ATOM 2871 C C . LEU A 1 377 ? -9.610 18.522 -12.722 1.00 30.66 377 LEU A C 1
ATOM 2873 O O . LEU A 1 377 ? -10.561 17.861 -12.316 1.00 30.66 377 LEU A O 1
ATOM 2877 N N . SER A 1 378 ? -9.560 19.847 -12.629 1.00 33.78 378 SER A N 1
ATOM 2878 C CA . SER A 1 378 ? -10.747 20.659 -12.869 1.00 33.78 378 SER A CA 1
ATOM 2879 C C . SER A 1 378 ? -10.789 20.977 -14.362 1.00 33.78 378 SER A C 1
ATOM 2881 O O . SER A 1 378 ? -9.769 21.322 -14.951 1.00 33.78 378 SER A O 1
ATOM 2883 N N . GLU A 1 379 ? -11.982 20.838 -14.930 1.00 29.34 379 GLU A N 1
ATOM 2884 C CA . GLU A 1 379 ? -12.383 21.258 -16.276 1.00 29.34 379 GLU A CA 1
ATOM 2885 C C . GLU A 1 379 ? -11.922 20.384 -17.457 1.00 29.34 379 GLU A C 1
ATOM 2887 O O . GLU A 1 379 ? -10.764 20.318 -17.860 1.00 29.34 379 GLU A O 1
ATOM 2892 N N . GLN A 1 380 ? -12.930 19.684 -17.992 1.00 38.72 380 GLN A N 1
ATOM 2893 C CA . GLN A 1 380 ? -13.124 19.271 -19.381 1.00 38.72 380 GLN A CA 1
ATOM 2894 C C . GLN A 1 380 ? -11.868 18.879 -20.177 1.00 38.72 380 GLN A C 1
ATOM 2896 O O . GLN A 1 380 ? -11.227 19.711 -20.813 1.00 38.72 380 GLN A O 1
ATOM 2901 N N . ARG A 1 381 ? -11.604 17.565 -20.263 1.00 26.09 381 ARG A N 1
ATOM 2902 C CA . ARG A 1 381 ? -11.209 16.908 -21.524 1.00 26.09 381 ARG A CA 1
ATOM 2903 C C . ARG A 1 381 ? -11.326 15.388 -21.443 1.00 26.09 381 ARG A C 1
ATOM 2905 O O . ARG A 1 381 ? -10.973 14.764 -20.442 1.00 26.09 381 ARG A O 1
ATOM 2912 N N . GLU A 1 382 ? -11.832 14.841 -22.541 1.00 26.45 382 GLU A N 1
ATOM 2913 C CA . GLU A 1 382 ? -12.190 13.447 -22.779 1.00 26.45 382 GLU A CA 1
ATOM 2914 C C . GLU A 1 382 ? -11.048 12.441 -22.529 1.00 26.45 382 GLU A C 1
ATOM 2916 O O . GLU A 1 382 ? -9.862 12.755 -22.700 1.00 26.45 382 GLU A O 1
ATOM 2921 N N . PRO A 1 383 ? -11.377 11.201 -22.125 1.00 29.73 383 PRO A N 1
ATOM 2922 C CA . PRO A 1 383 ? -10.384 10.168 -21.895 1.00 29.73 383 PRO A CA 1
ATOM 2923 C C . PRO A 1 383 ? -9.864 9.588 -23.218 1.00 29.73 383 PRO A C 1
ATOM 2925 O O . PRO A 1 383 ? -10.629 9.060 -24.019 1.00 29.73 383 PRO A O 1
ATOM 2928 N N . TYR A 1 384 ? -8.536 9.553 -23.377 1.00 23.53 384 TYR A N 1
ATOM 2929 C CA . TYR A 1 384 ? -7.872 8.563 -24.233 1.00 23.53 384 TYR A CA 1
ATOM 2930 C C . TYR A 1 384 ? -8.105 7.169 -23.632 1.00 23.53 384 TYR A C 1
ATOM 2932 O O . TYR A 1 384 ? -7.302 6.636 -22.862 1.00 23.53 384 TYR A O 1
ATOM 2940 N N . VAL A 1 385 ? -9.268 6.618 -23.951 1.00 23.89 385 VAL A N 1
ATOM 2941 C CA . VAL A 1 385 ? -9.534 5.188 -24.032 1.00 23.89 385 VAL A CA 1
ATOM 2942 C C . VAL A 1 385 ? -8.944 4.756 -25.375 1.00 23.89 385 VAL A C 1
ATOM 2944 O O . VAL A 1 385 ? -9.037 5.503 -26.347 1.00 23.89 385 VAL A O 1
ATOM 2947 N N . THR A 1 386 ? -8.356 3.566 -25.482 1.00 24.17 386 THR A N 1
ATOM 2948 C CA . THR A 1 386 ? -8.353 2.900 -26.791 1.00 24.17 386 THR A CA 1
ATOM 2949 C C . THR A 1 386 ? -9.819 2.579 -27.062 1.00 24.17 386 THR A C 1
ATOM 2951 O O . THR A 1 386 ? -10.317 1.545 -26.628 1.00 24.17 386 THR A O 1
ATOM 2954 N N . GLN A 1 387 ? -10.555 3.560 -27.589 1.00 23.36 387 GLN A N 1
ATOM 2955 C CA . GLN A 1 387 ? -11.955 3.408 -27.926 1.00 23.36 387 GLN A CA 1
ATOM 2956 C C . GLN A 1 387 ? -12.009 2.360 -29.028 1.00 23.36 387 GLN A C 1
ATOM 2958 O O . GLN A 1 387 ? -11.636 2.624 -30.166 1.00 23.36 387 GLN A O 1
ATOM 2963 N N . ILE A 1 388 ? -12.473 1.167 -28.689 1.00 24.48 388 ILE A N 1
ATOM 2964 C CA . ILE A 1 388 ? -13.200 0.384 -29.673 1.00 24.48 388 ILE A CA 1
ATOM 2965 C C . ILE A 1 388 ? -14.598 1.000 -29.637 1.00 24.48 388 ILE A C 1
ATOM 2967 O O . ILE A 1 388 ? -15.399 0.684 -28.755 1.00 24.48 388 ILE A O 1
ATOM 2971 N N . VAL A 1 389 ? -14.829 2.007 -30.484 1.00 24.42 389 VAL A N 1
ATOM 2972 C CA . VAL A 1 389 ? -16.182 2.509 -30.733 1.00 24.42 389 VAL A CA 1
ATOM 2973 C C . VAL A 1 389 ? -16.851 1.430 -31.560 1.00 24.42 389 VAL A C 1
ATOM 2975 O O . VAL A 1 389 ? -16.647 1.361 -32.764 1.00 24.42 389 VAL A O 1
ATOM 2978 N N . LEU A 1 390 ? -17.581 0.549 -30.887 1.00 28.28 390 LEU A N 1
ATOM 2979 C CA . LEU A 1 390 ? -18.495 -0.340 -31.576 1.00 28.28 390 LEU A CA 1
ATOM 2980 C C . LEU A 1 390 ? -19.701 0.505 -31.989 1.00 28.28 390 LEU A C 1
ATOM 2982 O O . LEU A 1 390 ? -20.329 1.156 -31.149 1.00 28.28 390 LEU A O 1
ATOM 2986 N N . SER A 1 391 ? -19.992 0.528 -33.281 1.00 35.59 391 SER A N 1
ATOM 2987 C CA . SER A 1 391 ? -21.233 1.048 -33.843 1.00 35.59 391 SER A CA 1
ATOM 2988 C C . SER A 1 391 ? -22.447 0.404 -33.154 1.00 35.59 391 SER A C 1
ATOM 2990 O O . SER A 1 391 ? -22.364 -0.681 -32.564 1.00 35.59 391 SER A O 1
ATOM 2992 N N . LYS A 1 392 ? -23.614 1.063 -33.221 1.00 39.59 392 LYS A N 1
ATOM 2993 C CA . LYS A 1 392 ? -24.882 0.471 -32.746 1.00 39.59 392 LYS A CA 1
ATOM 2994 C C . LYS A 1 392 ? -25.118 -0.919 -33.355 1.00 39.59 392 LYS A C 1
ATOM 2996 O O . LYS A 1 392 ? -25.668 -1.791 -32.680 1.00 39.59 392 LYS A O 1
ATOM 3001 N N . ASP A 1 393 ? -24.640 -1.129 -34.576 1.00 43.62 393 ASP A N 1
ATOM 3002 C CA . ASP A 1 393 ? -24.787 -2.370 -35.328 1.00 43.62 393 ASP A CA 1
ATOM 3003 C C . ASP A 1 393 ? -23.884 -3.482 -34.776 1.00 43.62 393 ASP A C 1
ATOM 3005 O O . ASP A 1 393 ? -24.345 -4.604 -34.573 1.00 43.62 393 ASP A O 1
ATOM 3009 N N . GLU A 1 394 ? -22.648 -3.162 -34.383 1.00 40.00 394 GLU A N 1
ATOM 3010 C CA . GLU A 1 394 ? -21.727 -4.107 -33.731 1.00 40.00 394 GLU A CA 1
ATOM 3011 C C . GLU A 1 394 ? -22.199 -4.521 -32.325 1.00 40.00 394 GLU A C 1
ATOM 3013 O O . GLU A 1 394 ? -22.078 -5.685 -31.935 1.00 40.00 394 GLU A O 1
ATOM 3018 N N . LEU A 1 395 ? -22.807 -3.602 -31.566 1.00 40.88 395 LEU A N 1
ATOM 3019 C CA . LEU A 1 395 ? -23.425 -3.921 -30.271 1.00 40.88 395 LEU A CA 1
ATOM 3020 C C . LEU A 1 395 ? -24.666 -4.813 -30.428 1.00 40.88 395 LEU A C 1
ATOM 3022 O O . LEU A 1 395 ? -24.853 -5.754 -29.651 1.00 40.88 395 LEU A O 1
ATOM 3026 N N . SER A 1 396 ? -25.487 -4.556 -31.450 1.00 46.91 396 SER A N 1
ATOM 3027 C CA . SER A 1 396 ? -26.651 -5.384 -31.784 1.00 46.91 396 SER A CA 1
ATOM 3028 C C . SER A 1 396 ? -26.229 -6.791 -32.225 1.00 46.91 396 SER A C 1
ATOM 3030 O O . SER A 1 396 ? -26.835 -7.778 -31.804 1.00 46.91 396 SER A O 1
ATOM 3032 N N . LEU A 1 397 ? -25.132 -6.909 -32.981 1.00 45.62 397 LEU A N 1
ATOM 3033 C CA . LEU A 1 397 ? -24.560 -8.186 -33.412 1.00 45.62 397 LEU A CA 1
ATOM 3034 C C . LEU A 1 397 ? -24.081 -9.037 -32.224 1.00 45.62 397 LEU A C 1
ATOM 3036 O O . LEU A 1 397 ? -24.384 -10.227 -32.152 1.00 45.62 397 LEU A O 1
ATOM 3040 N N . ILE A 1 398 ? -23.404 -8.424 -31.245 1.00 48.12 398 ILE A N 1
ATOM 3041 C CA . ILE A 1 398 ? -22.938 -9.105 -30.023 1.00 48.12 398 ILE A CA 1
ATOM 3042 C C . ILE A 1 398 ? -24.118 -9.555 -29.150 1.00 48.12 398 ILE A C 1
ATOM 3044 O O . ILE A 1 398 ? -24.099 -10.660 -28.600 1.00 48.12 398 ILE A O 1
ATOM 3048 N N . MET A 1 399 ? -25.158 -8.727 -29.028 1.00 49.72 399 MET A N 1
ATOM 3049 C CA . MET A 1 399 ? -26.370 -9.061 -28.270 1.00 49.72 399 MET A CA 1
ATOM 3050 C C . MET A 1 399 ? -27.133 -10.223 -28.926 1.00 49.72 399 MET A C 1
ATOM 3052 O O . MET A 1 399 ? -27.489 -11.187 -28.245 1.00 49.72 399 MET A O 1
ATOM 3056 N N . ARG A 1 400 ? -27.294 -10.197 -30.257 1.00 51.12 400 ARG A N 1
ATOM 3057 C CA . ARG A 1 400 ? -27.934 -11.278 -31.030 1.00 51.12 400 ARG A CA 1
ATOM 3058 C C . ARG A 1 400 ? -27.120 -12.573 -30.999 1.00 51.12 400 ARG A C 1
ATOM 3060 O O . ARG A 1 400 ? -27.696 -13.646 -30.839 1.00 51.12 400 ARG A O 1
ATOM 3067 N N . TYR A 1 401 ? -25.789 -12.484 -31.045 1.00 49.19 401 TYR A N 1
ATOM 3068 C CA . TYR A 1 401 ? -24.891 -13.628 -30.860 1.00 49.19 401 TYR A CA 1
ATOM 3069 C C . TYR A 1 401 ? -25.075 -14.289 -29.482 1.00 49.19 401 TYR A C 1
ATOM 3071 O O . TYR A 1 401 ? -25.158 -15.515 -29.380 1.00 49.19 401 TYR A O 1
ATOM 3079 N N . ARG A 1 402 ? -25.206 -13.491 -28.412 1.00 49.88 402 ARG A N 1
ATOM 3080 C CA . ARG A 1 402 ? -25.460 -13.995 -27.049 1.00 49.88 402 ARG A CA 1
ATOM 3081 C C . ARG A 1 402 ? -26.831 -14.661 -26.919 1.00 49.88 402 ARG A C 1
ATOM 3083 O O . ARG A 1 402 ? -26.926 -15.712 -26.289 1.00 49.88 402 ARG A O 1
ATOM 3090 N N . GLN A 1 403 ? -27.860 -14.096 -27.548 1.00 47.78 403 GLN A N 1
ATOM 3091 C CA . GLN A 1 403 ? -29.220 -14.636 -27.518 1.00 47.78 403 GLN A CA 1
ATOM 3092 C C . GLN A 1 403 ? -29.340 -15.957 -28.298 1.00 47.78 403 GLN A C 1
ATOM 3094 O O . GLN A 1 403 ? -29.913 -16.918 -27.791 1.00 47.78 403 GLN A O 1
ATOM 3099 N N . ALA A 1 404 ? -28.718 -16.053 -29.477 1.00 48.94 404 ALA A N 1
ATOM 3100 C CA . ALA A 1 404 ? -28.682 -17.282 -30.270 1.00 48.94 404 ALA A CA 1
ATOM 3101 C C . ALA A 1 404 ? -27.887 -18.409 -29.581 1.00 48.94 404 ALA A C 1
ATOM 3103 O O . ALA A 1 404 ? -28.306 -19.568 -29.605 1.00 48.94 404 ALA A O 1
ATOM 3104 N N . LYS A 1 405 ? -26.783 -18.078 -28.892 1.00 46.69 405 LYS A N 1
ATOM 3105 C CA . LYS A 1 405 ? -26.011 -19.049 -28.099 1.00 46.69 405 LYS A CA 1
ATOM 3106 C C . LYS A 1 405 ? -26.797 -19.558 -26.884 1.00 46.69 405 LYS A C 1
ATOM 3108 O O . LYS A 1 405 ? -26.735 -20.747 -26.586 1.00 46.69 405 LYS A O 1
ATOM 3113 N N . ALA A 1 406 ? -27.563 -18.690 -26.218 1.00 49.25 406 ALA A N 1
ATOM 3114 C CA . ALA A 1 406 ? -28.449 -19.082 -25.117 1.00 49.25 406 ALA A CA 1
ATOM 3115 C C . ALA A 1 406 ? -29.584 -20.024 -25.569 1.00 49.25 406 ALA A C 1
ATOM 3117 O O . ALA A 1 406 ? -30.084 -20.808 -24.770 1.00 49.25 406 ALA A O 1
ATOM 3118 N N . GLN A 1 407 ? -29.948 -19.991 -26.855 1.00 43.22 407 GLN A N 1
ATOM 3119 C CA . GLN A 1 407 ? -30.936 -20.883 -27.475 1.00 43.22 407 GLN A CA 1
ATOM 3120 C C . GLN A 1 407 ? -30.318 -22.149 -28.100 1.00 43.22 407 GLN A C 1
ATOM 3122 O O . GLN A 1 407 ? -31.016 -22.913 -28.762 1.00 43.22 407 GLN A O 1
ATOM 3127 N N . GLY A 1 408 ? -29.016 -22.392 -27.908 1.00 37.97 408 GLY A N 1
ATOM 3128 C CA . GLY A 1 408 ? -28.333 -23.596 -28.396 1.00 37.97 408 GLY A CA 1
ATOM 3129 C C . GLY A 1 408 ? -28.036 -23.613 -29.901 1.00 37.97 408 GLY A C 1
ATOM 3130 O O . GLY A 1 408 ? -27.652 -24.654 -30.435 1.00 37.97 408 GLY A O 1
ATOM 3131 N N . LEU A 1 409 ? -28.183 -22.481 -30.596 1.00 43.22 409 LEU A N 1
ATOM 3132 C CA . LEU A 1 409 ? -27.911 -22.380 -32.030 1.00 43.22 409 LEU A CA 1
ATOM 3133 C C . LEU A 1 409 ? -26.401 -22.279 -32.295 1.00 43.22 409 LEU A C 1
ATOM 3135 O O . LEU A 1 409 ? -25.678 -21.540 -31.622 1.00 43.22 409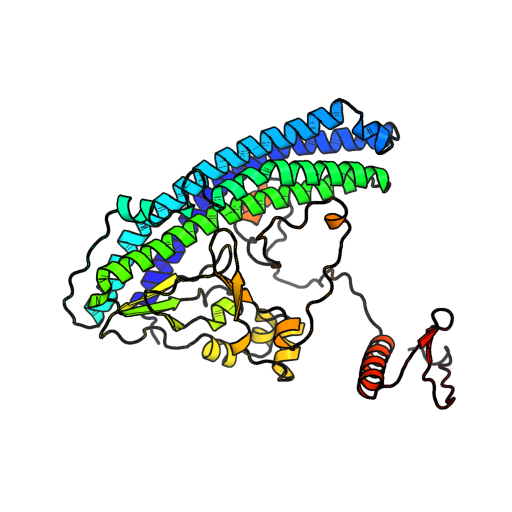 LEU A O 1
ATOM 3139 N N . ARG A 1 410 ? -25.915 -23.009 -33.307 1.00 38.72 410 ARG A N 1
ATOM 3140 C CA . ARG A 1 410 ? -24.530 -22.900 -33.793 1.00 38.72 410 ARG A CA 1
ATOM 3141 C C . ARG A 1 410 ? -24.451 -21.818 -34.867 1.00 38.72 410 ARG A C 1
ATOM 3143 O O . ARG A 1 410 ? -25.146 -21.897 -35.878 1.00 38.72 410 ARG A O 1
ATOM 3150 N N . LEU A 1 411 ? -23.596 -20.827 -34.635 1.00 44.44 411 LEU A N 1
ATOM 3151 C CA . LEU A 1 411 ? -23.375 -19.691 -35.527 1.00 44.44 411 LEU A CA 1
ATOM 3152 C C . LEU A 1 411 ? -21.968 -19.742 -36.118 1.00 44.44 411 LEU A C 1
ATOM 3154 O O . LEU A 1 411 ? -21.022 -20.107 -35.418 1.00 44.44 411 LEU A O 1
ATOM 3158 N N . PHE A 1 412 ? -21.840 -19.317 -37.373 1.00 40.94 412 PHE A N 1
ATOM 3159 C CA . PHE A 1 412 ? -20.553 -19.094 -38.030 1.00 40.94 412 PHE A CA 1
ATOM 3160 C C . PHE A 1 412 ? -20.435 -17.631 -38.459 1.00 40.94 412 PHE A C 1
ATOM 3162 O O . PHE A 1 412 ? -21.414 -17.016 -38.887 1.00 40.94 412 PHE A O 1
ATOM 3169 N N . ILE A 1 413 ? -19.229 -17.083 -38.311 1.00 39.19 413 ILE A N 1
ATOM 3170 C CA . ILE A 1 413 ? -18.863 -15.750 -38.790 1.00 39.19 413 ILE A CA 1
ATOM 3171 C C . ILE A 1 413 ? -18.146 -15.957 -40.120 1.00 39.19 413 ILE A C 1
ATOM 3173 O O . ILE A 1 413 ? -17.073 -16.561 -40.139 1.00 39.19 413 ILE A O 1
ATOM 3177 N N . ASP A 1 414 ? -18.746 -15.487 -41.211 1.00 39.97 414 ASP A N 1
ATOM 3178 C CA . ASP A 1 414 ? -18.072 -15.426 -42.505 1.00 39.97 414 ASP A CA 1
ATOM 3179 C C . ASP A 1 414 ? -17.254 -14.129 -42.552 1.00 39.97 414 ASP A C 1
ATOM 3181 O O . ASP A 1 414 ? -17.795 -13.023 -42.653 1.00 39.97 414 ASP A O 1
ATOM 3185 N N . ALA A 1 415 ? -15.940 -14.273 -42.378 1.00 31.36 415 ALA A N 1
ATOM 3186 C CA . ALA A 1 415 ? -15.016 -13.153 -42.255 1.00 31.36 415 ALA A CA 1
ATOM 3187 C C . ALA A 1 415 ? -14.880 -12.338 -43.553 1.00 31.36 415 ALA A C 1
ATOM 3189 O O . ALA A 1 415 ? -14.513 -11.167 -43.478 1.00 31.36 415 ALA A O 1
ATOM 3190 N N . ASP A 1 416 ? -15.221 -12.919 -44.708 1.00 33.22 416 ASP A N 1
ATOM 3191 C CA . ASP A 1 416 ? -15.077 -12.259 -46.008 1.00 33.22 416 ASP A CA 1
ATOM 3192 C C . ASP A 1 416 ? -16.318 -11.425 -46.378 1.00 33.22 416 ASP A C 1
ATOM 3194 O O . ASP A 1 416 ? -16.222 -10.485 -47.169 1.00 33.22 416 ASP A O 1
ATOM 3198 N N . ALA A 1 417 ? -17.478 -11.719 -45.774 1.00 38.88 417 ALA A N 1
ATOM 3199 C CA . ALA A 1 417 ? -18.746 -11.032 -46.044 1.00 38.88 417 ALA A CA 1
ATOM 3200 C C . ALA A 1 417 ? -19.187 -10.043 -44.947 1.00 38.88 417 ALA A C 1
ATOM 3202 O O . ALA A 1 417 ? -20.011 -9.170 -45.211 1.00 38.88 417 ALA A O 1
ATOM 3203 N N . GLY A 1 418 ? -18.664 -10.154 -43.721 1.00 36.72 418 GLY A N 1
ATOM 3204 C CA . GLY A 1 418 ? -19.068 -9.289 -42.603 1.00 36.72 418 GLY A CA 1
ATOM 3205 C C . GLY A 1 418 ? -20.487 -9.554 -42.072 1.00 36.72 418 GLY A C 1
ATOM 3206 O O . GLY A 1 418 ? -21.053 -8.701 -41.391 1.00 36.72 418 GLY A O 1
ATOM 3207 N N . GLU A 1 419 ? -21.062 -10.727 -42.355 1.00 38.72 419 GLU A N 1
ATOM 3208 C CA . GLU A 1 419 ? -22.422 -11.112 -41.958 1.00 38.72 419 GLU A CA 1
ATOM 3209 C C . GLU A 1 419 ? -22.438 -12.340 -41.025 1.00 38.72 419 GLU A C 1
ATOM 3211 O O . GLU A 1 419 ? -21.565 -13.212 -41.067 1.00 38.72 419 GLU A O 1
ATOM 3216 N N . LEU A 1 420 ? -23.464 -12.417 -40.169 1.00 35.62 420 LEU A N 1
ATOM 3217 C CA . LEU A 1 420 ? -23.689 -13.517 -39.226 1.00 35.62 420 LEU A CA 1
ATOM 3218 C C . LEU A 1 420 ? -24.720 -14.492 -39.809 1.00 35.62 420 LEU A C 1
ATOM 3220 O O . LEU A 1 420 ? -25.877 -14.117 -39.996 1.00 35.62 420 LEU A O 1
ATOM 3224 N N . GLN A 1 421 ? -24.333 -15.744 -40.065 1.00 41.16 421 GLN A N 1
ATOM 3225 C CA . GLN A 1 421 ? -25.250 -16.755 -40.606 1.00 41.16 421 GLN A CA 1
ATOM 3226 C C . GLN A 1 421 ? -25.707 -17.760 -39.540 1.00 41.16 421 GLN A C 1
ATOM 3228 O O . GLN A 1 421 ? -24.913 -18.265 -38.740 1.00 41.16 421 GLN A O 1
ATOM 3233 N N . VAL A 1 422 ? -27.004 -18.085 -39.568 1.00 39.97 422 VAL A N 1
ATOM 3234 C CA . VAL A 1 422 ? -27.638 -19.117 -38.734 1.00 39.97 422 VAL A CA 1
ATOM 3235 C C . VAL A 1 422 ? -27.921 -20.349 -39.597 1.00 39.97 422 VAL A C 1
ATOM 3237 O O . VAL A 1 422 ? -28.633 -20.261 -40.598 1.00 39.97 422 VAL A O 1
ATOM 3240 N N . LEU A 1 423 ? -27.398 -21.517 -39.222 1.00 34.75 423 LEU A N 1
ATOM 3241 C CA . LEU A 1 423 ? -27.740 -22.774 -39.896 1.00 34.75 423 LEU A CA 1
ATOM 3242 C C . LEU A 1 423 ? -29.124 -23.258 -39.436 1.00 34.75 423 LEU A C 1
ATOM 3244 O O . LEU A 1 423 ? -29.297 -23.611 -38.273 1.00 34.75 423 LEU A O 1
ATOM 3248 N N . GLY A 1 424 ? -30.100 -23.302 -40.352 1.00 37.75 424 GLY A N 1
ATOM 3249 C CA . GLY A 1 424 ? -31.394 -23.962 -40.111 1.00 37.75 424 GLY A CA 1
ATOM 3250 C C . GLY A 1 424 ? -32.580 -23.477 -40.952 1.00 37.75 424 GLY A C 1
ATOM 3251 O O . GLY A 1 424 ? -33.467 -24.271 -41.241 1.00 37.75 424 GLY A O 1
ATOM 3252 N N . LYS A 1 425 ? -32.587 -22.219 -41.411 1.00 33.94 425 LYS A N 1
ATOM 3253 C CA . LYS A 1 425 ? -33.500 -21.669 -42.434 1.00 33.94 425 LYS A CA 1
ATOM 3254 C C . LYS A 1 425 ? -32.815 -20.459 -43.074 1.00 33.94 425 LYS A C 1
ATOM 3256 O O . LYS A 1 425 ? -32.326 -19.589 -42.362 1.00 33.94 425 LYS A O 1
ATOM 3261 N N . ARG A 1 426 ? -32.744 -20.416 -44.409 1.00 30.36 426 ARG A N 1
ATOM 3262 C CA . ARG A 1 426 ? -32.208 -19.265 -45.152 1.00 30.36 426 ARG A CA 1
ATOM 3263 C C . ARG A 1 426 ? -33.225 -18.126 -45.107 1.00 30.36 426 ARG A C 1
ATOM 3265 O O . ARG A 1 426 ? -34.118 -18.087 -45.944 1.00 30.36 426 ARG A O 1
ATOM 3272 N N . GLU A 1 427 ? -33.056 -17.187 -44.191 1.00 34.00 427 GLU A N 1
ATOM 3273 C CA . GLU A 1 427 ? -33.554 -15.828 -44.399 1.00 34.00 427 GLU A CA 1
ATOM 3274 C C . GLU A 1 427 ? -32.352 -14.939 -44.708 1.00 34.00 427 GLU A C 1
ATOM 3276 O O . GLU A 1 427 ? -31.420 -14.823 -43.914 1.00 34.00 427 GLU A O 1
ATOM 3281 N N . LYS A 1 428 ? -32.329 -14.393 -45.927 1.00 32.12 428 LYS A N 1
ATOM 3282 C CA . LYS A 1 428 ? -31.328 -13.415 -46.353 1.00 32.12 428 LYS A CA 1
ATOM 3283 C C . LYS A 1 428 ? -31.787 -12.043 -45.874 1.00 32.12 428 LYS A C 1
ATOM 3285 O O . LYS A 1 428 ? -32.866 -11.612 -46.268 1.00 32.12 428 LYS A O 1
ATOM 3290 N N . PHE A 1 429 ? -30.952 -11.340 -45.121 1.00 34.06 429 PHE A N 1
ATOM 3291 C CA . PHE A 1 429 ? -31.138 -9.915 -44.860 1.00 34.06 429 PHE A CA 1
ATOM 3292 C C . PHE A 1 429 ? -29.926 -9.179 -45.421 1.00 34.06 429 PHE A C 1
ATOM 3294 O O . PHE A 1 429 ? -28.819 -9.371 -44.940 1.00 34.06 429 PHE A O 1
ATOM 3301 N N . SER A 1 430 ? -30.145 -8.388 -46.472 1.00 33.19 430 SER A N 1
ATOM 3302 C CA . SER A 1 430 ? -29.138 -7.511 -47.073 1.00 33.19 430 SER A CA 1
ATOM 3303 C C . SER A 1 430 ? -29.359 -6.096 -46.549 1.00 33.19 430 SER A C 1
ATOM 3305 O O . SER A 1 430 ? -30.491 -5.616 -46.547 1.00 33.19 430 SER A O 1
ATOM 3307 N N . ILE A 1 431 ? -28.289 -5.439 -46.103 1.00 32.06 431 ILE A N 1
ATOM 3308 C CA . ILE A 1 431 ? -28.291 -4.011 -45.763 1.00 32.06 431 ILE A CA 1
ATOM 3309 C C . ILE A 1 431 ? -27.731 -3.257 -46.981 1.00 32.06 431 ILE A C 1
ATOM 3311 O O . ILE A 1 431 ? -26.575 -3.465 -47.355 1.00 32.06 431 ILE A O 1
ATOM 3315 N N . ASP A 1 432 ? -28.547 -2.420 -47.634 1.00 31.14 432 ASP A N 1
ATOM 3316 C CA . ASP A 1 432 ? -28.108 -1.554 -48.742 1.00 31.14 432 ASP A CA 1
ATOM 3317 C C . ASP A 1 432 ? -27.301 -0.374 -48.169 1.00 31.14 432 ASP A C 1
ATOM 3319 O O . ASP A 1 432 ? -27.707 0.284 -47.212 1.00 31.14 432 ASP A O 1
ATOM 3323 N N . LYS A 1 433 ? -26.136 -0.088 -48.760 1.00 32.97 433 LYS A N 1
ATOM 3324 C CA . LYS A 1 433 ? -25.201 0.962 -48.310 1.00 32.97 433 LYS A CA 1
ATOM 3325 C C . LYS A 1 433 ? -25.733 2.393 -48.490 1.00 32.97 433 LYS A C 1
ATOM 3327 O O . LYS A 1 433 ? -25.013 3.341 -48.185 1.00 32.97 433 LYS A O 1
ATOM 3332 N N . ARG A 1 434 ? -26.951 2.571 -49.006 1.00 32.50 434 ARG A N 1
ATOM 3333 C CA . ARG A 1 434 ? -27.529 3.881 -49.350 1.00 32.50 434 ARG A CA 1
ATOM 3334 C C . ARG A 1 434 ? -28.399 4.522 -48.264 1.00 32.50 434 ARG A C 1
ATOM 3336 O O . ARG A 1 434 ? -28.734 5.689 -48.418 1.00 32.50 434 ARG A O 1
ATOM 3343 N N . ASP A 1 435 ? -28.663 3.846 -47.148 1.00 30.92 435 ASP A N 1
ATOM 3344 C CA . ASP A 1 435 ? -29.499 4.395 -46.063 1.00 30.92 435 ASP A CA 1
ATOM 3345 C C . ASP A 1 435 ? -28.737 5.253 -45.031 1.00 30.92 435 ASP A C 1
ATOM 3347 O O . ASP A 1 435 ? -29.284 5.621 -43.994 1.00 30.92 435 ASP A O 1
ATOM 3351 N N . PHE A 1 436 ? -27.478 5.619 -45.300 1.00 35.62 436 PHE A N 1
ATOM 3352 C CA . PHE A 1 436 ? -26.633 6.335 -44.337 1.00 35.62 436 PHE A CA 1
ATOM 3353 C C . PHE A 1 436 ? -26.025 7.621 -44.910 1.00 35.62 436 PHE A C 1
ATOM 3355 O O . PHE A 1 436 ? -24.808 7.774 -44.996 1.00 35.62 436 PHE A O 1
ATOM 3362 N N . THR A 1 437 ? -26.883 8.585 -45.250 1.00 31.89 437 THR A N 1
ATOM 3363 C CA . THR A 1 437 ? -26.523 10.011 -45.210 1.00 31.89 437 THR A CA 1
ATOM 3364 C C . THR A 1 437 ? -27.604 10.801 -44.480 1.00 31.89 437 THR A C 1
ATOM 3366 O O . THR A 1 437 ? -28.571 11.217 -45.109 1.00 31.89 437 THR A O 1
ATOM 3369 N N . THR A 1 438 ? -27.432 10.960 -43.163 1.00 30.53 438 THR A N 1
ATOM 3370 C CA . THR A 1 438 ? -27.480 12.220 -42.383 1.00 30.53 438 THR A CA 1
ATOM 3371 C C . THR A 1 438 ? -27.202 11.922 -40.920 1.00 30.53 438 THR A C 1
ATOM 3373 O O . THR A 1 438 ? -27.843 10.985 -40.393 1.00 30.53 438 THR A O 1
#